Protein AF-W0GPS3-F1 (afdb_monomer_lite)

Foldseek 3Di:
DDDDPPPVVVVVVVVVVVVVVVVVVVVVCVVVVVVVLQDFDLAFLQQLDPDAAPDFFDDPLPCLLQPVNLVPDPVQCLCQLQVHDPVVDDPRLVSRSVSLLVAQRGADDPVLVVVLQCLLPPQQAPFLVSVCVVLPPLEDARVVVLLVLAPDDSVLLRVLVSSVVSSCCSQPNPVLVSLLAHHEYEDADPDPPDQKDWDWAADAQQAIEIHIYGYSCQRYLVVLQVCVSSQAALFSRRNLSVLLNSLLSVQRLLQFAPVSSVRRNPPPPPPPHPVVDDHDHHYPTDGDPDGLQNVLLQLQLVSSRRRPSNSVSSLSSLSSLQSHSNQSSDGSNRTRSSVRSRLSSNLSRPPSSRRGNSNSSSSCCSRPVSCVVRVD

Secondary structure (DSSP, 8-state):
-------HHHHHHHHHHHHHHHHHHHHHHHHHHHHHHH--BSS------SS--SPBPPPTTGGGG-HHHHHH-TTS-HHHHHT--GGG--HHHHHHHHHHHHHHTBBPPHHHHHHHHHTT-S-S--SHHHHHHHHTTS----HHHHHHH-SS-HHHHHHHHHHHHHHHHHHHHHHHHHHHTTTEEE---SSTT--EEEEEEEEETTEEEEEEEE-TTTT-HHHHHHHHHHTSSS---TTHHHHHHHHHHHHHHHHB-GGGGGGBTTT-TT---GGGPPS-------B-SS-HHHHHHHHHHHHTTB-TT-HHHHHHHHHHHS--HHHHH-BTTB-SHHHHHHHHHHHHHS-GGG-BHHHHHHHHIIIIIHHHHTT-

Organism: NCBI:txid838561

pLDDT: mean 89.15, std 10.8, range [43.41, 98.62]

Structure (mmCIF, N/CA/C/O backbone):
data_AF-W0GPS3-F1
#
_entry.id   AF-W0GPS3-F1
#
loop_
_atom_site.group_PDB
_atom_site.id
_atom_site.type_symbol
_atom_site.label_atom_id
_atom_site.label_alt_id
_atom_site.label_comp_id
_atom_site.label_asym_id
_atom_site.label_entity_id
_atom_site.label_seq_id
_atom_site.pdbx_PDB_ins_code
_atom_site.Cartn_x
_atom_site.Cartn_y
_atom_site.Cartn_z
_atom_site.occupancy
_atom_site.B_iso_or_equiv
_atom_site.auth_seq_id
_atom_site.auth_comp_id
_atom_site.auth_asym_id
_atom_site.auth_atom_id
_atom_site.pdbx_PDB_model_num
ATOM 1 N N . MET A 1 1 ? 43.941 -64.804 21.306 1.00 44.19 1 MET A N 1
ATOM 2 C CA . MET A 1 1 ? 43.112 -63.577 21.241 1.00 44.19 1 MET A CA 1
ATOM 3 C C . MET A 1 1 ? 43.855 -62.518 20.435 1.00 44.19 1 MET A C 1
ATOM 5 O O . MET A 1 1 ? 44.752 -61.881 20.968 1.00 44.19 1 MET A O 1
ATOM 9 N N . ALA A 1 2 ? 43.547 -62.372 19.144 1.00 43.41 2 ALA A N 1
ATOM 10 C CA . ALA A 1 2 ? 44.137 -61.324 18.310 1.00 43.41 2 ALA A CA 1
ATOM 11 C C . ALA A 1 2 ? 43.359 -60.014 18.523 1.00 43.41 2 ALA A C 1
ATOM 13 O O . ALA A 1 2 ? 42.178 -59.933 18.184 1.00 43.41 2 ALA A O 1
ATOM 14 N N . LYS A 1 3 ? 43.999 -58.996 19.114 1.00 51.56 3 LYS A N 1
ATOM 15 C CA . LYS A 1 3 ? 43.448 -57.634 19.164 1.00 51.56 3 LYS A CA 1
ATOM 16 C C . LYS A 1 3 ? 43.387 -57.104 17.728 1.00 51.56 3 LYS A C 1
ATOM 18 O O . LYS A 1 3 ? 44.430 -56.891 17.118 1.00 51.56 3 LYS A O 1
ATOM 23 N N . LYS A 1 4 ? 42.181 -56.893 17.184 1.00 56.62 4 LYS A N 1
ATOM 24 C CA . LYS A 1 4 ? 41.994 -56.120 15.945 1.00 56.62 4 LYS A CA 1
ATOM 25 C C . LYS A 1 4 ? 42.583 -54.728 16.181 1.00 56.62 4 LYS A C 1
ATOM 27 O O . LYS A 1 4 ? 42.047 -53.970 16.985 1.00 56.62 4 LYS A O 1
ATOM 32 N N . ALA A 1 5 ? 43.691 -54.414 15.514 1.00 60.66 5 ALA A N 1
ATOM 33 C CA . ALA A 1 5 ? 44.230 -53.064 15.488 1.00 60.66 5 ALA A CA 1
ATOM 34 C C . ALA A 1 5 ? 43.194 -52.166 14.800 1.00 60.66 5 ALA A C 1
ATOM 36 O O . ALA A 1 5 ? 42.924 -52.298 13.607 1.00 60.66 5 ALA A O 1
ATOM 37 N N . PHE A 1 6 ? 42.536 -51.323 15.590 1.00 60.53 6 PHE A N 1
ATOM 38 C CA . PHE A 1 6 ? 41.547 -50.373 15.107 1.00 60.53 6 PHE A CA 1
ATOM 39 C C . PHE A 1 6 ? 42.292 -49.326 14.272 1.00 60.53 6 PHE A C 1
ATOM 41 O O . PHE A 1 6 ? 43.135 -48.601 14.802 1.00 60.53 6 PHE A O 1
ATOM 48 N N . ASN A 1 7 ? 42.065 -49.308 12.956 1.00 76.06 7 ASN A N 1
ATOM 49 C CA . ASN A 1 7 ? 42.828 -48.474 12.029 1.00 76.06 7 ASN A CA 1
ATOM 50 C C . ASN A 1 7 ? 42.318 -47.025 12.076 1.00 76.06 7 ASN A C 1
ATOM 52 O O . ASN A 1 7 ? 41.597 -46.560 11.194 1.00 76.06 7 ASN A O 1
ATOM 56 N N . TRP A 1 8 ? 42.669 -46.333 13.161 1.00 77.06 8 TRP A N 1
ATOM 57 C CA . TRP A 1 8 ? 42.306 -44.945 13.444 1.00 77.06 8 TRP A CA 1
ATOM 58 C C . TRP A 1 8 ? 42.654 -43.993 12.303 1.00 77.06 8 TRP A C 1
ATOM 60 O O . TRP A 1 8 ? 41.891 -43.072 12.031 1.00 77.06 8 TRP A O 1
ATOM 70 N N . LEU A 1 9 ? 43.755 -44.253 11.593 1.00 77.62 9 LEU A N 1
ATOM 71 C CA . LEU A 1 9 ? 44.183 -43.444 10.458 1.00 77.62 9 LEU A CA 1
ATOM 72 C C . LEU A 1 9 ? 43.124 -43.437 9.348 1.00 77.62 9 LEU A C 1
ATOM 74 O O . LEU A 1 9 ? 42.753 -42.377 8.863 1.00 77.62 9 LEU A O 1
ATOM 78 N N . MET A 1 10 ? 42.565 -44.605 9.018 1.00 79.81 10 MET A N 1
ATOM 79 C CA . MET A 1 10 ? 41.529 -44.740 7.989 1.00 79.81 10 MET A CA 1
ATOM 80 C C . MET A 1 10 ? 40.238 -44.002 8.370 1.00 79.81 10 MET A C 1
ATOM 82 O O . MET A 1 10 ? 39.621 -43.363 7.522 1.00 79.81 10 MET A O 1
ATOM 86 N N . ILE A 1 11 ? 39.846 -44.050 9.648 1.00 82.31 11 ILE A N 1
ATOM 87 C CA . ILE A 1 11 ? 38.660 -43.340 10.151 1.00 82.31 11 ILE A CA 1
ATOM 88 C C . ILE A 1 11 ? 38.880 -41.826 10.100 1.00 82.31 11 ILE A C 1
ATOM 90 O O . ILE A 1 11 ? 38.008 -41.101 9.630 1.00 82.31 11 ILE A O 1
ATOM 94 N N . ILE A 1 12 ? 40.053 -41.346 10.524 1.00 85.38 12 ILE A N 1
ATOM 95 C CA . ILE A 1 12 ? 40.404 -39.920 10.475 1.00 85.38 12 ILE A CA 1
ATOM 96 C C . ILE A 1 12 ? 40.400 -39.417 9.026 1.00 85.38 12 ILE A C 1
ATOM 98 O O . ILE A 1 12 ? 39.798 -38.382 8.744 1.00 85.38 12 ILE A O 1
ATOM 102 N N . THR A 1 13 ? 40.994 -40.164 8.089 1.00 84.88 13 THR A N 1
ATOM 103 C CA . THR A 1 13 ? 40.982 -39.809 6.662 1.00 84.88 13 THR A CA 1
ATOM 104 C C . THR A 1 13 ? 39.562 -39.764 6.097 1.00 84.88 13 THR A C 1
ATOM 106 O O . THR A 1 13 ? 39.232 -38.833 5.363 1.00 84.88 13 THR A O 1
ATOM 109 N N . LEU A 1 14 ? 38.699 -40.716 6.470 1.00 87.62 14 LEU A N 1
ATOM 110 C CA . LEU A 1 14 ? 37.301 -40.738 6.035 1.00 87.62 14 LEU A CA 1
ATOM 111 C C . LEU A 1 14 ? 36.524 -39.519 6.560 1.00 87.62 14 LEU A C 1
ATOM 113 O O . LEU A 1 14 ? 35.812 -38.868 5.798 1.00 87.62 14 LEU A O 1
ATOM 117 N N . VAL A 1 15 ? 36.688 -39.177 7.843 1.00 88.50 15 VAL A N 1
ATOM 118 C CA . VAL A 1 15 ? 36.019 -38.023 8.466 1.00 88.50 15 VAL A CA 1
ATOM 119 C C . VAL A 1 15 ? 36.481 -36.712 7.829 1.00 88.50 15 VAL A C 1
ATOM 121 O O . VAL A 1 15 ? 35.641 -35.884 7.481 1.00 88.50 15 VAL A O 1
ATOM 124 N N . ILE A 1 16 ? 37.788 -36.535 7.606 1.00 90.75 16 ILE A N 1
ATOM 125 C CA . ILE A 1 16 ? 38.327 -35.348 6.922 1.00 90.75 16 ILE A CA 1
ATOM 126 C C . ILE A 1 16 ? 37.780 -35.252 5.491 1.00 90.75 16 ILE A C 1
ATOM 128 O O . ILE A 1 16 ? 37.379 -34.169 5.066 1.00 90.75 16 ILE A O 1
ATOM 132 N N . GLY A 1 17 ? 37.703 -36.376 4.771 1.00 90.12 17 GLY A N 1
ATOM 133 C CA . GLY A 1 17 ? 37.121 -36.431 3.429 1.00 90.12 17 GLY A CA 1
ATOM 134 C C . GLY A 1 17 ? 35.655 -35.989 3.402 1.00 90.12 17 GLY A C 1
ATOM 135 O O . GLY A 1 17 ? 35.284 -35.156 2.578 1.00 90.12 17 GLY A O 1
ATOM 136 N N . ILE A 1 18 ? 34.835 -36.473 4.341 1.00 90.25 18 ILE A N 1
ATOM 137 C CA . ILE A 1 18 ? 33.422 -36.074 4.461 1.00 90.25 18 ILE A CA 1
ATOM 138 C C . ILE A 1 18 ? 33.306 -34.580 4.784 1.00 90.25 18 ILE A C 1
ATOM 140 O O . ILE A 1 18 ? 32.533 -33.875 4.139 1.00 90.25 18 ILE A O 1
ATOM 144 N N . VAL A 1 19 ? 34.094 -34.080 5.741 1.00 92.44 19 VAL A N 1
ATOM 145 C CA . VAL A 1 19 ? 34.082 -32.661 6.129 1.00 92.44 19 VAL A CA 1
ATOM 146 C C . VAL A 1 19 ? 34.460 -31.764 4.950 1.00 92.44 19 VAL A C 1
ATOM 148 O O . VAL A 1 19 ? 33.782 -30.767 4.716 1.00 92.44 19 VAL A O 1
ATOM 151 N N . LEU A 1 20 ? 35.483 -32.131 4.170 1.00 91.38 20 LEU A N 1
ATOM 152 C CA . LEU A 1 20 ? 35.893 -31.383 2.978 1.00 91.38 20 LEU A CA 1
ATOM 153 C C . LEU A 1 20 ? 34.821 -31.388 1.887 1.00 91.38 20 LEU A C 1
ATOM 155 O O . LEU A 1 20 ? 34.554 -30.339 1.308 1.00 91.38 20 LEU A O 1
ATOM 159 N N . VAL A 1 21 ? 34.178 -32.530 1.624 1.00 90.88 21 VAL A N 1
ATOM 160 C CA . VAL A 1 21 ? 33.091 -32.619 0.634 1.00 90.88 21 VAL A CA 1
ATOM 161 C C . VAL A 1 21 ? 31.893 -31.770 1.059 1.00 90.88 21 VAL A C 1
ATOM 163 O O . VAL A 1 21 ? 31.334 -31.055 0.230 1.00 90.88 21 VAL A O 1
ATOM 166 N N . VAL A 1 22 ? 31.527 -31.788 2.343 1.00 91.00 22 VAL A N 1
ATOM 167 C CA . VAL A 1 22 ? 30.447 -30.943 2.871 1.00 91.00 22 VAL A CA 1
ATOM 168 C C . VAL A 1 22 ? 30.821 -29.466 2.767 1.00 91.00 22 VAL A C 1
ATOM 170 O O . VAL A 1 22 ? 30.030 -28.690 2.243 1.00 91.00 22 VAL A O 1
ATOM 173 N N . LEU A 1 23 ? 32.027 -29.070 3.185 1.00 91.44 23 LEU A N 1
ATOM 174 C CA . LEU A 1 23 ? 32.505 -27.686 3.071 1.00 91.44 23 LEU A CA 1
ATOM 175 C C . LEU A 1 23 ? 32.506 -27.198 1.621 1.00 91.44 23 LEU A C 1
ATOM 177 O O . LEU A 1 23 ? 31.969 -26.130 1.343 1.00 91.44 23 LEU A O 1
ATOM 181 N N . LEU A 1 24 ? 33.052 -27.986 0.693 1.00 89.19 24 LEU A N 1
ATOM 182 C CA . LEU A 1 24 ? 33.062 -27.649 -0.730 1.00 89.19 24 LEU A CA 1
ATOM 183 C C . LEU A 1 24 ? 31.646 -27.599 -1.309 1.00 89.19 24 LEU A C 1
ATOM 185 O O . LEU A 1 24 ? 31.360 -26.707 -2.100 1.00 89.19 24 LEU A O 1
ATOM 189 N N . GLY A 1 25 ? 30.750 -28.493 -0.885 1.00 86.88 25 GLY A N 1
ATOM 190 C CA . GLY A 1 25 ? 29.339 -28.473 -1.266 1.00 86.88 25 GLY A CA 1
ATOM 191 C C . GLY A 1 25 ? 28.614 -27.221 -0.772 1.00 86.88 25 GLY A C 1
ATOM 192 O O . GLY A 1 25 ? 27.909 -26.582 -1.549 1.00 86.88 25 GLY A O 1
ATOM 193 N N . VAL A 1 26 ? 28.832 -26.818 0.485 1.00 85.56 26 VAL A N 1
ATOM 194 C CA . VAL A 1 26 ? 28.264 -25.584 1.053 1.00 85.56 26 VAL A CA 1
ATOM 195 C C . VAL A 1 26 ? 28.836 -24.348 0.363 1.00 85.56 26 VAL A C 1
ATOM 197 O O . VAL A 1 26 ? 28.075 -23.451 0.014 1.00 85.56 26 VAL A O 1
ATOM 200 N N . VAL A 1 27 ? 30.148 -24.301 0.117 1.00 85.69 27 VAL A N 1
ATOM 201 C CA . VAL A 1 27 ? 30.795 -23.178 -0.578 1.00 85.69 27 VAL A CA 1
ATOM 202 C C . VAL A 1 27 ? 30.326 -23.094 -2.028 1.00 85.69 27 VAL A C 1
ATOM 204 O O . VAL A 1 27 ? 29.961 -22.013 -2.475 1.00 85.69 27 VAL A O 1
ATOM 207 N N . ALA A 1 28 ? 30.271 -24.209 -2.759 1.00 80.88 28 ALA A N 1
ATOM 208 C CA . ALA A 1 28 ? 29.777 -24.235 -4.133 1.00 80.88 28 ALA A CA 1
ATOM 209 C C . ALA A 1 28 ? 28.300 -23.834 -4.203 1.00 80.88 28 ALA A C 1
ATOM 211 O O . ALA A 1 28 ? 27.938 -23.012 -5.040 1.00 80.88 28 ALA A O 1
ATOM 212 N N . TRP A 1 29 ? 27.458 -24.344 -3.299 1.00 81.06 29 TRP A N 1
ATOM 213 C CA . TRP A 1 29 ? 26.057 -23.936 -3.199 1.00 81.06 29 TRP A CA 1
ATOM 214 C C . TRP A 1 29 ? 25.921 -22.445 -2.882 1.00 81.06 29 TRP A C 1
ATOM 216 O O . TRP A 1 29 ? 25.150 -21.759 -3.544 1.00 81.06 29 TRP A O 1
ATOM 226 N N . TYR A 1 30 ? 26.698 -21.925 -1.929 1.00 75.50 30 TYR A N 1
ATOM 227 C CA . TYR A 1 30 ? 26.699 -20.508 -1.570 1.00 75.50 30 TYR A CA 1
ATOM 228 C C . TYR A 1 30 ? 27.149 -19.631 -2.743 1.00 75.50 30 TYR A C 1
ATOM 230 O O . TYR A 1 30 ? 26.446 -18.696 -3.104 1.00 75.50 30 TYR A O 1
ATOM 238 N N . VAL A 1 31 ? 28.269 -19.960 -3.394 1.00 68.31 31 VAL A N 1
ATOM 239 C CA . VAL A 1 31 ? 28.790 -19.213 -4.551 1.00 68.31 31 VAL A CA 1
ATOM 240 C C . VAL A 1 31 ? 27.812 -19.260 -5.721 1.00 68.31 31 VAL A C 1
ATOM 242 O O . VAL A 1 31 ? 27.555 -18.228 -6.332 1.00 68.31 31 VAL A O 1
ATOM 245 N N . LEU A 1 32 ? 27.234 -20.424 -6.029 1.00 65.19 32 LEU A N 1
ATOM 246 C CA . LEU A 1 32 ? 26.245 -20.549 -7.101 1.00 65.19 32 LEU A CA 1
ATOM 247 C C . LEU A 1 32 ? 24.962 -19.783 -6.770 1.00 65.19 32 LEU A C 1
ATOM 249 O O . LEU A 1 32 ? 24.454 -19.074 -7.630 1.00 65.19 32 LEU A O 1
ATOM 253 N N . LYS A 1 33 ? 24.467 -19.865 -5.532 1.00 58.69 33 LYS A N 1
ATOM 254 C CA . LYS A 1 33 ? 23.263 -19.151 -5.097 1.00 58.69 33 LYS A CA 1
ATOM 255 C C . LYS A 1 33 ? 23.462 -17.633 -5.106 1.00 58.69 33 LYS A C 1
ATOM 257 O O . LYS A 1 33 ? 22.634 -16.937 -5.677 1.00 58.69 33 LYS A O 1
ATOM 262 N N . VAL A 1 34 ? 24.567 -17.132 -4.551 1.00 56.84 34 VAL A N 1
ATOM 263 C CA . VAL A 1 34 ? 24.902 -15.696 -4.545 1.00 56.84 34 VAL A CA 1
ATOM 264 C C . VAL A 1 34 ? 25.071 -15.175 -5.970 1.00 56.84 34 VAL A C 1
ATOM 266 O O . VAL A 1 34 ? 24.518 -14.137 -6.316 1.00 56.84 34 VAL A O 1
ATOM 269 N N . LYS A 1 35 ? 25.760 -15.925 -6.837 1.00 50.84 35 LYS A N 1
ATOM 270 C CA . LYS A 1 35 ? 25.947 -15.528 -8.236 1.00 50.84 35 LYS A CA 1
ATOM 271 C C . LYS A 1 35 ? 24.627 -15.522 -9.013 1.00 50.84 35 LYS A C 1
ATOM 273 O O . LYS A 1 35 ? 24.432 -14.638 -9.832 1.00 50.84 35 LYS A O 1
ATOM 278 N N . VAL A 1 36 ? 23.714 -16.453 -8.727 1.00 52.88 36 VAL A N 1
ATOM 279 C CA . VAL A 1 36 ? 22.353 -16.462 -9.295 1.00 52.88 36 VAL A CA 1
ATOM 280 C C . VAL A 1 36 ? 21.512 -15.297 -8.764 1.00 52.88 36 VAL A C 1
ATOM 282 O O . VAL A 1 36 ? 20.768 -14.693 -9.529 1.00 52.88 36 VAL A O 1
ATOM 285 N N . GLU A 1 37 ? 21.650 -14.939 -7.485 1.00 50.84 37 GLU A N 1
ATOM 286 C CA . GLU A 1 37 ? 20.985 -13.766 -6.904 1.00 50.84 37 GLU A CA 1
ATOM 287 C C . GLU A 1 37 ? 21.520 -12.444 -7.494 1.00 50.84 37 GLU A C 1
ATOM 289 O O . GLU A 1 37 ? 20.744 -11.500 -7.635 1.00 50.84 37 GLU A O 1
ATOM 294 N N . GLU A 1 38 ? 22.793 -12.379 -7.906 1.00 51.22 38 GLU A N 1
ATOM 295 C CA . GLU A 1 38 ? 23.393 -11.222 -8.594 1.00 51.22 38 GLU A CA 1
ATOM 296 C C . GLU A 1 38 ? 23.123 -11.178 -10.114 1.00 51.22 38 GLU A C 1
ATOM 298 O O . GLU A 1 38 ? 23.173 -10.099 -10.709 1.00 51.22 38 GLU A O 1
ATOM 303 N N . THR A 1 39 ? 22.795 -12.303 -10.762 1.00 56.28 39 THR A N 1
ATOM 304 C CA . THR A 1 39 ? 22.483 -12.350 -12.202 1.00 56.28 39 THR A CA 1
ATOM 305 C C . THR A 1 39 ? 20.985 -12.206 -12.458 1.00 56.28 39 THR A C 1
ATOM 307 O O . THR A 1 39 ? 20.219 -13.156 -12.319 1.00 56.28 39 THR A O 1
ATOM 310 N N . GLY A 1 40 ? 20.555 -11.034 -12.913 1.00 67.69 40 GLY A N 1
ATOM 311 C CA . GLY A 1 40 ? 19.244 -10.868 -13.542 1.00 67.69 40 GLY A CA 1
ATOM 312 C C . GLY A 1 40 ? 19.297 -9.818 -14.642 1.00 67.69 40 GLY A C 1
ATOM 313 O O . GLY A 1 40 ? 20.363 -9.290 -14.945 1.00 67.69 40 GLY A O 1
ATOM 314 N N . ASN A 1 41 ? 18.163 -9.510 -15.264 1.00 85.44 41 ASN A N 1
ATOM 315 C CA . ASN A 1 41 ? 18.140 -8.475 -16.292 1.00 85.44 41 ASN A CA 1
ATOM 316 C C . ASN A 1 41 ? 18.114 -7.090 -15.635 1.00 85.44 41 ASN A C 1
ATOM 318 O O . ASN A 1 41 ? 17.359 -6.863 -14.688 1.00 85.44 41 ASN A O 1
ATOM 322 N N . LYS A 1 42 ? 18.926 -6.156 -16.142 1.00 88.50 42 LYS A N 1
ATOM 323 C CA . LYS A 1 42 ? 18.858 -4.742 -15.738 1.00 88.50 42 LYS A CA 1
ATOM 324 C C . LYS A 1 42 ? 17.586 -4.071 -16.250 1.00 88.50 42 LYS A C 1
ATOM 326 O O . LYS A 1 42 ? 17.013 -3.240 -15.561 1.00 88.50 42 LYS A O 1
ATOM 331 N N . TYR A 1 43 ? 17.159 -4.446 -17.451 1.00 90.94 43 TYR A N 1
ATOM 332 C CA . TYR A 1 43 ? 15.982 -3.915 -18.129 1.00 90.94 43 TYR A CA 1
ATOM 333 C C . TYR A 1 43 ? 15.087 -5.062 -18.574 1.00 90.94 43 TYR A C 1
ATOM 335 O O . TYR A 1 43 ? 15.559 -6.162 -18.852 1.00 90.94 43 TYR A O 1
ATOM 343 N N . SER A 1 44 ? 13.790 -4.803 -18.645 1.00 90.81 44 SER A N 1
ATOM 344 C CA . SER A 1 44 ? 12.785 -5.808 -18.960 1.00 90.81 44 SER A CA 1
ATOM 345 C C . SER A 1 44 ? 11.650 -5.170 -19.754 1.00 90.81 44 SER A C 1
ATOM 347 O O . SER A 1 44 ? 11.350 -3.994 -19.531 1.00 90.81 44 SER A O 1
ATOM 349 N N . PRO A 1 45 ? 10.966 -5.929 -20.629 1.00 89.38 45 PRO A N 1
ATOM 350 C CA . PRO A 1 45 ? 9.716 -5.481 -21.234 1.00 89.38 45 PRO A CA 1
ATOM 351 C C . PRO A 1 45 ? 8.574 -5.346 -20.210 1.00 89.38 45 PRO A C 1
ATOM 353 O O . PRO A 1 45 ? 7.494 -4.892 -20.569 1.00 89.38 45 PRO A O 1
ATOM 356 N N . CYS A 1 46 ? 8.790 -5.723 -18.943 1.00 91.81 46 CYS A N 1
ATOM 357 C CA . CYS A 1 46 ? 7.820 -5.596 -17.856 1.00 91.81 46 CYS A CA 1
ATOM 358 C C . CYS A 1 46 ? 6.510 -6.358 -18.136 1.00 91.81 46 CYS A C 1
ATOM 360 O O . CYS A 1 46 ? 5.410 -5.888 -17.848 1.00 91.81 46 CYS A O 1
ATOM 362 N N . VAL A 1 47 ? 6.641 -7.543 -18.738 1.00 87.25 47 VAL A N 1
ATOM 363 C CA . VAL A 1 47 ? 5.536 -8.478 -18.970 1.00 87.25 47 VAL A CA 1
ATOM 364 C C . VAL A 1 47 ? 5.298 -9.253 -17.676 1.00 87.25 47 VAL A C 1
ATOM 366 O O . VAL A 1 47 ? 6.143 -10.039 -17.258 1.00 87.25 47 VAL A O 1
ATOM 369 N N . LEU A 1 48 ? 4.171 -8.987 -17.013 1.00 83.56 48 LEU A N 1
ATOM 370 C CA . LEU A 1 48 ? 3.878 -9.529 -15.677 1.00 83.56 48 LEU A CA 1
ATOM 371 C C . LEU A 1 48 ? 3.308 -10.954 -15.705 1.00 83.56 48 LEU A C 1
ATOM 373 O O . LEU A 1 48 ? 3.511 -11.726 -14.764 1.00 83.56 48 LEU A O 1
ATOM 377 N N . TYR A 1 49 ? 2.571 -11.272 -16.769 1.00 86.88 49 TYR A N 1
ATOM 378 C CA . TYR A 1 49 ? 1.912 -12.552 -17.005 1.00 86.88 49 TYR A CA 1
ATOM 379 C C . TYR A 1 49 ? 2.002 -12.862 -18.499 1.00 86.88 49 TYR A C 1
ATOM 381 O O . TYR A 1 49 ? 1.834 -11.954 -19.310 1.00 86.88 49 TYR A O 1
ATOM 389 N N . GLU A 1 50 ? 2.279 -14.115 -18.859 1.00 82.31 50 GLU A N 1
ATOM 390 C CA . GLU A 1 50 ? 2.329 -14.540 -20.268 1.00 82.31 50 GLU A CA 1
ATOM 391 C C . GLU A 1 50 ? 0.946 -14.444 -20.923 1.00 82.31 50 GLU A C 1
ATOM 393 O O . GLU A 1 50 ? 0.817 -13.987 -22.056 1.00 82.31 50 GLU A O 1
ATOM 398 N N . GLU A 1 51 ? -0.091 -14.799 -20.166 1.00 85.00 51 GLU A N 1
ATOM 399 C CA . GLU A 1 51 ? -1.488 -14.654 -20.550 1.00 85.00 51 GLU A CA 1
ATOM 400 C C . GLU A 1 51 ? -2.145 -13.577 -19.680 1.00 85.00 51 GLU A C 1
ATOM 402 O O . GLU A 1 51 ? -2.229 -13.698 -18.455 1.00 85.00 51 GLU A O 1
ATOM 407 N N . HIS A 1 52 ? -2.618 -12.504 -20.309 1.00 90.12 52 HIS A N 1
ATOM 408 C CA . HIS A 1 52 ? -3.397 -11.462 -19.652 1.00 90.12 52 HIS A CA 1
ATOM 409 C C . HIS A 1 52 ? -4.485 -10.933 -20.584 1.00 90.12 52 HIS A C 1
ATOM 411 O O . HIS A 1 52 ? -4.463 -11.161 -21.794 1.00 90.12 52 HIS A O 1
ATOM 417 N N . SER A 1 53 ? -5.443 -10.197 -20.019 1.00 91.94 53 SER A N 1
ATOM 418 C CA . SER A 1 53 ? -6.476 -9.541 -20.817 1.00 91.94 53 SER A CA 1
ATOM 419 C C . SER A 1 53 ? -5.848 -8.598 -21.853 1.00 91.94 53 SER A C 1
ATOM 421 O O . SER A 1 53 ? -4.941 -7.844 -21.489 1.00 91.94 53 SER A O 1
ATOM 423 N N . PRO A 1 54 ? -6.319 -8.583 -23.112 1.00 93.38 54 PRO A N 1
ATOM 424 C CA . PRO A 1 54 ? -5.893 -7.582 -24.089 1.00 93.38 54 PRO A CA 1
ATOM 425 C C . PRO A 1 54 ? -6.489 -6.195 -23.793 1.00 93.38 54 PRO A C 1
ATOM 427 O O . PRO A 1 54 ? -6.014 -5.191 -24.323 1.00 93.38 54 PRO A O 1
ATOM 430 N N . ASP A 1 55 ? -7.514 -6.119 -22.941 1.00 95.88 55 ASP A N 1
ATOM 431 C CA . ASP A 1 55 ? -8.158 -4.863 -22.575 1.00 95.88 55 ASP A CA 1
ATOM 432 C C . ASP A 1 55 ? -7.359 -4.114 -21.514 1.00 95.88 55 ASP A C 1
ATOM 434 O O . ASP A 1 55 ? -6.888 -4.707 -20.540 1.00 95.88 55 ASP A O 1
ATOM 438 N N . LYS A 1 56 ? -7.318 -2.786 -21.632 1.00 94.94 56 LYS A N 1
ATOM 439 C CA . LYS A 1 56 ? -6.730 -1.899 -20.625 1.00 94.94 56 LYS A CA 1
ATOM 440 C C . LYS A 1 56 ? -7.795 -1.237 -19.752 1.00 94.94 56 LYS A C 1
ATOM 442 O O . LYS A 1 56 ? -8.888 -0.921 -20.222 1.00 94.94 56 LYS A O 1
ATOM 447 N N . VAL A 1 57 ? -7.465 -1.013 -18.485 1.00 94.00 57 VAL A N 1
ATOM 448 C CA . VAL A 1 57 ? -8.180 -0.092 -17.600 1.00 94.00 57 VAL A CA 1
ATOM 449 C C . VAL A 1 57 ? -7.748 1.340 -17.905 1.00 94.00 57 VAL A C 1
ATOM 451 O O . VAL A 1 57 ? -6.593 1.600 -18.244 1.00 94.00 57 VAL A O 1
ATOM 454 N N . SER A 1 58 ? -8.677 2.284 -17.795 1.00 83.19 58 SER A N 1
ATOM 455 C CA . SER A 1 58 ? -8.386 3.709 -17.945 1.00 83.19 58 SER A CA 1
ATOM 456 C C . SER A 1 58 ? -8.183 4.362 -16.582 1.00 83.19 58 SER A C 1
ATOM 458 O O . SER A 1 58 ? -9.011 4.187 -15.688 1.00 83.19 58 SER A O 1
ATOM 460 N N . SER A 1 59 ? -7.140 5.179 -16.457 1.00 78.75 59 SER A N 1
ATOM 461 C CA . SER A 1 59 ? -7.007 6.124 -15.346 1.00 78.75 59 SER A CA 1
ATOM 462 C C . SER A 1 59 ? -7.848 7.369 -15.630 1.00 78.75 59 SER A C 1
ATOM 464 O O . SER A 1 59 ? -7.662 8.017 -16.660 1.00 78.75 59 SER A O 1
ATOM 466 N N . ASP A 1 60 ? -8.726 7.751 -14.705 1.00 82.62 60 ASP A N 1
ATOM 467 C CA . ASP A 1 60 ? -9.457 9.025 -14.739 1.00 82.62 60 ASP A CA 1
ATOM 468 C C . ASP A 1 60 ? -8.568 10.240 -14.411 1.00 82.62 60 ASP A C 1
ATOM 470 O O . ASP A 1 60 ? -8.988 11.377 -14.611 1.00 82.62 60 ASP A O 1
ATOM 474 N N . ARG A 1 61 ? -7.304 10.023 -14.008 1.00 84.50 61 ARG A N 1
ATOM 475 C CA . ARG A 1 61 ? -6.293 11.087 -13.823 1.00 84.50 61 ARG A CA 1
ATOM 476 C C . ARG A 1 61 ? -5.484 11.402 -15.084 1.00 84.50 61 ARG A C 1
ATOM 478 O O . ARG A 1 61 ? -4.734 12.382 -15.098 1.00 84.50 61 ARG A O 1
ATOM 485 N N . GLY A 1 62 ? -5.593 10.572 -16.125 1.00 82.44 62 GLY A N 1
ATOM 486 C CA . GLY A 1 62 ? -4.745 10.659 -17.316 1.00 82.44 62 GLY A CA 1
ATOM 487 C C . GLY A 1 62 ? -3.249 10.622 -16.969 1.00 82.44 62 GLY A C 1
ATOM 488 O O . GLY A 1 62 ? -2.834 9.899 -16.062 1.00 82.44 62 GLY A O 1
ATOM 489 N N . GLN A 1 63 ? -2.455 11.455 -17.651 1.00 87.62 63 GLN A N 1
ATOM 490 C CA . GLN A 1 63 ? -0.987 11.493 -17.532 1.00 87.62 63 GLN A CA 1
ATOM 491 C C . GLN A 1 63 ? -0.469 11.902 -16.143 1.00 87.62 63 GLN A C 1
ATOM 493 O O . GLN A 1 63 ? 0.693 11.684 -15.821 1.00 87.62 63 GLN A O 1
ATOM 498 N N . LYS A 1 64 ? -1.311 12.472 -15.272 1.00 90.81 64 LYS A N 1
ATOM 499 C CA . LYS A 1 64 ? -0.870 12.981 -13.960 1.00 90.81 64 LYS A CA 1
ATOM 500 C C . LYS A 1 64 ? -0.396 11.885 -12.999 1.00 90.81 64 LYS A C 1
ATOM 502 O O . LYS A 1 64 ? 0.328 12.167 -12.046 1.00 90.81 64 LYS A O 1
ATOM 507 N N . ALA A 1 65 ? -0.821 10.646 -13.234 1.00 89.06 65 ALA A N 1
ATOM 508 C CA . ALA A 1 65 ? -0.392 9.472 -12.478 1.00 89.06 65 ALA A CA 1
ATOM 509 C C . ALA A 1 65 ? 0.938 8.877 -12.990 1.00 89.06 65 ALA A C 1
ATOM 511 O O . ALA A 1 65 ? 1.574 8.091 -12.279 1.00 89.06 65 ALA A O 1
ATOM 512 N N . GLU A 1 66 ? 1.360 9.243 -14.205 1.00 94.56 66 GLU A N 1
ATOM 513 C CA . GLU A 1 66 ? 2.541 8.687 -14.868 1.00 94.56 66 GLU A CA 1
ATOM 514 C C . GLU A 1 66 ? 3.827 9.160 -14.185 1.00 94.56 66 GLU A C 1
ATOM 516 O O . GLU A 1 66 ? 3.995 10.331 -13.834 1.00 94.56 66 GLU A O 1
ATOM 521 N N . LEU A 1 67 ? 4.759 8.234 -13.990 1.00 96.62 67 LEU A N 1
ATOM 522 C CA . LEU A 1 67 ? 5.998 8.463 -13.267 1.00 96.62 67 LEU A CA 1
ATOM 523 C C . LEU A 1 67 ? 6.869 9.501 -13.968 1.00 96.62 67 LEU A C 1
ATOM 525 O O . LEU A 1 67 ? 7.415 10.373 -13.301 1.00 96.62 67 LEU A O 1
ATOM 529 N N . ILE A 1 68 ? 6.969 9.459 -15.299 1.00 96.69 68 ILE A N 1
ATOM 530 C CA . ILE A 1 68 ? 7.772 10.438 -16.048 1.00 96.69 68 ILE A CA 1
ATOM 531 C C . ILE A 1 68 ? 7.235 11.856 -15.823 1.00 96.69 68 ILE A C 1
ATOM 533 O O . ILE A 1 68 ? 8.017 12.754 -15.513 1.00 96.69 68 ILE A O 1
ATOM 537 N N . TYR A 1 69 ? 5.914 12.042 -15.902 1.00 95.75 69 TYR A N 1
ATOM 538 C CA . TYR A 1 69 ? 5.282 13.330 -15.615 1.00 95.75 69 TYR A CA 1
ATOM 539 C C . TYR A 1 69 ? 5.602 13.803 -14.190 1.00 95.75 69 TYR A C 1
ATOM 541 O O . TYR A 1 69 ? 6.009 14.948 -13.988 1.00 95.75 69 TYR A O 1
ATOM 549 N N . GLN A 1 70 ? 5.473 12.922 -13.196 1.00 96.38 70 GLN A N 1
ATOM 550 C CA . GLN A 1 70 ? 5.717 13.282 -11.798 1.00 96.38 70 GLN A CA 1
ATOM 551 C C . GLN A 1 70 ? 7.193 13.559 -11.491 1.00 96.38 70 GLN A C 1
ATOM 553 O O . GLN A 1 70 ? 7.485 14.452 -10.706 1.00 96.38 70 GLN A O 1
ATOM 558 N N . LEU A 1 71 ? 8.131 12.854 -12.130 1.00 96.81 71 LEU A N 1
ATOM 559 C CA . LEU A 1 71 ? 9.570 13.105 -11.982 1.00 96.81 71 LEU A CA 1
ATOM 560 C C . LEU A 1 71 ? 9.992 14.473 -12.534 1.00 96.81 71 LEU A C 1
ATOM 562 O O . LEU A 1 71 ? 10.989 15.031 -12.080 1.00 96.81 71 LEU A O 1
ATOM 566 N N . GLN A 1 72 ? 9.258 14.998 -13.516 1.00 95.00 72 GLN A N 1
ATOM 567 C CA . GLN A 1 72 ? 9.526 16.294 -14.144 1.00 95.00 72 GLN A CA 1
ATOM 568 C C . GLN A 1 72 ? 8.771 17.449 -13.478 1.00 95.00 72 GLN A C 1
ATOM 570 O O . GLN A 1 72 ? 9.162 18.608 -13.622 1.00 95.00 72 GLN A O 1
ATOM 575 N N . ASN A 1 73 ? 7.678 17.159 -12.773 1.00 94.31 73 ASN A N 1
ATOM 576 C CA . ASN A 1 73 ? 6.824 18.179 -12.188 1.00 94.31 73 ASN A CA 1
ATOM 577 C C . ASN A 1 73 ? 7.340 18.598 -10.793 1.00 94.31 73 ASN A C 1
ATOM 579 O O . ASN A 1 73 ? 7.347 17.779 -9.874 1.00 94.31 73 ASN A O 1
ATOM 583 N N . PRO A 1 74 ? 7.702 19.881 -10.587 1.00 91.00 74 PRO A N 1
ATOM 584 C CA . PRO A 1 74 ? 8.312 20.359 -9.343 1.00 91.00 74 PRO A CA 1
ATOM 585 C C . PRO A 1 74 ? 7.383 20.307 -8.121 1.00 91.00 74 PRO A C 1
ATOM 587 O O . PRO A 1 74 ? 7.858 20.442 -6.993 1.00 91.00 74 PRO A O 1
ATOM 590 N N . ASN A 1 75 ? 6.075 20.107 -8.316 1.00 91.62 75 ASN A N 1
ATOM 591 C CA . ASN A 1 75 ? 5.136 19.905 -7.214 1.00 91.62 75 ASN A CA 1
ATOM 592 C C . ASN A 1 75 ? 5.362 18.565 -6.500 1.00 91.62 75 ASN A C 1
ATOM 594 O O . ASN A 1 75 ? 4.961 18.429 -5.346 1.00 91.62 75 ASN A O 1
ATOM 598 N N . PHE A 1 76 ? 6.018 17.606 -7.161 1.00 94.00 76 PHE A N 1
ATOM 599 C CA . PHE A 1 76 ? 6.412 16.334 -6.572 1.00 94.00 76 PHE A CA 1
ATOM 600 C C . PHE A 1 76 ? 7.892 16.365 -6.208 1.00 94.00 76 PHE A C 1
ATOM 602 O O . PHE A 1 76 ? 8.776 16.476 -7.058 1.00 94.00 76 PHE A O 1
ATOM 609 N N . LYS A 1 77 ? 8.198 16.198 -4.925 1.00 94.81 77 LYS A N 1
ATOM 610 C CA . LYS A 1 77 ? 9.576 16.251 -4.413 1.00 94.81 77 LYS A CA 1
ATOM 611 C C . LYS A 1 77 ? 10.301 14.906 -4.524 1.00 94.81 77 LYS A C 1
ATOM 613 O O . LYS A 1 77 ? 11.198 14.636 -3.727 1.00 94.81 77 LYS A O 1
ATOM 618 N N . ILE A 1 78 ? 9.933 14.070 -5.503 1.00 96.06 78 ILE A N 1
ATOM 619 C CA . ILE A 1 78 ? 10.385 12.673 -5.629 1.00 96.06 78 ILE A CA 1
ATOM 620 C C . ILE A 1 78 ? 11.908 12.600 -5.667 1.00 96.06 78 ILE A C 1
ATOM 622 O O . ILE A 1 78 ? 12.524 12.009 -4.788 1.00 96.06 78 ILE A O 1
ATOM 626 N N . LEU A 1 79 ? 12.533 13.268 -6.636 1.00 95.50 79 LEU A N 1
ATOM 627 C CA . LEU A 1 79 ? 13.988 13.260 -6.808 1.00 95.50 79 LEU A CA 1
ATOM 628 C C . LEU A 1 79 ? 14.725 13.833 -5.587 1.00 95.50 79 LEU A C 1
ATOM 630 O O . LEU A 1 79 ? 15.684 13.236 -5.097 1.00 95.50 79 LEU A O 1
ATOM 634 N N . GLN A 1 80 ? 14.236 14.957 -5.052 1.00 94.75 80 GLN A N 1
ATOM 635 C CA . GLN A 1 80 ? 14.840 15.650 -3.910 1.00 94.75 80 GLN A CA 1
ATOM 636 C C . GLN A 1 80 ? 14.844 14.787 -2.641 1.00 94.75 80 GLN A C 1
ATOM 638 O O . GLN A 1 80 ? 15.861 14.699 -1.941 1.00 94.75 80 GLN A O 1
ATOM 643 N N . LYS A 1 81 ? 13.704 14.174 -2.318 1.00 94.75 81 LYS A N 1
ATOM 644 C CA . LYS A 1 81 ? 13.547 13.340 -1.124 1.00 94.75 81 LYS A CA 1
ATOM 645 C C . LYS A 1 81 ? 14.248 11.995 -1.285 1.00 94.75 81 LYS A C 1
ATOM 647 O O . LYS A 1 81 ? 14.925 11.550 -0.365 1.00 94.75 81 LYS A O 1
ATOM 652 N N . GLN A 1 82 ? 14.229 11.424 -2.489 1.00 94.25 82 GLN A N 1
ATOM 653 C CA . GLN A 1 82 ? 14.893 10.155 -2.806 1.00 94.25 82 GLN A CA 1
ATOM 654 C C . GLN A 1 82 ? 16.401 10.278 -3.069 1.00 94.25 82 GLN A C 1
ATOM 656 O O . GLN A 1 82 ? 17.053 9.254 -3.268 1.00 94.25 82 GLN A O 1
ATOM 661 N N . LYS A 1 83 ? 16.958 11.498 -3.042 1.00 93.56 83 LYS A N 1
ATOM 662 C CA . LYS A 1 83 ? 18.380 11.796 -3.306 1.00 93.56 83 LYS A CA 1
ATOM 663 C C . LYS A 1 83 ? 18.845 11.296 -4.678 1.00 93.56 83 LYS A C 1
ATOM 665 O O . LYS A 1 83 ? 19.949 10.780 -4.816 1.00 93.56 83 LYS A O 1
ATOM 670 N N . LEU A 1 84 ? 17.987 11.452 -5.682 1.00 93.31 84 LEU A N 1
ATOM 671 C CA . LEU A 1 84 ? 18.275 11.114 -7.073 1.00 93.31 84 LEU A CA 1
ATOM 672 C C . LEU A 1 84 ? 18.348 12.386 -7.917 1.00 93.31 84 LEU A C 1
ATOM 674 O O . LEU A 1 84 ? 17.698 13.385 -7.608 1.00 93.31 84 LEU A O 1
ATOM 678 N N . ASN A 1 85 ? 19.103 12.332 -9.010 1.00 93.69 85 ASN A N 1
ATOM 679 C CA . ASN A 1 85 ? 19.129 13.381 -10.018 1.00 93.69 85 ASN A CA 1
ATOM 680 C C . ASN A 1 85 ? 18.474 12.860 -11.300 1.00 93.69 85 ASN A C 1
ATOM 682 O O . ASN A 1 85 ? 18.810 11.779 -11.775 1.00 93.69 85 ASN A O 1
ATOM 686 N N . TYR A 1 86 ? 17.547 13.634 -11.870 1.00 93.50 86 TYR A N 1
ATOM 687 C CA . TYR A 1 86 ? 16.860 13.268 -13.112 1.00 93.50 86 TYR A CA 1
ATOM 688 C C . TYR A 1 86 ? 17.844 12.988 -14.255 1.00 93.50 86 TYR A C 1
ATOM 690 O O . TYR A 1 86 ? 17.627 12.091 -15.064 1.00 93.50 86 TYR A O 1
ATOM 698 N N . ASN A 1 87 ? 18.946 13.743 -14.299 1.00 93.25 87 ASN A N 1
ATOM 699 C CA . ASN A 1 87 ? 19.954 13.635 -15.351 1.00 93.25 87 ASN A CA 1
ATOM 700 C C . ASN A 1 87 ? 20.805 12.360 -15.250 1.00 93.25 87 ASN A C 1
ATOM 702 O O . ASN A 1 87 ? 21.520 12.047 -16.198 1.00 93.25 87 ASN A O 1
ATOM 706 N N . ASP A 1 88 ? 20.717 11.623 -14.139 1.00 93.31 88 ASP A N 1
ATOM 707 C CA . ASP A 1 88 ? 21.404 10.339 -13.980 1.00 93.31 88 ASP A CA 1
ATOM 708 C C . ASP A 1 88 ? 20.623 9.190 -14.645 1.00 93.31 88 ASP A C 1
ATOM 710 O O . ASP A 1 88 ? 21.133 8.073 -14.757 1.00 93.31 88 ASP A O 1
ATOM 714 N N . PHE A 1 89 ? 19.382 9.436 -15.084 1.00 96.94 89 PHE A N 1
ATOM 715 C CA . PHE A 1 89 ? 18.553 8.431 -15.743 1.00 96.94 89 PHE A CA 1
ATOM 716 C C . PHE A 1 89 ? 18.895 8.313 -17.226 1.00 96.94 89 PHE A C 1
ATOM 718 O O . PHE A 1 89 ? 18.986 9.292 -17.968 1.00 96.94 89 PHE A O 1
ATOM 725 N N . THR A 1 90 ? 19.051 7.071 -17.669 1.00 96.94 90 THR A N 1
ATOM 726 C CA . THR A 1 90 ? 19.359 6.727 -19.057 1.00 96.94 90 THR A CA 1
ATOM 727 C C . THR A 1 90 ? 18.089 6.602 -19.898 1.00 96.94 90 THR A C 1
ATOM 729 O O . THR A 1 90 ? 16.983 6.432 -19.383 1.00 96.94 90 THR A O 1
ATOM 732 N N . THR A 1 91 ? 18.241 6.605 -21.223 1.00 97.12 91 THR A N 1
ATOM 733 C CA . THR A 1 91 ? 17.144 6.288 -22.153 1.00 97.12 91 THR A CA 1
ATOM 734 C C . THR A 1 91 ? 16.483 4.946 -21.826 1.00 97.12 91 THR A C 1
ATOM 736 O O . THR A 1 91 ? 15.260 4.836 -21.893 1.00 97.12 91 THR A O 1
ATOM 739 N N . ASP A 1 92 ? 17.270 3.948 -21.418 1.00 97.56 92 ASP A N 1
ATOM 740 C CA . ASP A 1 92 ? 16.763 2.620 -21.072 1.00 97.56 92 ASP A CA 1
ATOM 741 C C . ASP A 1 92 ? 15.961 2.615 -19.765 1.00 97.56 92 ASP A C 1
ATOM 743 O O . ASP A 1 92 ? 14.977 1.885 -19.657 1.00 97.56 92 ASP A O 1
ATOM 747 N N . ASP A 1 93 ? 16.306 3.479 -18.804 1.00 98.12 93 ASP A N 1
ATOM 748 C CA . ASP A 1 93 ? 15.504 3.668 -17.589 1.00 98.12 93 ASP A CA 1
ATOM 749 C C . ASP A 1 93 ? 14.116 4.225 -17.940 1.00 98.12 93 ASP A C 1
ATOM 751 O O . ASP A 1 93 ? 13.098 3.709 -17.479 1.00 98.12 93 ASP A O 1
ATOM 755 N N . PHE A 1 94 ? 14.043 5.218 -18.833 1.00 97.94 94 PHE A N 1
ATOM 756 C CA . PHE A 1 94 ? 12.756 5.731 -19.314 1.00 97.94 94 PHE A CA 1
ATOM 757 C C . PHE A 1 94 ? 11.983 4.703 -20.147 1.00 97.94 94 PHE A C 1
ATOM 759 O O . PHE A 1 94 ? 10.754 4.659 -20.078 1.00 97.94 94 PHE A O 1
ATOM 766 N N . ASN A 1 95 ? 12.671 3.859 -20.919 1.00 97.56 95 ASN A N 1
ATOM 767 C CA . ASN A 1 95 ? 12.032 2.772 -21.660 1.00 97.56 95 ASN A CA 1
ATOM 768 C C . ASN A 1 95 ? 11.439 1.716 -20.719 1.00 97.56 95 ASN A C 1
ATOM 770 O O . ASN A 1 95 ? 10.314 1.278 -20.953 1.00 97.56 95 ASN A O 1
ATOM 774 N N . LEU A 1 96 ? 12.141 1.365 -19.635 1.00 97.56 96 LEU A N 1
ATOM 775 C CA . LEU A 1 96 ? 11.623 0.485 -18.587 1.00 97.56 96 LEU A CA 1
ATOM 776 C C . LEU A 1 96 ? 10.346 1.058 -17.961 1.00 97.56 96 LEU A C 1
ATOM 778 O O . LEU A 1 96 ? 9.349 0.345 -17.869 1.00 97.56 96 LEU A O 1
ATOM 782 N N . ILE A 1 97 ? 10.355 2.342 -17.582 1.00 97.81 97 ILE A N 1
ATOM 783 C CA . ILE A 1 97 ? 9.181 3.011 -16.998 1.00 97.81 97 ILE A CA 1
ATOM 784 C C . ILE A 1 97 ? 7.988 2.923 -17.958 1.00 97.81 97 ILE A C 1
ATOM 786 O O . ILE A 1 97 ? 6.931 2.424 -17.580 1.00 97.81 97 ILE A O 1
ATOM 790 N N . ARG A 1 98 ? 8.167 3.316 -19.228 1.00 96.88 98 ARG A N 1
ATOM 791 C CA . ARG A 1 98 ? 7.090 3.267 -20.234 1.00 96.88 98 ARG A CA 1
ATOM 792 C C . ARG A 1 98 ? 6.567 1.852 -20.466 1.00 96.88 98 ARG A C 1
ATOM 794 O O . ARG A 1 98 ? 5.359 1.666 -20.605 1.00 96.88 98 ARG A O 1
ATOM 801 N N . ALA A 1 99 ? 7.458 0.862 -20.522 1.00 95.88 99 ALA A N 1
ATOM 802 C CA . ALA A 1 99 ? 7.070 -0.534 -20.692 1.00 95.88 99 ALA A CA 1
ATOM 803 C C . ALA A 1 99 ? 6.217 -1.010 -19.509 1.00 95.88 99 ALA A C 1
ATOM 805 O O . ALA A 1 99 ? 5.138 -1.568 -19.709 1.00 95.88 99 ALA A O 1
ATOM 806 N N . CYS A 1 100 ? 6.658 -0.716 -18.285 1.00 96.44 100 CYS A N 1
ATOM 807 C CA . CYS A 1 100 ? 5.915 -1.036 -17.076 1.00 96.44 100 CYS A CA 1
ATOM 808 C C . CYS A 1 100 ? 4.551 -0.344 -17.022 1.00 96.44 100 CYS A C 1
ATOM 810 O O . CYS A 1 100 ? 3.539 -1.029 -16.888 1.00 96.44 100 CYS A O 1
ATOM 812 N N . GLU A 1 101 ? 4.485 0.977 -17.198 1.00 94.69 101 GLU A N 1
ATOM 813 C CA . GLU A 1 101 ? 3.218 1.720 -17.134 1.00 94.69 101 GLU A CA 1
ATOM 814 C C . GLU A 1 101 ? 2.240 1.307 -18.245 1.00 94.69 101 GLU A C 1
ATOM 816 O O . GLU A 1 101 ? 1.036 1.219 -18.005 1.00 94.69 101 GLU A O 1
ATOM 821 N N . SER A 1 102 ? 2.739 0.961 -19.438 1.00 93.56 102 SER A N 1
ATOM 822 C CA . SER A 1 102 ? 1.901 0.469 -20.539 1.00 93.56 102 SER A CA 1
ATOM 823 C C . SER A 1 102 ? 1.328 -0.929 -20.286 1.00 93.56 102 SER A C 1
ATOM 825 O O . SER A 1 102 ? 0.177 -1.181 -20.657 1.00 93.56 102 SER A O 1
ATOM 827 N N . ASN A 1 103 ? 2.104 -1.837 -19.684 1.00 93.81 103 ASN A N 1
ATOM 828 C CA . ASN A 1 103 ? 1.693 -3.229 -19.466 1.00 93.81 103 ASN A CA 1
ATOM 829 C C . ASN A 1 103 ? 0.905 -3.421 -18.163 1.00 93.81 103 ASN A C 1
ATOM 831 O O . ASN A 1 103 ? 0.054 -4.299 -18.066 1.00 93.81 103 ASN A O 1
ATOM 835 N N . MET A 1 104 ? 1.120 -2.579 -17.157 1.00 93.06 104 MET A N 1
ATOM 836 C CA . MET A 1 104 ? 0.425 -2.682 -15.871 1.00 93.06 104 MET A CA 1
ATOM 837 C C . MET A 1 104 ? -1.060 -2.346 -15.930 1.00 93.06 104 MET A C 1
ATOM 839 O O . MET A 1 104 ? -1.814 -2.780 -15.061 1.00 93.06 104 MET A O 1
ATOM 843 N N . VAL A 1 105 ? -1.480 -1.589 -16.941 1.00 93.25 105 VAL A N 1
ATOM 844 C CA . VAL A 1 105 ? -2.870 -1.162 -17.107 1.00 93.25 105 VAL A CA 1
ATOM 845 C C . VAL A 1 105 ? -3.734 -2.186 -17.839 1.00 93.25 105 VAL A C 1
ATOM 847 O O . VAL A 1 105 ? -4.912 -1.922 -18.030 1.00 93.25 105 VAL A O 1
ATOM 850 N N . TYR A 1 106 ? -3.223 -3.350 -18.252 1.00 96.06 106 TYR A N 1
ATOM 851 C CA . TYR A 1 106 ? -4.117 -4.428 -18.695 1.00 96.06 106 TYR A CA 1
ATOM 852 C C . TYR A 1 106 ? -5.033 -4.869 -17.546 1.00 96.06 106 TYR A C 1
ATOM 854 O O . TYR A 1 106 ? -4.621 -4.840 -16.386 1.00 96.06 106 TYR A O 1
ATOM 862 N N . LYS A 1 107 ? -6.283 -5.242 -17.844 1.00 97.31 107 LYS A N 1
ATOM 863 C CA . LYS A 1 107 ? -7.271 -5.623 -16.822 1.00 97.31 107 LYS A CA 1
ATOM 864 C C . LYS A 1 107 ? -6.768 -6.801 -15.988 1.00 97.31 107 LYS A C 1
ATOM 866 O O . LYS A 1 107 ? -6.276 -7.792 -16.533 1.00 97.31 107 LYS A O 1
ATOM 871 N N . ALA A 1 108 ? -6.955 -6.701 -14.674 1.00 97.19 108 ALA A N 1
ATOM 872 C CA . ALA A 1 108 ? -6.779 -7.825 -13.769 1.00 97.19 108 ALA A CA 1
ATOM 873 C C . ALA A 1 108 ? -7.730 -8.974 -14.133 1.00 97.19 108 ALA A C 1
ATOM 875 O O . ALA A 1 108 ? -8.819 -8.771 -14.676 1.00 97.19 108 ALA A O 1
ATOM 876 N N . SER A 1 109 ? -7.325 -10.196 -13.803 1.00 96.69 109 SER A N 1
ATOM 877 C CA . SER A 1 109 ? -8.184 -11.366 -13.952 1.00 96.69 109 SER A CA 1
ATOM 878 C C . SER A 1 109 ? -9.407 -11.267 -13.036 1.00 96.69 109 SER A C 1
ATOM 880 O O . SER A 1 109 ? -9.301 -10.879 -11.868 1.00 96.69 109 SER A O 1
ATOM 882 N N . GLN A 1 110 ? -10.568 -11.690 -13.540 1.00 96.19 110 GLN A N 1
ATOM 883 C CA . GLN A 1 110 ? -11.797 -11.706 -12.743 1.00 96.19 110 GLN A CA 1
ATOM 884 C C . GLN A 1 110 ? -11.660 -12.603 -11.505 1.00 96.19 110 GLN A C 1
ATOM 886 O O . GLN A 1 110 ? -12.184 -12.275 -10.448 1.00 96.19 110 GLN A O 1
ATOM 891 N N . ALA A 1 111 ? -10.904 -13.700 -11.612 1.00 96.25 111 ALA A N 1
ATOM 892 C CA . ALA A 1 111 ? -10.615 -14.578 -10.483 1.00 96.25 111 ALA A CA 1
ATOM 893 C C . ALA A 1 111 ? -9.900 -13.833 -9.342 1.00 96.25 111 ALA A C 1
ATOM 895 O O . ALA A 1 111 ? -10.309 -13.953 -8.193 1.00 96.25 111 ALA A O 1
ATOM 896 N N . ALA A 1 112 ? -8.884 -13.014 -9.645 1.00 96.62 112 ALA A N 1
ATOM 897 C CA . ALA A 1 112 ? -8.192 -12.226 -8.625 1.00 96.62 112 ALA A CA 1
ATOM 898 C C . ALA A 1 112 ? -9.110 -11.179 -7.970 1.00 96.62 112 ALA A C 1
ATOM 900 O O . ALA A 1 112 ? -9.028 -10.967 -6.760 1.00 96.62 112 ALA A O 1
ATOM 901 N N . ILE A 1 113 ? -9.993 -10.546 -8.753 1.00 97.81 113 ILE A N 1
ATOM 902 C CA . ILE A 1 113 ? -10.981 -9.585 -8.241 1.00 97.81 113 ILE A CA 1
ATOM 903 C C . ILE A 1 113 ? -11.967 -10.282 -7.298 1.00 97.81 113 ILE A C 1
ATOM 905 O O . ILE A 1 113 ? -12.163 -9.801 -6.184 1.00 97.81 113 ILE A O 1
ATOM 909 N N . ASN A 1 114 ? -12.523 -11.426 -7.706 1.00 97.44 114 ASN A N 1
ATOM 910 C CA . ASN A 1 114 ? -13.472 -12.194 -6.899 1.00 97.44 114 ASN A CA 1
ATOM 911 C C . ASN A 1 114 ? -12.836 -12.642 -5.575 1.00 97.44 114 ASN A C 1
ATOM 913 O O . ASN A 1 114 ? -13.374 -12.342 -4.517 1.00 97.44 114 ASN A O 1
ATOM 917 N N . THR A 1 115 ? -11.635 -13.234 -5.610 1.00 96.50 115 THR A N 1
ATOM 918 C CA . THR A 1 115 ? -10.919 -13.644 -4.388 1.00 96.50 115 THR A CA 1
ATOM 919 C C . THR A 1 115 ? -10.674 -12.467 -3.439 1.00 96.50 115 THR A C 1
ATOM 921 O O . THR A 1 115 ? -10.734 -12.618 -2.221 1.00 96.50 115 THR A O 1
ATOM 924 N N . PHE A 1 116 ? -10.401 -11.273 -3.971 1.00 97.81 116 PHE A N 1
ATOM 925 C CA . PHE A 1 116 ? -10.269 -10.076 -3.144 1.00 97.81 116 PHE A CA 1
ATOM 926 C C . PHE A 1 116 ? -11.609 -9.604 -2.564 1.00 97.81 116 PHE A C 1
ATOM 928 O O . PHE A 1 116 ? -11.647 -9.122 -1.432 1.00 97.81 116 PHE A O 1
ATOM 935 N N . GLN A 1 117 ? -12.704 -9.689 -3.322 1.00 97.25 117 GLN A N 1
ATOM 936 C CA . GLN A 1 117 ? -14.048 -9.365 -2.833 1.00 97.25 117 GLN A CA 1
ATOM 937 C C . GLN A 1 117 ? -14.482 -10.333 -1.727 1.00 97.25 117 GLN A C 1
ATOM 939 O O . GLN A 1 117 ? -15.025 -9.885 -0.720 1.00 97.25 117 GLN A O 1
ATOM 944 N N . ASP A 1 118 ? -14.129 -11.613 -1.849 1.00 96.94 118 ASP A N 1
ATOM 945 C CA . ASP A 1 118 ? -14.429 -12.644 -0.854 1.00 96.94 118 ASP A CA 1
ATOM 946 C C . ASP A 1 118 ? -13.810 -12.335 0.518 1.00 96.94 118 ASP A C 1
ATOM 948 O O . ASP A 1 118 ? -14.377 -12.731 1.534 1.00 96.94 118 ASP A O 1
ATOM 952 N N . LEU A 1 119 ? -12.723 -11.547 0.583 1.00 97.06 119 LEU A N 1
ATOM 953 C CA . LEU A 1 119 ? -12.147 -11.078 1.853 1.00 97.06 119 LEU A CA 1
ATOM 954 C C . LEU A 1 119 ? -13.130 -10.244 2.685 1.00 97.06 119 LEU A C 1
ATOM 956 O O . LEU A 1 119 ? -12.966 -10.151 3.897 1.00 97.06 119 LEU A O 1
ATOM 960 N N . SER A 1 120 ? -14.160 -9.650 2.085 1.00 96.31 120 SER A N 1
ATOM 961 C CA . SER A 1 120 ? -15.207 -8.931 2.826 1.00 96.31 120 SER A CA 1
ATOM 962 C C . SER A 1 120 ? -16.164 -9.884 3.559 1.00 96.31 120 SER A C 1
ATOM 964 O O . SER A 1 120 ? -17.000 -9.440 4.346 1.00 96.31 120 SER A O 1
ATOM 966 N N . THR A 1 121 ? -16.033 -11.198 3.333 1.00 95.12 121 THR A N 1
ATOM 967 C CA . THR A 1 121 ? -16.838 -12.249 3.958 1.00 95.12 121 THR A CA 1
ATOM 968 C C . THR A 1 121 ? -15.967 -13.238 4.752 1.00 95.12 121 THR A C 1
ATOM 970 O O . THR A 1 121 ? -14.875 -13.590 4.311 1.00 95.12 121 THR A O 1
ATOM 973 N N . PRO A 1 122 ? -16.416 -13.705 5.934 1.00 96.12 122 PRO A N 1
ATOM 974 C CA . PRO A 1 122 ? -17.665 -13.345 6.608 1.00 96.12 122 PRO A CA 1
ATOM 975 C C . PRO A 1 122 ? -17.668 -11.890 7.104 1.00 96.12 122 PRO A C 1
ATOM 977 O O . PRO A 1 122 ? -16.617 -11.315 7.380 1.00 96.12 122 PRO A O 1
ATOM 980 N N . ILE A 1 123 ? -18.860 -11.299 7.228 1.00 96.56 123 ILE A N 1
ATOM 981 C CA . ILE A 1 123 ? -19.017 -9.949 7.786 1.00 96.56 123 ILE A CA 1
ATOM 982 C C . ILE A 1 123 ? -18.776 -10.028 9.294 1.00 96.56 123 ILE A C 1
ATOM 984 O O . ILE A 1 123 ? -19.562 -10.623 10.034 1.00 96.56 123 ILE A O 1
ATOM 988 N N . VAL A 1 124 ? -17.684 -9.419 9.745 1.00 95.62 124 VAL A N 1
ATOM 989 C CA . VAL A 1 124 ? -17.297 -9.331 11.156 1.00 95.62 124 VAL A CA 1
ATOM 990 C C . VAL A 1 124 ? -17.747 -8.016 11.772 1.00 95.62 124 VAL A C 1
ATOM 992 O O . VAL A 1 124 ? -18.137 -8.022 12.935 1.00 95.62 124 VAL A O 1
ATOM 995 N N . PHE A 1 125 ? -17.745 -6.925 11.008 1.00 96.25 125 PHE A N 1
ATOM 996 C CA . PHE A 1 125 ? -18.209 -5.604 11.428 1.00 96.25 125 PHE A CA 1
ATOM 997 C C . PHE A 1 125 ? -19.380 -5.179 10.545 1.00 96.25 125 PHE A C 1
ATOM 999 O O . PHE A 1 125 ? -19.201 -4.935 9.351 1.00 96.25 125 PHE A O 1
ATOM 1006 N N . ASN A 1 126 ? -20.584 -5.131 11.117 1.00 96.38 126 ASN A N 1
ATOM 1007 C CA . ASN A 1 126 ? -21.815 -4.854 10.361 1.00 96.38 126 ASN A CA 1
ATOM 1008 C C . ASN A 1 126 ? -22.231 -3.372 10.364 1.00 96.38 126 ASN A C 1
ATOM 1010 O O . ASN A 1 126 ? -23.103 -2.973 9.599 1.00 96.38 126 ASN A O 1
ATOM 1014 N N . SER A 1 127 ? -21.641 -2.573 11.250 1.00 97.38 127 SER A N 1
ATOM 1015 C CA . SER A 1 127 ? -21.942 -1.159 11.457 1.00 97.38 127 SER A CA 1
ATOM 1016 C C . SER A 1 127 ? -20.771 -0.486 12.171 1.00 97.38 127 SER A C 1
ATOM 1018 O O . SER A 1 127 ? -19.945 -1.161 12.788 1.00 97.38 127 SER A O 1
ATOM 1020 N N . ILE A 1 128 ? -20.698 0.846 12.113 1.00 96.69 128 ILE A N 1
ATOM 1021 C CA . ILE A 1 128 ? -19.645 1.613 12.799 1.00 96.69 128 ILE A CA 1
ATOM 1022 C C . ILE A 1 128 ? -19.703 1.391 14.317 1.00 96.69 128 ILE A C 1
ATOM 1024 O O . ILE A 1 128 ? -18.678 1.127 14.936 1.00 96.69 128 ILE A O 1
ATOM 1028 N N . ALA A 1 129 ? -20.904 1.355 14.899 1.00 94.44 129 ALA A N 1
ATOM 1029 C CA . ALA A 1 129 ? -21.083 1.045 16.316 1.00 94.44 129 ALA A CA 1
ATOM 1030 C C . ALA A 1 129 ? -20.613 -0.380 16.685 1.00 94.44 129 ALA A C 1
ATOM 1032 O O . ALA A 1 129 ? -20.070 -0.595 17.768 1.00 94.44 129 ALA A O 1
ATOM 1033 N N . ASP A 1 130 ? -20.792 -1.363 15.795 1.00 94.50 130 ASP A N 1
ATOM 1034 C CA . ASP A 1 130 ? -20.294 -2.733 15.993 1.00 94.50 130 ASP A CA 1
ATOM 1035 C C . ASP A 1 130 ? -18.763 -2.810 15.895 1.00 94.50 130 ASP A C 1
ATOM 1037 O O . ASP A 1 130 ? -18.126 -3.470 16.719 1.00 94.50 130 ASP A O 1
ATOM 1041 N N . LEU A 1 131 ? -18.161 -2.087 14.941 1.00 93.31 131 LEU A N 1
ATOM 1042 C CA . LEU A 1 131 ? -16.709 -1.909 14.844 1.00 93.31 131 LEU A CA 1
ATOM 1043 C C . LEU A 1 131 ? -16.145 -1.343 16.157 1.00 93.31 131 LEU A C 1
ATOM 1045 O O . LEU A 1 131 ? -15.254 -1.946 16.760 1.00 93.31 131 LEU A O 1
ATOM 1049 N N . GLU A 1 132 ? -16.731 -0.247 16.641 1.00 90.50 132 GLU A N 1
ATOM 1050 C CA . GLU A 1 132 ? -16.367 0.396 17.906 1.00 90.50 132 GLU A CA 1
ATOM 1051 C C . GLU A 1 132 ? -16.531 -0.522 19.109 1.00 90.50 132 GLU A C 1
ATOM 1053 O O . GLU A 1 132 ? -15.628 -0.633 19.939 1.00 90.50 132 GLU A O 1
ATOM 1058 N N . GLY A 1 133 ? -17.651 -1.237 19.190 1.00 88.81 133 GLY A N 1
ATOM 1059 C CA . GLY A 1 133 ? -17.912 -2.179 20.270 1.00 88.81 133 GLY A CA 1
ATOM 1060 C C . GLY A 1 133 ? -16.903 -3.330 20.312 1.00 88.81 133 GLY A C 1
ATOM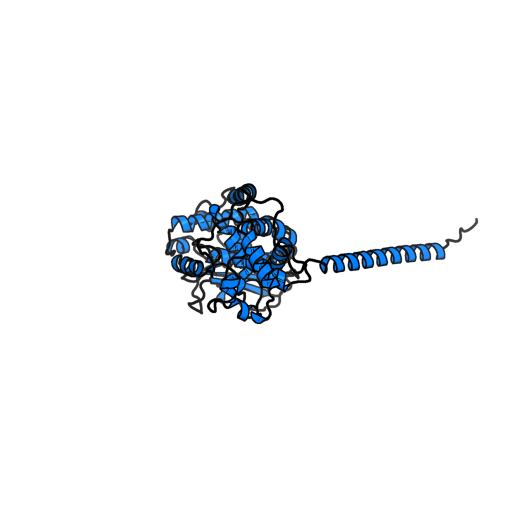 1061 O O . GLY A 1 133 ? -16.385 -3.659 21.382 1.00 88.81 133 GLY A O 1
ATOM 1062 N N . LYS A 1 134 ? -16.589 -3.936 19.160 1.00 87.81 134 LYS A N 1
ATOM 1063 C CA . LYS A 1 134 ? -15.715 -5.124 19.062 1.00 87.81 134 LYS A CA 1
ATOM 1064 C C . LYS A 1 134 ? -14.230 -4.815 19.222 1.00 87.81 134 LYS A C 1
ATOM 1066 O O . LYS A 1 134 ? -13.461 -5.683 19.664 1.00 87.81 134 LYS A O 1
ATOM 1071 N N . LEU A 1 135 ? -13.828 -3.602 18.857 1.00 83.50 135 LEU A N 1
ATOM 1072 C CA . LEU A 1 135 ? -12.447 -3.137 18.940 1.00 83.50 135 LEU A CA 1
ATOM 1073 C C . LEU A 1 135 ? -12.201 -2.194 20.128 1.00 83.50 135 LEU A C 1
ATOM 1075 O O . LEU A 1 135 ? -11.069 -1.744 20.320 1.00 83.50 135 LEU A O 1
ATOM 1079 N N . LYS A 1 136 ? -13.214 -1.983 20.980 1.00 73.31 136 LYS A N 1
ATOM 1080 C CA . LYS A 1 136 ? -13.130 -1.212 22.225 1.00 73.31 136 LYS A CA 1
ATOM 1081 C C . LYS A 1 136 ? -11.897 -1.588 23.057 1.00 73.31 136 LYS A C 1
ATOM 1083 O O . LYS A 1 136 ? -11.509 -2.757 23.127 1.00 73.31 136 LYS A O 1
ATOM 1088 N N . ASN A 1 137 ? -11.311 -0.583 23.710 1.00 70.06 137 ASN A N 1
ATOM 1089 C CA . ASN A 1 137 ? -10.081 -0.643 24.516 1.00 70.06 137 ASN A CA 1
ATOM 1090 C C . ASN A 1 137 ? -8.768 -0.821 23.730 1.00 70.06 137 ASN A C 1
ATOM 1092 O O . ASN A 1 137 ? -7.721 -0.933 24.363 1.00 70.06 137 ASN A O 1
ATOM 1096 N N . ASN A 1 138 ? -8.795 -0.844 22.392 1.00 66.06 138 ASN A N 1
ATOM 1097 C CA . ASN A 1 138 ? -7.566 -0.848 21.586 1.00 66.06 138 ASN A CA 1
ATOM 1098 C C . ASN A 1 138 ? -7.215 0.552 21.060 1.00 66.06 138 ASN A C 1
ATOM 1100 O O . ASN A 1 138 ? -6.054 0.812 20.807 1.00 66.06 138 ASN A O 1
ATOM 1104 N N . TYR A 1 139 ? -8.169 1.474 20.949 1.00 74.06 139 TYR A N 1
ATOM 1105 C CA . TYR A 1 139 ? -7.940 2.831 20.444 1.00 74.06 139 TYR A CA 1
ATOM 1106 C C . TYR A 1 139 ? -8.817 3.862 21.157 1.00 74.06 139 TYR A C 1
ATOM 1108 O O . TYR A 1 139 ? -9.697 3.494 21.939 1.00 74.06 139 TYR A O 1
ATOM 1116 N N . VAL A 1 140 ? -8.567 5.142 20.867 1.00 77.62 140 VAL A N 1
ATOM 1117 C CA . VAL A 1 140 ? -9.291 6.295 21.432 1.00 77.62 140 VAL A CA 1
ATOM 1118 C C . VAL A 1 140 ? -10.164 6.998 20.382 1.00 77.62 140 VAL A C 1
ATOM 1120 O O . VAL A 1 140 ? -11.109 7.687 20.747 1.00 77.62 140 VAL A O 1
ATOM 1123 N N . LEU A 1 141 ? -9.882 6.806 19.091 1.00 82.06 141 LEU A N 1
ATOM 1124 C CA . LEU A 1 141 ? -10.660 7.351 17.980 1.00 82.06 141 LEU A CA 1
ATOM 1125 C C . LEU A 1 141 ? -12.152 6.995 18.080 1.00 82.06 141 LEU A C 1
ATOM 1127 O O . LEU A 1 141 ? -12.512 5.835 18.254 1.00 82.06 141 LEU A O 1
ATOM 1131 N N . ASP A 1 142 ? -13.011 7.990 17.895 1.00 87.31 142 ASP A N 1
ATOM 1132 C CA . ASP A 1 142 ? -14.453 7.820 17.738 1.00 87.31 142 ASP A CA 1
ATOM 1133 C C . ASP A 1 142 ? -14.769 7.761 16.235 1.00 87.31 142 ASP A C 1
ATOM 1135 O O . ASP A 1 142 ? -14.763 8.775 15.535 1.00 87.31 142 ASP A O 1
ATOM 1139 N N . PHE A 1 143 ? -15.006 6.554 15.715 1.00 91.31 143 PHE A N 1
ATOM 1140 C CA . PHE A 1 143 ? -15.316 6.355 14.300 1.00 91.31 143 PHE A CA 1
ATOM 1141 C C . PHE A 1 143 ? -16.670 6.957 13.933 1.00 91.31 143 PHE A C 1
ATOM 1143 O O . PHE A 1 143 ? -16.842 7.424 12.806 1.00 91.31 143 PHE A O 1
ATOM 1150 N N . THR A 1 144 ? -17.630 6.970 14.857 1.00 92.81 144 THR A N 1
ATOM 1151 C CA . THR A 1 144 ? -18.921 7.629 14.651 1.00 92.81 144 THR A CA 1
ATOM 1152 C C . THR A 1 144 ? -18.727 9.133 14.449 1.00 92.81 144 THR A C 1
ATOM 1154 O O . THR A 1 144 ? -19.309 9.712 13.525 1.00 92.81 144 THR A O 1
ATOM 1157 N N . SER A 1 145 ? -17.879 9.772 15.253 1.00 91.38 145 SER A N 1
ATOM 1158 C CA . SER A 1 145 ? -17.516 11.183 15.088 1.00 91.38 145 SER A CA 1
ATOM 1159 C C . SER A 1 145 ? -16.735 11.436 13.795 1.00 91.38 145 SER A C 1
ATOM 1161 O O . SER A 1 145 ? -17.090 12.366 13.067 1.00 91.38 145 SER A O 1
ATOM 1163 N N . LEU A 1 146 ? -15.781 10.571 13.435 1.00 92.00 146 LEU A N 1
ATOM 1164 C CA . LEU A 1 146 ? -15.044 10.655 12.166 1.00 92.00 146 LEU A CA 1
ATOM 1165 C C . LEU A 1 146 ? -15.977 10.574 10.942 1.00 92.00 146 LEU A C 1
ATOM 1167 O O . LEU A 1 146 ? -15.873 11.358 10.000 1.00 92.00 146 LEU A O 1
ATOM 1171 N N . VAL A 1 147 ? -16.937 9.646 10.954 1.00 94.38 147 VAL A N 1
ATOM 1172 C CA . VAL A 1 147 ? -17.961 9.530 9.900 1.00 94.38 147 VAL A CA 1
ATOM 1173 C C . VAL A 1 147 ? -18.847 10.774 9.865 1.00 94.38 147 VAL A C 1
ATOM 1175 O O . VAL A 1 147 ? -19.263 11.216 8.798 1.00 94.38 147 VAL A O 1
ATOM 1178 N N . ASN A 1 148 ? -19.153 11.365 11.019 1.00 93.56 148 ASN A N 1
ATOM 1179 C CA . ASN A 1 148 ? -19.981 12.563 11.081 1.00 93.56 148 ASN A CA 1
ATOM 1180 C C . ASN A 1 148 ? -19.266 13.835 10.624 1.00 93.56 148 ASN A C 1
ATOM 1182 O O . ASN A 1 148 ? -19.959 14.749 10.163 1.00 93.56 148 ASN A O 1
ATOM 1186 N N . SER A 1 149 ? -17.937 13.879 10.743 1.00 91.31 149 SER A N 1
ATOM 1187 C CA . SER A 1 149 ? -17.094 15.013 10.362 1.00 91.31 149 SER A CA 1
ATOM 1188 C C . SER A 1 149 ? -16.698 15.015 8.884 1.00 91.31 149 SER A C 1
ATOM 1190 O O . SER A 1 149 ? -16.210 16.034 8.395 1.00 91.31 149 SER A O 1
ATOM 1192 N N . THR A 1 150 ? -16.938 13.919 8.152 1.00 93.06 150 THR A N 1
ATOM 1193 C CA . THR A 1 150 ? -16.617 13.859 6.723 1.00 93.06 150 THR A CA 1
ATOM 1194 C C . THR A 1 150 ? -17.353 14.924 5.908 1.00 93.06 150 THR A C 1
ATOM 1196 O O . THR A 1 150 ? -18.535 15.203 6.124 1.00 93.06 150 THR A O 1
ATOM 1199 N N . THR A 1 151 ? -16.652 15.498 4.928 1.00 92.50 151 THR A N 1
ATOM 1200 C CA . THR A 1 151 ? -17.221 16.452 3.959 1.00 92.50 151 THR A CA 1
ATOM 1201 C C . THR A 1 151 ? -17.908 15.762 2.773 1.00 92.50 151 THR A C 1
ATOM 1203 O O . THR A 1 151 ? -18.527 16.436 1.948 1.00 92.50 151 THR A O 1
ATOM 1206 N N . GLY A 1 152 ? -17.792 14.432 2.669 1.00 91.00 152 GLY A N 1
ATOM 1207 C CA . GLY A 1 152 ? -18.383 13.610 1.613 1.00 91.00 152 GLY A CA 1
ATOM 1208 C C . GLY A 1 152 ? -19.714 12.953 1.991 1.00 91.00 152 GLY A C 1
ATOM 1209 O O . GLY A 1 152 ? -20.428 13.390 2.894 1.00 91.00 152 GLY A O 1
ATOM 1210 N N . ASP A 1 153 ? -20.057 11.878 1.276 1.00 94.38 153 ASP A N 1
ATOM 1211 C CA . ASP A 1 153 ? -21.244 11.078 1.581 1.00 94.38 153 ASP A CA 1
ATOM 1212 C C . ASP A 1 153 ? -20.975 10.161 2.780 1.00 94.38 153 ASP A C 1
ATOM 1214 O O . ASP A 1 153 ? -20.163 9.236 2.711 1.00 94.38 153 ASP A O 1
ATOM 1218 N N . LYS A 1 154 ? -21.679 10.407 3.888 1.00 95.38 154 LYS A N 1
ATOM 1219 C CA . LYS A 1 154 ? -21.469 9.698 5.159 1.00 95.38 154 LYS A CA 1
ATOM 1220 C C . LYS A 1 154 ? -21.695 8.192 5.049 1.00 95.38 154 LYS A C 1
ATOM 1222 O O . LYS A 1 154 ? -20.991 7.422 5.698 1.00 95.38 154 LYS A O 1
ATOM 1227 N N . VAL A 1 155 ? -22.672 7.771 4.243 1.00 95.56 155 VAL A N 1
ATOM 1228 C CA . VAL A 1 155 ? -23.024 6.353 4.083 1.00 95.56 155 VAL A CA 1
ATOM 1229 C C . VAL A 1 155 ? -21.919 5.619 3.329 1.00 95.56 155 VAL A C 1
ATOM 1231 O O . VAL A 1 155 ? -21.439 4.589 3.795 1.00 95.56 155 VAL A O 1
ATOM 1234 N N . SER A 1 156 ? -21.466 6.173 2.206 1.00 94.62 156 SER A N 1
ATOM 1235 C CA . SER A 1 156 ? -20.328 5.670 1.436 1.00 94.62 156 SER A CA 1
ATOM 1236 C C . SER A 1 156 ? -19.057 5.628 2.284 1.00 94.62 156 SER A C 1
ATOM 1238 O O . SER A 1 156 ? -18.388 4.597 2.337 1.00 94.62 156 SER A O 1
ATOM 1240 N N . PHE A 1 157 ? -18.756 6.705 3.018 1.00 95.56 157 PHE A N 1
ATOM 1241 C CA . PHE A 1 157 ? -17.597 6.773 3.908 1.00 95.56 157 PHE A CA 1
ATOM 1242 C C . PHE A 1 157 ? -17.625 5.659 4.964 1.00 95.56 157 PHE A C 1
ATOM 1244 O O . PHE A 1 157 ? -16.660 4.907 5.101 1.00 95.56 157 PHE A O 1
ATOM 1251 N N . ALA A 1 158 ? -18.760 5.489 5.651 1.00 96.88 158 ALA A N 1
ATOM 1252 C CA . ALA A 1 158 ? -18.948 4.427 6.634 1.00 96.88 158 ALA A CA 1
ATOM 1253 C C . ALA A 1 158 ? -18.827 3.024 6.013 1.00 96.88 158 ALA A C 1
ATOM 1255 O O . ALA A 1 158 ? -18.146 2.164 6.569 1.00 96.88 158 ALA A O 1
ATOM 1256 N N . ASN A 1 159 ? -19.437 2.793 4.848 1.00 96.31 159 ASN A N 1
ATOM 1257 C CA . ASN A 1 159 ? -19.363 1.505 4.157 1.00 96.31 159 ASN A CA 1
ATOM 1258 C C . ASN A 1 159 ? -17.930 1.162 3.735 1.00 96.31 159 ASN A C 1
ATOM 1260 O O . ASN A 1 159 ? -17.515 0.017 3.898 1.00 96.31 159 ASN A O 1
ATOM 1264 N N . ASN A 1 160 ? -17.155 2.145 3.267 1.00 96.25 160 ASN A N 1
ATOM 1265 C CA . ASN A 1 160 ? -15.746 1.949 2.928 1.00 96.25 160 ASN A CA 1
ATOM 1266 C C . ASN A 1 160 ? -14.913 1.588 4.167 1.00 96.25 160 ASN A C 1
ATOM 1268 O O . ASN A 1 160 ? -14.073 0.693 4.091 1.00 96.25 160 ASN A O 1
ATOM 1272 N N . ILE A 1 161 ? -15.162 2.234 5.318 1.00 96.50 161 ILE A N 1
ATOM 1273 C CA . ILE A 1 161 ? -14.516 1.874 6.593 1.00 96.50 161 ILE A CA 1
ATOM 1274 C C . ILE A 1 161 ? -14.829 0.418 6.957 1.00 96.50 161 ILE A C 1
ATOM 1276 O O . ILE A 1 161 ? -13.925 -0.347 7.294 1.00 96.50 161 ILE A O 1
ATOM 1280 N N . LEU A 1 162 ? -16.100 0.017 6.881 1.00 97.44 162 LEU A N 1
ATOM 1281 C CA . LEU A 1 162 ? -16.519 -1.339 7.235 1.00 97.44 162 LEU A CA 1
ATOM 1282 C C . LEU A 1 162 ? -15.942 -2.386 6.285 1.00 97.44 162 LEU A C 1
ATOM 1284 O O . LEU A 1 162 ? -15.450 -3.413 6.750 1.00 97.44 162 LEU A O 1
ATOM 1288 N N . ASP A 1 163 ? -15.967 -2.140 4.976 1.00 97.19 163 ASP A N 1
ATOM 1289 C CA . ASP A 1 163 ? -15.370 -3.040 3.987 1.00 97.19 163 ASP A CA 1
ATOM 1290 C C . ASP A 1 163 ? -13.865 -3.209 4.234 1.00 97.19 163 ASP A C 1
ATOM 1292 O O . ASP A 1 163 ? -13.375 -4.336 4.345 1.00 97.19 163 ASP A O 1
ATOM 1296 N N . PHE A 1 164 ? -13.154 -2.098 4.450 1.00 97.19 164 PHE A N 1
ATOM 1297 C CA . PHE A 1 164 ? -11.737 -2.098 4.801 1.00 97.19 164 PHE A CA 1
ATOM 1298 C C . PHE A 1 164 ? -11.442 -2.972 6.029 1.00 97.19 164 PHE A C 1
ATOM 1300 O O . PHE A 1 164 ? -10.606 -3.879 5.963 1.00 97.19 164 PHE A O 1
ATOM 1307 N N . PHE A 1 165 ? -12.138 -2.740 7.146 1.00 96.75 165 PHE A N 1
ATOM 1308 C CA . PHE A 1 165 ? -11.881 -3.481 8.380 1.00 96.75 165 PHE A CA 1
ATOM 1309 C C . PHE A 1 165 ? -12.292 -4.953 8.296 1.00 96.75 165 PHE A C 1
ATOM 1311 O O . PHE A 1 165 ? -11.602 -5.800 8.867 1.00 96.75 165 PHE A O 1
ATOM 1318 N N . ASN A 1 166 ? -13.362 -5.284 7.566 1.00 97.81 166 ASN A N 1
ATOM 1319 C CA . ASN A 1 166 ? -13.742 -6.674 7.314 1.00 97.81 166 ASN A CA 1
ATOM 1320 C C . ASN A 1 166 ? -12.657 -7.406 6.516 1.00 97.81 166 ASN A C 1
ATOM 1322 O O . ASN A 1 166 ? -12.177 -8.447 6.970 1.00 97.81 166 ASN A O 1
ATOM 1326 N N . LYS A 1 167 ? -12.193 -6.826 5.400 1.00 97.75 167 LYS A N 1
ATOM 1327 C CA . LYS A 1 167 ? -11.096 -7.394 4.599 1.00 97.75 167 LYS A CA 1
ATOM 1328 C C . LYS A 1 167 ? -9.832 -7.582 5.427 1.00 97.75 167 LYS A C 1
ATOM 1330 O O . LYS A 1 167 ? -9.223 -8.651 5.391 1.00 97.75 167 LYS A O 1
ATOM 1335 N N . LEU A 1 168 ? -9.449 -6.568 6.203 1.00 96.19 168 LEU A N 1
ATOM 1336 C CA . LEU A 1 168 ? -8.228 -6.613 7.001 1.00 96.19 168 LEU A CA 1
ATOM 1337 C C . LEU A 1 168 ? -8.299 -7.677 8.102 1.00 96.19 168 LEU A C 1
ATOM 1339 O O . LEU A 1 168 ? -7.350 -8.440 8.296 1.00 96.19 168 LEU A O 1
ATOM 1343 N N . ASN A 1 169 ? -9.442 -7.768 8.787 1.00 96.25 169 ASN A N 1
ATOM 1344 C CA . ASN A 1 169 ? -9.685 -8.799 9.786 1.00 96.25 169 ASN A CA 1
ATOM 1345 C C . ASN A 1 169 ? -9.676 -10.204 9.174 1.00 96.25 169 ASN A C 1
ATOM 1347 O O . ASN A 1 169 ? -9.078 -11.107 9.752 1.00 96.25 169 ASN A O 1
ATOM 1351 N N . ASN A 1 170 ? -10.321 -10.405 8.027 1.00 96.88 170 ASN A N 1
ATOM 1352 C CA . ASN A 1 170 ? -10.406 -11.727 7.409 1.00 96.88 170 ASN A CA 1
ATOM 1353 C C . ASN A 1 170 ? -9.062 -12.168 6.814 1.00 96.88 170 ASN A C 1
ATOM 1355 O O . ASN A 1 170 ? -8.752 -13.358 6.815 1.00 96.88 170 ASN A O 1
ATOM 1359 N N . LEU A 1 171 ? -8.226 -11.221 6.378 1.00 96.06 171 LEU A N 1
ATOM 1360 C CA . LEU A 1 171 ? -6.913 -11.529 5.817 1.00 96.06 171 LEU A CA 1
ATOM 1361 C C . LEU A 1 171 ? -5.831 -11.805 6.877 1.00 96.06 171 LEU A C 1
ATOM 1363 O O . LEU A 1 171 ? -5.051 -12.757 6.726 1.00 96.06 171 LEU A O 1
ATOM 1367 N N . TYR A 1 172 ? -5.756 -10.961 7.912 1.00 95.50 172 TYR A N 1
ATOM 1368 C CA . TYR A 1 172 ? -4.672 -10.978 8.909 1.00 95.50 172 TYR A CA 1
ATOM 1369 C C . TYR A 1 172 ? -5.120 -11.341 10.330 1.00 95.50 172 TYR A C 1
ATOM 1371 O O . TYR A 1 172 ? -4.290 -11.563 11.213 1.00 95.50 172 TYR A O 1
ATOM 1379 N N . GLY A 1 173 ? -6.425 -11.434 10.566 1.00 93.81 173 GLY A N 1
ATOM 1380 C CA . GLY A 1 173 ? -6.999 -11.821 11.846 1.00 93.81 173 GLY A CA 1
ATOM 1381 C C . GLY A 1 173 ? -7.166 -10.667 12.836 1.00 93.81 173 GLY A C 1
ATOM 1382 O O . GLY A 1 173 ? -6.382 -9.717 12.906 1.00 93.81 173 GLY A O 1
ATOM 1383 N N . ASN A 1 174 ? -8.170 -10.818 13.702 1.00 90.75 174 ASN A N 1
ATOM 1384 C CA . ASN A 1 174 ? -8.532 -9.843 14.734 1.00 90.75 174 ASN A CA 1
ATOM 1385 C C . ASN A 1 174 ? -7.375 -9.510 15.695 1.00 90.75 174 ASN A C 1
ATOM 1387 O O . ASN A 1 174 ? -7.281 -8.401 16.213 1.00 90.75 174 ASN A O 1
ATOM 1391 N N . LYS A 1 175 ? -6.472 -10.469 15.950 1.00 89.31 175 LYS A N 1
ATOM 1392 C CA . LYS A 1 175 ? -5.326 -10.258 16.845 1.00 89.31 175 LYS A CA 1
ATOM 1393 C C . LYS A 1 175 ? -4.379 -9.192 16.296 1.00 89.31 175 LYS A C 1
ATOM 1395 O O . LYS A 1 175 ? -4.026 -8.278 17.033 1.00 89.31 175 LYS A O 1
ATOM 1400 N N . MET A 1 176 ? -3.988 -9.305 15.024 1.00 91.75 176 MET A N 1
ATOM 1401 C CA . MET A 1 176 ? -3.135 -8.303 14.386 1.00 91.75 176 MET A CA 1
ATOM 1402 C C . MET A 1 176 ? -3.865 -6.966 14.309 1.00 91.75 176 MET A C 1
ATOM 1404 O O . MET A 1 176 ? -3.288 -5.953 14.688 1.00 91.75 176 MET A O 1
ATOM 1408 N N . LEU A 1 177 ? -5.141 -6.981 13.906 1.00 91.88 177 LEU A N 1
ATOM 1409 C CA . LEU A 1 177 ? -5.955 -5.773 13.806 1.00 91.88 177 LEU A CA 1
ATOM 1410 C C . LEU A 1 177 ? -5.968 -4.968 15.115 1.00 91.88 177 LEU A C 1
ATOM 1412 O O . LEU A 1 177 ? -5.679 -3.776 15.120 1.00 91.88 177 LEU A O 1
ATOM 1416 N N . LYS A 1 178 ? -6.227 -5.629 16.247 1.00 87.94 178 LYS A N 1
ATOM 1417 C CA . LYS A 1 178 ? -6.198 -4.984 17.567 1.00 87.94 178 LYS A CA 1
ATOM 1418 C C . LYS A 1 178 ? -4.819 -4.443 17.933 1.00 87.94 178 LYS A C 1
ATOM 1420 O O . LYS A 1 178 ? -4.73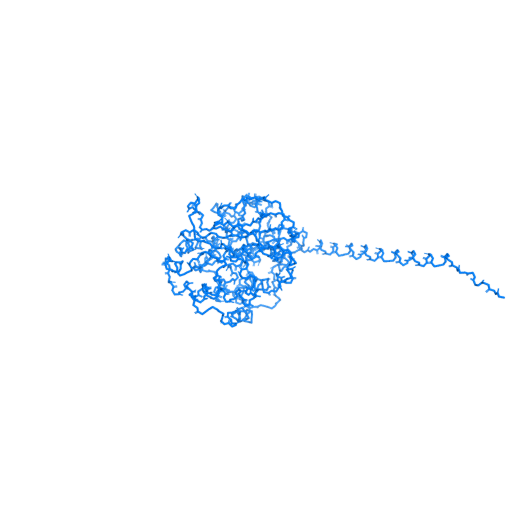2 -3.377 18.530 1.00 87.94 178 LYS A O 1
ATOM 1425 N N . SER A 1 179 ? -3.751 -5.153 17.568 1.00 87.75 179 SER A N 1
ATOM 1426 C CA . SER A 1 179 ? -2.386 -4.696 17.830 1.00 87.75 179 SER A CA 1
ATOM 1427 C C . SER A 1 179 ? -2.026 -3.430 17.056 1.00 87.75 179 SER A C 1
ATOM 1429 O O . SER A 1 179 ? -1.388 -2.562 17.639 1.00 87.75 179 SER A O 1
ATOM 1431 N N . ILE A 1 180 ? -2.415 -3.319 15.782 1.00 89.81 180 ILE A N 1
ATOM 1432 C CA . ILE A 1 180 ? -2.049 -2.177 14.922 1.00 89.81 180 ILE A CA 1
ATOM 1433 C C . ILE A 1 180 ? -2.961 -0.961 15.087 1.00 89.81 180 ILE A C 1
ATOM 1435 O O . ILE A 1 180 ? -2.605 0.123 14.648 1.00 89.81 180 ILE A O 1
ATOM 1439 N N . LEU A 1 181 ? -4.133 -1.128 15.702 1.00 87.44 181 LEU A N 1
ATOM 1440 C CA . LEU A 1 181 ? -5.017 -0.010 16.036 1.00 87.44 181 LEU A CA 1
ATOM 1441 C C . LEU A 1 181 ? -4.663 0.658 17.362 1.00 87.44 181 LEU A C 1
ATOM 1443 O O . LEU A 1 181 ? -5.329 1.616 17.743 1.00 87.44 181 LEU A O 1
ATOM 1447 N N . TYR A 1 182 ? -3.645 0.169 18.069 1.00 78.00 182 TYR A N 1
ATOM 1448 C CA . TYR A 1 182 ? -3.270 0.721 19.359 1.00 78.00 182 TYR A CA 1
ATOM 1449 C C . TYR A 1 182 ? -3.069 2.241 19.302 1.00 78.00 182 TYR A C 1
ATOM 1451 O O . TYR A 1 182 ? -2.318 2.739 18.463 1.00 78.00 182 TYR A O 1
ATOM 1459 N N . ASN A 1 183 ? -3.739 2.974 20.198 1.00 78.06 183 ASN A N 1
ATOM 1460 C CA . ASN A 1 183 ? -3.682 4.439 20.270 1.00 78.06 183 ASN A CA 1
ATOM 1461 C C . ASN A 1 183 ? -3.879 5.130 18.905 1.00 78.06 183 ASN A C 1
ATOM 1463 O O . ASN A 1 183 ? -3.196 6.105 18.589 1.00 78.06 183 ASN A O 1
ATOM 1467 N N . LEU A 1 184 ? -4.807 4.620 18.089 1.00 86.06 184 LEU A N 1
ATOM 1468 C CA . LEU A 1 184 ? -5.417 5.409 17.025 1.00 86.06 184 LEU A CA 1
ATOM 1469 C C . LEU A 1 184 ? -6.299 6.486 17.676 1.00 86.06 184 LEU A C 1
ATOM 1471 O O . LEU A 1 184 ? -7.204 6.158 18.446 1.00 86.06 184 LEU A O 1
ATOM 1475 N N . GLU A 1 185 ? -6.019 7.755 17.402 1.00 86.56 185 GLU A N 1
ATOM 1476 C CA . GLU A 1 185 ? -6.700 8.903 18.009 1.00 86.56 185 GLU A CA 1
ATOM 1477 C C . GLU A 1 185 ? -6.972 10.019 16.991 1.00 86.56 185 GLU A C 1
ATOM 1479 O O . GLU A 1 185 ? -6.289 10.141 15.974 1.00 86.56 185 GLU A O 1
ATOM 1484 N N . GLU A 1 186 ? -7.969 10.852 17.282 1.00 83.94 186 GLU A N 1
ATOM 1485 C CA . GLU A 1 186 ? -8.130 12.166 16.655 1.00 83.94 186 GLU A CA 1
ATOM 1486 C C . GLU A 1 186 ? -7.334 13.199 17.459 1.00 83.94 186 GLU A C 1
ATOM 1488 O O . GLU A 1 186 ? -7.367 13.196 18.692 1.00 83.94 186 GLU A O 1
ATOM 1493 N N . GLY A 1 187 ? -6.617 14.098 16.785 1.00 80.62 187 GLY A N 1
ATOM 1494 C CA . GLY A 1 187 ? -5.791 15.079 17.484 1.00 80.62 187 GLY A CA 1
ATOM 1495 C C . GLY A 1 187 ? -5.424 16.302 16.657 1.00 80.62 187 GLY A C 1
ATOM 1496 O O . GLY A 1 187 ? -5.445 16.296 15.427 1.00 80.62 187 GLY A O 1
ATOM 1497 N N . SER A 1 188 ? -5.058 17.382 17.350 1.00 77.81 188 SER A N 1
ATOM 1498 C CA . SER A 1 188 ? -4.497 18.565 16.702 1.00 77.81 188 SER A CA 1
ATOM 1499 C C . SER A 1 188 ? -3.091 18.269 16.186 1.00 77.81 188 SER A C 1
ATOM 1501 O O . SER A 1 188 ? -2.270 17.651 16.864 1.00 77.81 188 SER A O 1
ATOM 1503 N N . MET A 1 189 ? -2.798 18.731 14.974 1.00 81.12 189 MET A N 1
ATOM 1504 C CA . MET A 1 189 ? -1.474 18.588 14.379 1.00 81.12 189 MET A CA 1
ATOM 1505 C C . MET A 1 189 ? -0.644 19.836 14.656 1.00 81.12 189 MET A C 1
ATOM 1507 O O . MET A 1 189 ? -1.132 20.956 14.524 1.00 81.12 189 MET A O 1
ATOM 1511 N N . VAL A 1 190 ? 0.628 19.645 15.021 1.00 73.06 190 VAL A N 1
ATOM 1512 C CA . VAL A 1 190 ? 1.571 20.759 15.246 1.00 73.06 190 VAL A CA 1
ATOM 1513 C C . VAL A 1 190 ? 1.747 21.584 13.968 1.00 73.06 190 VAL A C 1
ATOM 1515 O O . VAL A 1 190 ? 1.864 22.804 14.024 1.00 73.06 190 VAL A O 1
ATOM 1518 N N . ASN A 1 191 ? 1.736 20.915 12.814 1.00 75.38 191 ASN A N 1
ATOM 1519 C CA . ASN A 1 191 ? 1.685 21.541 11.503 1.00 75.38 191 ASN A CA 1
ATOM 1520 C C . ASN A 1 191 ? 0.285 21.327 10.914 1.00 75.38 191 ASN A C 1
ATOM 1522 O O . ASN A 1 191 ? -0.122 20.188 10.702 1.00 75.38 191 ASN A O 1
ATOM 1526 N N . ASN A 1 192 ? -0.425 22.414 10.614 1.00 69.62 192 ASN A N 1
ATOM 1527 C CA . ASN A 1 192 ? -1.762 22.378 10.015 1.00 69.62 192 ASN A CA 1
ATOM 1528 C C . ASN A 1 192 ? -1.790 21.813 8.582 1.00 69.62 192 ASN A C 1
ATOM 1530 O O . ASN A 1 192 ? -2.868 21.581 8.052 1.00 69.62 192 ASN A O 1
ATOM 1534 N N . GLN A 1 193 ? -0.629 21.597 7.959 1.00 73.38 193 GLN A N 1
ATOM 1535 C CA . GLN A 1 193 ? -0.492 20.937 6.659 1.00 73.38 193 GLN A CA 1
ATOM 1536 C C . GLN A 1 193 ? -0.384 19.408 6.768 1.00 73.38 193 GLN A C 1
ATOM 1538 O O . GLN A 1 193 ? -0.435 18.721 5.751 1.00 73.38 193 GLN A O 1
ATOM 1543 N N . VAL A 1 194 ? -0.193 18.867 7.975 1.00 81.88 194 VAL A N 1
ATOM 1544 C CA . VAL A 1 194 ? -0.152 17.420 8.213 1.00 81.88 194 VAL A CA 1
ATOM 1545 C C . VAL A 1 194 ? -1.572 16.947 8.494 1.00 81.88 194 VAL A C 1
ATOM 1547 O O . VAL A 1 194 ? -2.225 17.451 9.404 1.00 81.88 194 VAL A O 1
ATOM 1550 N N . VAL A 1 195 ? -2.049 15.983 7.710 1.00 88.50 195 VAL A N 1
ATOM 1551 C CA . VAL A 1 195 ? -3.428 15.475 7.798 1.00 88.50 195 VAL A CA 1
ATOM 1552 C C . VAL A 1 195 ? -3.553 14.243 8.687 1.00 88.50 195 VAL A C 1
ATOM 1554 O O . VAL A 1 195 ? -4.609 14.022 9.270 1.00 88.50 195 VAL A O 1
ATOM 1557 N N . ALA A 1 196 ? -2.477 13.472 8.828 1.00 91.62 196 ALA A N 1
ATOM 1558 C CA . ALA A 1 196 ? -2.369 12.326 9.717 1.00 91.62 196 ALA A CA 1
ATOM 1559 C C . ALA A 1 196 ? -0.888 11.983 9.963 1.00 91.62 196 ALA A C 1
ATOM 1561 O O . ALA A 1 196 ? -0.002 12.523 9.297 1.00 91.62 196 ALA A O 1
ATOM 1562 N N . VAL A 1 197 ? -0.614 11.153 10.972 1.00 90.06 197 VAL A N 1
ATOM 1563 C CA . VAL A 1 197 ? 0.729 10.618 11.225 1.00 90.06 197 VAL A CA 1
ATOM 1564 C C . VAL A 1 197 ? 0.670 9.262 11.918 1.00 90.06 197 VAL A C 1
ATOM 1566 O O . VAL A 1 197 ? 0.032 9.116 12.962 1.00 90.06 197 VAL A O 1
ATOM 1569 N N . THR A 1 198 ? 1.435 8.303 11.406 1.00 91.00 198 THR A N 1
ATOM 1570 C CA . THR A 1 198 ? 1.791 7.066 12.107 1.00 91.00 198 THR A CA 1
ATOM 1571 C C . THR A 1 198 ? 3.169 7.200 12.739 1.00 91.00 198 THR A C 1
ATOM 1573 O O . THR A 1 198 ? 4.141 7.579 12.086 1.00 91.00 198 THR A O 1
ATOM 1576 N N . ARG A 1 199 ? 3.287 6.850 14.020 1.00 88.38 199 ARG A N 1
ATOM 1577 C CA . ARG A 1 199 ? 4.571 6.788 14.729 1.00 88.38 199 ARG A CA 1
ATOM 1578 C C . ARG A 1 199 ? 4.906 5.360 15.105 1.00 88.38 199 ARG A C 1
ATOM 1580 O O . ARG A 1 199 ? 4.024 4.570 15.436 1.00 88.38 199 ARG A O 1
ATOM 1587 N N . PHE A 1 200 ? 6.200 5.070 15.104 1.00 88.31 200 PHE A N 1
ATOM 1588 C CA . PHE A 1 200 ? 6.749 3.786 15.502 1.00 88.31 200 PHE A CA 1
ATOM 1589 C C . PHE A 1 200 ? 8.101 3.970 16.184 1.00 88.31 200 PHE A C 1
ATOM 1591 O O . PHE A 1 200 ? 8.925 4.768 15.735 1.00 88.31 200 PHE A O 1
ATOM 1598 N N . GLY A 1 201 ? 8.349 3.228 17.260 1.00 86.19 201 GLY A N 1
ATOM 1599 C CA . GLY A 1 201 ? 9.634 3.291 17.943 1.00 86.19 201 GLY A CA 1
ATOM 1600 C C . GLY A 1 201 ? 9.771 2.308 19.094 1.00 86.19 201 GLY A C 1
ATOM 1601 O O . GLY A 1 201 ? 8.813 1.670 19.526 1.00 86.19 201 GLY A O 1
ATOM 1602 N N . GLY A 1 202 ? 10.990 2.190 19.619 1.00 82.31 202 GLY A N 1
ATOM 1603 C CA . GLY A 1 202 ? 11.215 1.513 20.892 1.00 82.31 202 GLY A CA 1
ATOM 1604 C C . GLY A 1 202 ? 10.608 2.319 22.041 1.00 82.31 202 GLY A C 1
ATOM 1605 O O . GLY A 1 202 ? 10.653 3.549 22.034 1.00 82.31 202 GLY A O 1
ATOM 1606 N N . TRP A 1 203 ? 10.040 1.629 23.029 1.00 72.50 203 TRP A N 1
ATOM 1607 C CA . TRP A 1 203 ? 9.480 2.256 24.234 1.00 72.50 203 TRP A CA 1
ATOM 1608 C C . TRP A 1 203 ? 10.378 2.046 25.452 1.00 72.50 203 TRP A C 1
ATOM 1610 O O . TRP A 1 203 ? 10.701 2.982 26.178 1.00 72.50 203 TRP A O 1
ATOM 1620 N N . ASN A 1 204 ? 10.815 0.809 25.652 1.00 72.19 204 ASN A N 1
ATOM 1621 C CA . ASN A 1 204 ? 11.737 0.393 26.697 1.00 72.19 204 ASN A CA 1
ATOM 1622 C C . ASN A 1 204 ? 12.558 -0.791 26.169 1.00 72.19 204 ASN A C 1
ATOM 1624 O O . ASN A 1 204 ? 12.342 -1.256 25.046 1.00 72.19 204 ASN A O 1
ATOM 1628 N N . SER A 1 205 ? 13.460 -1.334 26.992 1.00 70.50 205 SER A N 1
ATOM 1629 C CA . SER A 1 205 ? 14.300 -2.471 26.595 1.00 70.50 205 SER A CA 1
ATOM 1630 C C . SER A 1 205 ? 13.520 -3.710 26.133 1.00 70.50 205 SER A C 1
ATOM 1632 O O . SER A 1 205 ? 14.137 -4.619 25.595 1.00 70.50 205 SER A O 1
ATOM 1634 N N . TYR A 1 206 ? 12.200 -3.773 26.319 1.00 71.56 206 TYR A N 1
ATOM 1635 C CA . TYR A 1 206 ? 11.372 -4.949 26.063 1.00 71.56 206 TYR A CA 1
ATOM 1636 C C . TYR A 1 206 ? 10.125 -4.661 25.219 1.00 71.56 206 TYR A C 1
ATOM 1638 O O . TYR A 1 206 ? 9.230 -5.500 25.200 1.00 71.56 206 TYR A O 1
ATOM 1646 N N . GLY A 1 207 ? 10.028 -3.510 24.547 1.00 84.69 207 GLY A N 1
ATOM 1647 C CA . GLY A 1 207 ? 8.802 -3.135 23.843 1.00 84.69 207 GLY A CA 1
ATOM 1648 C C . GLY A 1 207 ? 9.019 -2.176 22.686 1.00 84.69 207 GLY A C 1
ATOM 1649 O O . GLY A 1 207 ? 9.982 -1.402 22.655 1.00 84.69 207 GLY A O 1
ATOM 1650 N N . VAL A 1 208 ? 8.090 -2.238 21.740 1.00 88.19 208 VAL A N 1
ATOM 1651 C CA . VAL A 1 208 ? 7.915 -1.249 20.674 1.00 88.19 208 VAL A CA 1
ATOM 1652 C C . VAL A 1 208 ? 6.512 -0.681 20.781 1.00 88.19 208 VAL A C 1
ATOM 1654 O O . VAL A 1 208 ? 5.593 -1.384 21.205 1.00 88.19 208 VAL A O 1
ATOM 1657 N N . TYR A 1 209 ? 6.358 0.579 20.406 1.00 86.56 209 TYR A N 1
ATOM 1658 C CA . TYR A 1 209 ? 5.061 1.213 20.272 1.00 86.56 209 TYR A CA 1
ATOM 1659 C C . TYR A 1 209 ? 4.778 1.512 18.808 1.00 86.56 209 TYR A C 1
ATOM 1661 O O . TYR A 1 209 ? 5.688 1.824 18.039 1.00 86.56 209 TYR A O 1
ATOM 1669 N N . GLN A 1 210 ? 3.501 1.485 18.467 1.00 89.06 210 GLN A N 1
ATOM 1670 C CA . GLN A 1 210 ? 2.931 2.095 17.285 1.00 89.06 210 GLN A CA 1
ATOM 1671 C C . GLN A 1 210 ? 1.736 2.935 17.745 1.00 89.06 210 GLN A C 1
ATOM 1673 O O . GLN A 1 210 ? 0.994 2.516 18.627 1.00 89.06 210 GLN A O 1
ATOM 1678 N N . CYS A 1 211 ? 1.570 4.124 17.177 1.00 87.31 211 CYS A N 1
ATOM 1679 C CA . CYS A 1 211 ? 0.359 4.921 17.367 1.00 87.31 211 CYS A CA 1
ATOM 1680 C C . CYS A 1 211 ? 0.047 5.731 16.113 1.00 87.31 211 CYS A C 1
ATOM 1682 O O . CYS A 1 211 ? 0.921 5.920 15.261 1.00 87.31 211 CYS A O 1
ATOM 1684 N N . MET A 1 212 ? -1.197 6.187 15.993 1.00 91.00 212 MET A N 1
ATOM 1685 C CA . MET A 1 212 ? -1.686 6.929 14.833 1.00 91.00 212 MET A CA 1
ATOM 1686 C C . MET A 1 212 ? -2.527 8.106 15.281 1.00 91.00 212 MET A C 1
ATOM 1688 O O . MET A 1 212 ? -3.407 7.949 16.120 1.00 91.00 212 MET A O 1
ATOM 1692 N N . VAL A 1 213 ? -2.287 9.267 14.685 1.00 90.44 213 VAL A N 1
ATOM 1693 C CA . VAL A 1 213 ? -3.112 10.455 14.903 1.00 90.44 213 VAL A CA 1
ATOM 1694 C C . VAL A 1 213 ? -3.736 10.850 13.579 1.00 90.44 213 VAL A C 1
ATOM 1696 O O . VAL A 1 213 ? -3.020 11.069 12.602 1.00 90.44 213 VAL A O 1
ATOM 1699 N N . LEU A 1 214 ? -5.058 10.969 13.555 1.00 91.69 214 LEU A N 1
ATOM 1700 C CA . LEU A 1 214 ? -5.798 11.582 12.462 1.00 91.69 214 LEU A CA 1
ATOM 1701 C C . LEU A 1 214 ? -6.031 13.054 12.797 1.00 91.69 214 LEU A C 1
ATOM 1703 O O . LEU A 1 214 ? -6.514 13.398 13.877 1.00 91.69 214 LEU A O 1
ATOM 1707 N N . GLY A 1 215 ? -5.629 13.930 11.882 1.00 89.25 215 GLY A N 1
ATOM 1708 C CA . GLY A 1 215 ? -5.842 15.362 12.013 1.00 89.25 215 GLY A CA 1
ATOM 1709 C C . GLY A 1 215 ? -7.287 15.752 11.688 1.00 89.25 215 GLY A C 1
ATOM 1710 O O . GLY A 1 215 ? -8.037 14.955 11.125 1.00 89.25 215 GLY A O 1
ATOM 1711 N N . PRO A 1 216 ? -7.679 17.013 11.941 1.00 84.31 216 PRO A N 1
ATOM 1712 C CA . PRO A 1 216 ? -9.050 17.479 11.704 1.00 84.31 216 PRO A CA 1
ATOM 1713 C C . PRO A 1 216 ? -9.517 17.367 10.245 1.00 84.31 216 PRO A C 1
ATOM 1715 O O . PRO A 1 216 ? -10.711 17.325 9.978 1.00 84.31 216 PRO A O 1
ATOM 1718 N N . GLN A 1 217 ? -8.578 17.339 9.294 1.00 88.88 217 GLN A N 1
ATOM 1719 C CA . GLN A 1 217 ? -8.856 17.223 7.860 1.00 88.88 217 GLN A CA 1
ATOM 1720 C C . GLN A 1 217 ? -8.778 15.777 7.346 1.00 88.88 217 GLN A C 1
ATOM 1722 O O . GLN A 1 217 ? -8.931 15.554 6.149 1.00 88.88 217 GLN A O 1
ATOM 1727 N N . ALA A 1 218 ? -8.554 14.782 8.214 1.00 89.62 218 ALA A N 1
ATOM 1728 C CA . ALA A 1 218 ? -8.406 13.386 7.796 1.00 89.62 218 ALA A CA 1
ATOM 1729 C C . ALA A 1 218 ? -9.675 12.803 7.145 1.00 89.62 218 ALA A C 1
ATOM 1731 O O . ALA A 1 218 ? -9.577 11.882 6.339 1.00 89.62 218 ALA A O 1
ATOM 1732 N N . ALA A 1 219 ? -10.853 13.351 7.467 1.00 91.06 219 ALA A N 1
ATOM 1733 C CA . ALA A 1 219 ? -12.129 12.999 6.843 1.00 91.06 219 ALA A CA 1
ATOM 1734 C C . ALA A 1 219 ? -12.564 13.982 5.733 1.00 91.06 219 ALA A C 1
ATOM 1736 O O . ALA A 1 219 ? -13.682 13.869 5.217 1.00 91.06 219 ALA A O 1
ATOM 1737 N N . ASP A 1 220 ? -11.718 14.953 5.358 1.00 92.00 220 ASP A N 1
ATOM 1738 C CA . ASP A 1 220 ? -12.030 15.908 4.294 1.00 92.00 220 ASP A CA 1
ATOM 1739 C C . ASP A 1 220 ? -11.836 15.276 2.909 1.00 92.00 220 ASP A C 1
ATOM 1741 O O . ASP A 1 220 ? -10.751 15.238 2.325 1.00 92.00 220 ASP A O 1
ATOM 1745 N N . VAL A 1 221 ? -12.945 14.813 2.350 1.00 90.69 221 VAL A N 1
ATOM 1746 C CA . VAL A 1 221 ? -13.015 14.173 1.038 1.00 90.69 221 VAL A CA 1
ATOM 1747 C C . VAL A 1 221 ? -12.620 15.118 -0.091 1.00 90.69 221 VAL A C 1
ATOM 1749 O O . VAL A 1 221 ? -12.065 14.679 -1.099 1.00 90.69 221 VAL A O 1
ATOM 1752 N N . ASN A 1 222 ? -12.868 16.421 0.056 1.00 91.25 222 ASN A N 1
ATOM 1753 C CA . ASN A 1 222 ? -12.481 17.386 -0.969 1.00 91.25 222 ASN A CA 1
ATOM 1754 C C . ASN A 1 222 ? -10.960 17.499 -1.062 1.00 91.25 222 ASN A C 1
ATOM 1756 O O . ASN A 1 222 ? -10.430 17.565 -2.170 1.00 91.25 222 ASN A O 1
ATOM 1760 N N . LEU A 1 223 ? -10.259 17.448 0.073 1.00 91.69 223 LEU A N 1
ATOM 1761 C CA . LEU A 1 223 ? -8.800 17.413 0.098 1.00 91.69 223 LEU A CA 1
ATOM 1762 C C . LEU A 1 223 ? -8.261 16.145 -0.577 1.00 91.69 223 LEU A C 1
ATOM 1764 O O . LEU A 1 223 ? -7.389 16.240 -1.443 1.00 91.69 223 LEU A O 1
ATOM 1768 N N . VAL A 1 224 ? -8.824 14.976 -0.246 1.00 91.50 224 VAL A N 1
ATOM 1769 C CA . VAL A 1 224 ? -8.448 13.695 -0.873 1.00 91.50 224 VAL A CA 1
ATOM 1770 C C . VAL A 1 224 ? -8.638 13.754 -2.389 1.00 91.50 224 VAL A C 1
ATOM 1772 O O . VAL A 1 224 ? -7.731 13.387 -3.134 1.00 91.50 224 VAL A O 1
ATOM 1775 N N . ARG A 1 225 ? -9.777 14.273 -2.865 1.00 92.50 225 ARG A N 1
ATOM 1776 C CA . ARG A 1 225 ? -10.058 14.425 -4.302 1.00 92.50 225 ARG A CA 1
ATOM 1777 C C . ARG A 1 225 ? -9.101 15.397 -4.981 1.00 92.50 225 ARG A C 1
ATOM 1779 O O . ARG A 1 225 ? -8.535 15.048 -6.008 1.00 92.50 225 ARG A O 1
ATOM 1786 N N . GLN A 1 226 ? -8.850 16.566 -4.392 1.00 92.88 226 GLN A N 1
ATOM 1787 C CA . GLN A 1 226 ? -7.895 17.538 -4.939 1.00 92.88 226 GLN A CA 1
ATOM 1788 C C . GLN A 1 226 ? -6.492 16.935 -5.077 1.00 92.88 226 GLN A C 1
ATOM 1790 O O . GLN A 1 226 ? -5.843 17.084 -6.112 1.00 92.88 226 GLN A O 1
ATOM 1795 N N . GLN A 1 227 ? -6.029 16.226 -4.048 1.00 93.25 227 GLN A N 1
ATOM 1796 C CA . GLN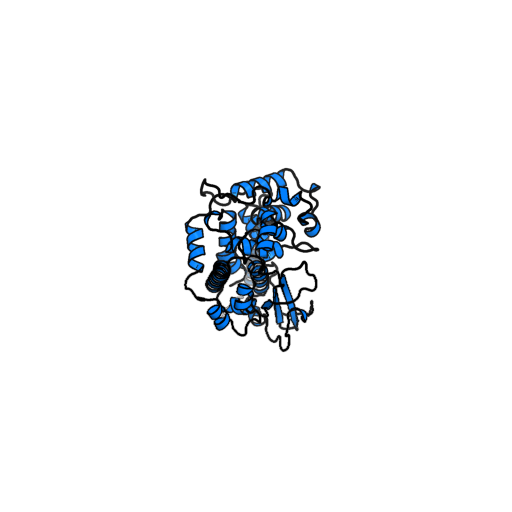 A 1 227 ? -4.719 15.582 -4.045 1.00 93.25 227 GLN A CA 1
ATOM 1797 C C . GLN A 1 227 ? -4.668 14.377 -5.002 1.00 93.25 227 GLN A C 1
ATOM 1799 O O . GLN A 1 227 ? -3.659 14.159 -5.674 1.00 93.25 227 GLN A O 1
ATOM 1804 N N . TYR A 1 228 ? -5.764 13.633 -5.151 1.00 94.44 228 TYR A N 1
ATOM 1805 C CA . TYR A 1 228 ? -5.901 12.612 -6.187 1.00 94.44 228 TYR A CA 1
ATOM 1806 C C . TYR A 1 228 ? -5.815 13.213 -7.597 1.00 94.44 228 TYR A C 1
ATOM 1808 O O . TYR A 1 228 ? -5.020 12.746 -8.414 1.00 94.44 228 TYR A O 1
ATOM 1816 N N . ASP A 1 229 ? -6.559 14.287 -7.869 1.00 93.19 229 ASP A N 1
ATOM 1817 C CA . ASP A 1 229 ? -6.667 14.927 -9.185 1.00 93.19 229 ASP A CA 1
ATOM 1818 C C . ASP A 1 229 ? -5.348 15.516 -9.689 1.00 93.19 229 ASP A C 1
ATOM 1820 O O . ASP A 1 229 ? -5.182 15.699 -10.900 1.00 93.19 229 ASP A O 1
ATOM 1824 N N . ILE A 1 230 ? -4.410 15.828 -8.790 1.00 92.88 230 ILE A N 1
ATOM 1825 C CA . ILE A 1 230 ? -3.054 16.253 -9.159 1.00 92.88 230 ILE A CA 1
ATOM 1826 C C . ILE A 1 230 ? -2.079 15.080 -9.302 1.00 92.88 230 ILE A C 1
ATOM 1828 O O . ILE A 1 230 ? -1.016 15.285 -9.874 1.00 92.88 230 ILE A O 1
ATOM 1832 N N . GLY A 1 231 ? -2.439 13.872 -8.852 1.00 92.38 231 GLY A N 1
ATOM 1833 C CA . GLY A 1 231 ? -1.605 12.664 -8.898 1.00 92.38 231 GLY A CA 1
ATOM 1834 C C . GLY A 1 231 ? -0.875 12.329 -7.590 1.00 92.38 231 GLY A C 1
ATOM 1835 O O . GLY A 1 231 ? -0.010 11.453 -7.589 1.00 92.38 231 GLY A O 1
ATOM 1836 N N . TYR A 1 232 ? -1.202 13.009 -6.487 1.00 92.94 232 TYR A N 1
ATOM 1837 C CA . TYR A 1 232 ? -0.565 12.813 -5.182 1.00 92.94 232 TYR A CA 1
ATOM 1838 C C . TYR A 1 232 ? -0.966 11.477 -4.554 1.00 92.94 232 TYR A C 1
ATOM 1840 O O . TYR A 1 232 ? -0.081 10.676 -4.283 1.00 92.94 232 TYR A O 1
ATOM 1848 N N . TRP A 1 233 ? -2.271 11.203 -4.438 1.00 93.88 233 TRP A N 1
ATOM 1849 C CA . TRP A 1 233 ? -2.823 9.926 -3.958 1.00 93.88 233 TRP A CA 1
ATOM 1850 C C . TRP A 1 233 ? -3.175 8.971 -5.104 1.00 93.88 233 TRP A C 1
ATOM 1852 O O . TRP A 1 233 ? -3.596 9.452 -6.156 1.00 93.88 233 TRP A O 1
ATOM 1862 N N . PRO A 1 234 ? -3.134 7.637 -4.915 1.00 91.75 234 PRO A N 1
ATOM 1863 C CA . PRO A 1 234 ? -3.409 6.642 -5.948 1.00 91.75 234 PRO A CA 1
ATOM 1864 C C . PRO A 1 234 ? -4.899 6.404 -6.177 1.00 91.75 234 PRO A C 1
ATOM 1866 O O . PRO A 1 234 ? -5.268 5.905 -7.237 1.00 91.75 234 PRO A O 1
ATOM 1869 N N . THR A 1 235 ? -5.754 6.751 -5.210 1.00 92.19 235 THR A N 1
ATOM 1870 C CA . THR A 1 235 ? -7.209 6.563 -5.287 1.00 92.19 235 THR A CA 1
ATOM 1871 C C . THR A 1 235 ? -7.946 7.803 -4.792 1.00 92.19 235 THR A C 1
ATOM 1873 O O . THR A 1 235 ? -7.443 8.536 -3.938 1.00 92.19 235 THR A O 1
ATOM 1876 N N . LYS A 1 236 ? -9.148 8.022 -5.329 1.00 90.81 236 LYS A N 1
ATOM 1877 C CA . LYS A 1 236 ? -10.055 9.099 -4.912 1.00 90.81 236 LYS A CA 1
ATOM 1878 C C . LYS A 1 236 ? -11.018 8.688 -3.802 1.00 90.81 236 LYS A C 1
ATOM 1880 O O . LYS A 1 236 ? -11.933 9.448 -3.504 1.00 90.81 236 LYS A O 1
ATOM 1885 N N . ILE A 1 237 ? -10.881 7.466 -3.278 1.00 91.44 237 ILE A N 1
ATOM 1886 C CA . ILE A 1 237 ? -11.804 6.940 -2.276 1.00 91.44 237 ILE A CA 1
ATOM 1887 C C . ILE A 1 237 ? -11.607 7.693 -0.969 1.00 91.44 237 ILE A C 1
ATOM 1889 O O . ILE A 1 237 ? -10.491 7.885 -0.497 1.00 91.44 237 ILE A O 1
ATOM 1893 N N . ASP A 1 238 ? -12.729 8.085 -0.387 1.00 88.75 238 ASP A N 1
ATOM 1894 C CA . ASP A 1 238 ? -12.819 9.068 0.681 1.00 88.75 238 ASP A CA 1
ATOM 1895 C C . ASP A 1 238 ? -12.019 8.703 1.953 1.00 88.75 238 ASP A C 1
ATOM 1897 O O . ASP A 1 238 ? -11.593 9.590 2.683 1.00 88.75 238 ASP A O 1
ATOM 1901 N N . ILE A 1 239 ? -11.746 7.414 2.195 1.00 93.19 239 ILE A N 1
ATOM 1902 C CA . ILE A 1 239 ? -11.018 6.922 3.382 1.00 93.19 239 ILE A CA 1
ATOM 1903 C C . ILE A 1 239 ? -9.501 6.780 3.171 1.00 93.19 239 ILE A C 1
ATOM 1905 O O . ILE A 1 239 ? -8.831 6.131 3.976 1.00 93.19 239 ILE A O 1
ATOM 1909 N N . ASN A 1 240 ? -8.951 7.336 2.085 1.00 93.88 240 ASN A N 1
ATOM 1910 C CA . ASN A 1 240 ? -7.561 7.105 1.677 1.00 93.88 240 ASN A CA 1
ATOM 1911 C C . ASN A 1 240 ? -6.551 7.389 2.800 1.00 93.88 240 ASN A C 1
ATOM 1913 O O . ASN A 1 240 ? -5.722 6.537 3.094 1.00 93.88 240 ASN A O 1
ATOM 1917 N N . ILE A 1 241 ? -6.702 8.513 3.509 1.00 94.62 241 ILE A N 1
ATOM 1918 C CA . ILE A 1 241 ? -5.813 8.897 4.618 1.00 94.62 241 ILE A CA 1
ATOM 1919 C C . ILE A 1 241 ? -5.794 7.821 5.717 1.00 94.62 241 ILE A C 1
ATOM 1921 O O . ILE A 1 241 ? -4.726 7.410 6.157 1.00 94.62 241 ILE A O 1
ATOM 1925 N N . LEU A 1 242 ? -6.956 7.299 6.126 1.00 94.88 242 LEU A N 1
ATOM 1926 C CA . LEU A 1 242 ? -7.027 6.234 7.133 1.00 94.88 242 LEU A CA 1
ATOM 1927 C C . LEU A 1 242 ? -6.300 4.966 6.661 1.00 94.88 242 LEU A C 1
ATOM 1929 O O . LEU A 1 242 ? -5.540 4.365 7.420 1.00 94.88 242 LEU A O 1
ATOM 1933 N N . VAL A 1 243 ? -6.538 4.549 5.416 1.00 96.94 243 VAL A N 1
ATOM 1934 C CA . VAL A 1 243 ? -5.945 3.321 4.867 1.00 96.94 243 VAL A CA 1
ATOM 1935 C C . VAL A 1 243 ? -4.443 3.472 4.656 1.00 96.94 243 VAL A C 1
ATOM 1937 O O . VAL A 1 243 ? -3.705 2.527 4.931 1.00 96.94 243 VAL A O 1
ATOM 1940 N N . HIS A 1 244 ? -3.987 4.651 4.238 1.00 96.81 244 HIS A N 1
ATOM 1941 C CA . HIS A 1 244 ? -2.575 5.003 4.150 1.00 96.81 244 HIS A CA 1
ATOM 1942 C C . HIS A 1 244 ? -1.874 4.798 5.501 1.00 96.81 244 HIS A C 1
ATOM 1944 O O . HIS A 1 244 ? -0.926 4.017 5.595 1.00 96.81 244 HIS A O 1
ATOM 1950 N N . GLU A 1 245 ? -2.386 5.412 6.572 1.00 95.75 245 GLU A N 1
ATOM 1951 C CA . GLU A 1 245 ? -1.788 5.266 7.905 1.00 95.75 245 GLU A CA 1
ATOM 1952 C C . GLU A 1 245 ? -1.831 3.812 8.400 1.00 95.75 245 GLU A C 1
ATOM 1954 O O . GLU A 1 245 ? -0.865 3.312 8.983 1.00 95.75 245 GLU A O 1
ATOM 1959 N N . MET A 1 246 ? -2.898 3.065 8.085 1.00 95.88 246 MET A N 1
ATOM 1960 C CA . MET A 1 246 ? -2.921 1.629 8.385 1.00 95.88 246 MET A CA 1
ATOM 1961 C C . MET A 1 246 ? -1.861 0.853 7.605 1.00 95.88 246 MET A C 1
ATOM 1963 O O . MET A 1 246 ? -1.333 -0.127 8.128 1.00 95.88 246 MET A O 1
ATOM 1967 N N . GLY A 1 247 ? -1.510 1.279 6.392 1.00 97.50 247 GLY A N 1
ATOM 1968 C CA . GLY A 1 247 ? -0.394 0.718 5.637 1.00 97.50 247 GLY A CA 1
ATOM 1969 C C . GLY A 1 247 ? 0.926 0.835 6.402 1.00 97.50 247 GLY A C 1
ATOM 1970 O O . GLY A 1 247 ? 1.644 -0.161 6.545 1.00 97.50 247 GLY A O 1
ATOM 1971 N N . HIS A 1 248 ? 1.208 2.002 6.991 1.00 96.69 248 HIS A N 1
ATOM 1972 C CA . HIS A 1 248 ? 2.360 2.179 7.885 1.00 96.69 248 HIS A CA 1
ATOM 1973 C C . HIS A 1 248 ? 2.274 1.263 9.110 1.00 96.69 248 HIS A C 1
ATOM 1975 O O . HIS A 1 248 ? 3.245 0.580 9.443 1.00 96.69 248 HIS A O 1
ATOM 1981 N N . ALA A 1 249 ? 1.115 1.188 9.769 1.00 95.62 249 ALA A N 1
ATOM 1982 C CA . ALA A 1 249 ? 0.935 0.350 10.956 1.00 95.62 249 ALA A CA 1
ATOM 1983 C C . ALA A 1 249 ? 1.114 -1.153 10.666 1.00 95.62 249 ALA A C 1
ATOM 1985 O O . ALA A 1 249 ? 1.776 -1.857 11.436 1.00 95.62 249 ALA A O 1
ATOM 1986 N N . VAL A 1 250 ? 0.601 -1.633 9.527 1.00 96.81 250 VAL A N 1
ATOM 1987 C CA . VAL A 1 250 ? 0.826 -2.995 9.019 1.00 96.81 250 VAL A CA 1
ATOM 1988 C C . VAL A 1 250 ? 2.319 -3.237 8.805 1.00 96.81 250 VAL A C 1
ATOM 1990 O O . VAL A 1 250 ? 2.850 -4.222 9.315 1.00 96.81 250 VAL A O 1
ATOM 1993 N N . SER A 1 251 ? 3.018 -2.333 8.115 1.00 96.56 251 SER A N 1
ATOM 1994 C CA . SER A 1 251 ? 4.463 -2.459 7.890 1.00 96.56 251 SER A CA 1
ATOM 1995 C C . SER A 1 251 ? 5.245 -2.544 9.206 1.00 96.56 251 SER A C 1
ATOM 1997 O O . SER A 1 251 ? 6.036 -3.467 9.408 1.00 96.56 251 SER A O 1
ATOM 1999 N N . ASN A 1 252 ? 4.958 -1.657 10.160 1.00 94.75 252 ASN A N 1
ATOM 2000 C CA . ASN A 1 252 ? 5.625 -1.633 11.465 1.00 94.75 252 ASN A CA 1
ATOM 2001 C C . ASN A 1 252 ? 5.426 -2.938 12.254 1.00 94.75 252 ASN A C 1
ATOM 2003 O O . ASN A 1 252 ? 6.372 -3.480 12.838 1.00 94.75 252 ASN A O 1
ATOM 2007 N N . TYR A 1 253 ? 4.206 -3.481 12.240 1.00 95.06 253 TYR A N 1
ATOM 2008 C CA . TYR A 1 253 ? 3.894 -4.754 12.890 1.00 95.06 253 TYR A CA 1
ATOM 2009 C C . TYR A 1 253 ? 4.650 -5.930 12.266 1.00 95.06 253 TYR A C 1
ATOM 2011 O O . TYR A 1 253 ? 5.170 -6.799 12.973 1.00 95.06 253 TYR A O 1
ATOM 2019 N N . LEU A 1 254 ? 4.738 -5.951 10.937 1.00 95.31 254 LEU A N 1
ATOM 2020 C CA . LEU A 1 254 ? 5.387 -7.032 10.200 1.00 95.31 254 LEU A CA 1
ATOM 2021 C C . LEU A 1 254 ? 6.899 -6.971 10.255 1.00 95.31 254 LEU A C 1
ATOM 2023 O O . LEU A 1 254 ? 7.541 -8.018 10.278 1.00 95.31 254 LEU A O 1
ATOM 2027 N N . TRP A 1 255 ? 7.459 -5.770 10.363 1.00 95.06 255 TRP A N 1
ATOM 2028 C CA . TRP A 1 255 ? 8.890 -5.593 10.536 1.00 95.06 255 TRP A CA 1
ATOM 2029 C C . TRP A 1 255 ? 9.405 -6.207 11.845 1.00 95.06 255 TRP A C 1
ATOM 2031 O O . TRP A 1 255 ? 10.560 -6.629 11.919 1.00 95.06 255 TRP A O 1
ATOM 2041 N N . THR A 1 256 ? 8.544 -6.324 12.857 1.00 93.75 256 THR A N 1
ATOM 2042 C CA . THR A 1 256 ? 8.849 -7.043 14.097 1.00 93.75 256 THR A CA 1
ATOM 2043 C C . THR A 1 256 ? 8.800 -8.560 13.877 1.00 93.75 256 THR A C 1
ATOM 2045 O O . THR A 1 256 ? 7.833 -9.086 13.317 1.00 93.75 256 THR A O 1
ATOM 2048 N N . TYR A 1 257 ? 9.812 -9.282 14.376 1.00 93.81 257 TYR A N 1
ATOM 2049 C CA . TYR A 1 257 ? 9.852 -10.750 14.334 1.00 93.81 257 TYR A CA 1
ATOM 2050 C C . TYR A 1 257 ? 8.580 -11.370 14.918 1.00 93.81 257 TYR A C 1
ATOM 2052 O O . TYR A 1 257 ? 8.110 -10.950 15.975 1.00 93.81 257 TYR A O 1
ATOM 2060 N N . ALA A 1 258 ? 8.063 -12.426 14.281 1.00 93.50 258 ALA A N 1
ATOM 2061 C CA . ALA A 1 258 ? 6.804 -13.056 14.688 1.00 93.50 258 ALA A CA 1
ATOM 2062 C C . ALA A 1 258 ? 6.770 -13.463 16.176 1.00 93.50 258 ALA A C 1
ATOM 2064 O O . ALA A 1 258 ? 5.771 -13.240 16.860 1.00 93.50 258 ALA A O 1
ATOM 2065 N N . SER A 1 259 ? 7.883 -13.980 16.709 1.00 92.94 259 SER A N 1
ATOM 2066 C CA . SER A 1 259 ? 8.026 -14.351 18.126 1.00 92.94 259 SER A CA 1
ATOM 2067 C C . SER A 1 259 ? 8.031 -13.162 19.094 1.00 92.94 259 SER A C 1
ATOM 2069 O O . SER A 1 259 ? 7.769 -13.332 20.283 1.00 92.94 259 SER A O 1
ATOM 2071 N N . ASP A 1 260 ? 8.330 -11.962 18.598 1.00 92.75 260 ASP A N 1
ATOM 2072 C CA . ASP A 1 260 ? 8.513 -10.758 19.408 1.00 92.75 260 ASP A CA 1
ATOM 2073 C C . ASP A 1 260 ? 7.286 -9.830 19.321 1.00 92.75 260 ASP A C 1
ATOM 2075 O O . ASP A 1 260 ? 7.163 -8.898 20.111 1.00 92.75 260 ASP A O 1
ATOM 2079 N N . ARG A 1 261 ? 6.306 -10.127 18.451 1.00 91.44 261 ARG A N 1
ATOM 2080 C CA . ARG A 1 261 ? 5.038 -9.373 18.324 1.00 91.44 261 ARG A CA 1
ATOM 2081 C C . ARG A 1 261 ? 4.207 -9.330 19.608 1.00 91.44 261 ARG A C 1
ATOM 2083 O O . ARG A 1 261 ? 3.367 -8.455 19.765 1.00 91.44 261 ARG A O 1
ATOM 2090 N N . GLN A 1 262 ? 4.454 -10.230 20.559 1.00 89.69 262 GLN A N 1
ATOM 2091 C CA . GLN A 1 262 ? 3.865 -10.164 21.903 1.00 89.69 262 GLN A CA 1
ATOM 2092 C C . GLN A 1 262 ? 4.316 -8.940 22.723 1.00 89.69 262 GLN A C 1
ATOM 2094 O O . GLN A 1 262 ? 3.712 -8.642 23.751 1.00 89.69 262 GLN A O 1
ATOM 2099 N N . TYR A 1 263 ? 5.383 -8.261 22.298 1.00 88.81 263 TYR A N 1
ATOM 2100 C CA . TYR A 1 263 ? 5.902 -7.031 22.897 1.00 88.81 263 TYR A CA 1
ATOM 2101 C C . TYR A 1 263 ? 5.447 -5.765 22.157 1.00 88.81 263 TYR A C 1
ATOM 2103 O O . TYR A 1 263 ? 5.772 -4.655 22.580 1.00 88.81 263 TYR A O 1
ATOM 2111 N N . PHE A 1 264 ? 4.701 -5.924 21.062 1.00 88.69 264 PHE A N 1
ATOM 2112 C CA . PHE A 1 264 ? 4.132 -4.820 20.303 1.00 88.69 264 PHE A CA 1
ATOM 2113 C C . PHE A 1 264 ? 3.015 -4.166 21.125 1.00 88.69 264 PHE A C 1
ATOM 2115 O O . PHE A 1 264 ? 2.064 -4.839 21.521 1.00 88.69 264 PHE A O 1
ATOM 2122 N N . ASN A 1 265 ? 3.161 -2.875 21.421 1.00 84.19 265 ASN A N 1
ATOM 2123 C CA . ASN A 1 265 ? 2.251 -2.084 22.256 1.00 84.19 265 ASN A CA 1
ATOM 2124 C C . ASN A 1 265 ? 2.067 -2.582 23.702 1.00 84.19 265 ASN A C 1
ATOM 2126 O O . ASN A 1 265 ? 1.101 -2.235 24.381 1.00 84.19 265 ASN A O 1
ATOM 2130 N N . LYS A 1 266 ? 3.004 -3.390 24.211 1.00 78.56 266 LYS A N 1
ATOM 2131 C CA . LYS A 1 266 ? 2.925 -3.961 25.561 1.00 78.56 266 LYS A CA 1
ATOM 2132 C C . LYS A 1 266 ? 3.513 -3.021 26.621 1.00 78.56 266 LYS A C 1
ATOM 2134 O O . LYS A 1 266 ? 4.583 -2.453 26.420 1.00 78.56 266 LYS A O 1
ATOM 2139 N N . ASN A 1 267 ? 2.866 -2.959 27.792 1.00 66.56 267 ASN A N 1
ATOM 2140 C CA . ASN A 1 267 ? 3.315 -2.211 28.979 1.00 66.56 267 ASN A CA 1
ATOM 2141 C C . ASN A 1 267 ? 3.571 -0.715 28.700 1.00 66.56 267 ASN A C 1
ATOM 2143 O O . ASN A 1 267 ? 4.557 -0.136 29.165 1.00 66.56 267 ASN A O 1
ATOM 2147 N N . LEU A 1 268 ? 2.689 -0.093 27.919 1.00 70.12 268 LEU A N 1
ATOM 2148 C CA . LEU A 1 268 ? 2.698 1.345 27.639 1.00 70.12 268 LEU A CA 1
ATOM 2149 C C . LEU A 1 268 ? 1.996 2.158 28.752 1.00 70.12 268 LEU A C 1
ATOM 2151 O O . LEU A 1 268 ? 1.413 3.206 28.484 1.00 70.12 268 LEU A O 1
ATOM 2155 N N . ASP A 1 269 ? 2.042 1.667 29.998 1.00 57.19 269 ASP A N 1
ATOM 2156 C CA . ASP A 1 269 ? 1.313 2.203 31.155 1.00 57.19 269 ASP A CA 1
ATOM 2157 C C . ASP A 1 269 ? 1.470 3.731 31.274 1.00 57.19 269 ASP A C 1
ATOM 2159 O O . ASP A 1 269 ? 2.567 4.248 31.486 1.00 57.19 269 ASP A O 1
ATOM 2163 N N . GLY A 1 270 ? 0.353 4.457 31.144 1.00 54.41 270 GLY A N 1
ATOM 2164 C CA . GLY A 1 270 ? 0.287 5.906 31.365 1.00 54.41 270 GLY A CA 1
ATOM 216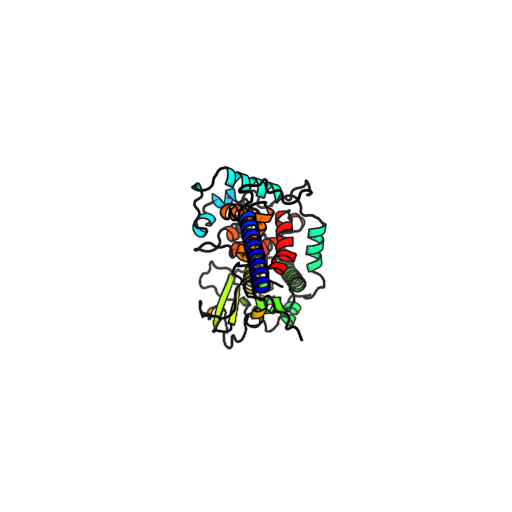5 C C . GLY A 1 270 ? 0.544 6.803 30.146 1.00 54.41 270 GLY A C 1
ATOM 2166 O O . GLY A 1 270 ? 0.526 8.023 30.299 1.00 54.41 270 GLY A O 1
ATOM 2167 N N . ILE A 1 271 ? 0.743 6.255 28.943 1.00 62.41 271 ILE A N 1
ATOM 2168 C CA . ILE A 1 271 ? 0.800 7.060 27.711 1.00 62.41 271 ILE A CA 1
ATOM 2169 C C . ILE A 1 271 ? -0.625 7.346 27.240 1.00 62.41 271 ILE A C 1
ATOM 2171 O O . ILE A 1 271 ? -1.295 6.474 26.690 1.00 62.41 271 ILE A O 1
ATOM 2175 N N . SER A 1 272 ? -1.084 8.576 27.460 1.00 60.84 272 SER A N 1
ATOM 2176 C CA . SER A 1 272 ? -2.438 9.002 27.093 1.00 60.84 272 SER A CA 1
ATOM 2177 C C . SER A 1 272 ? -2.580 9.451 25.641 1.00 60.84 272 SER A C 1
ATOM 2179 O O . SER A 1 272 ? -3.702 9.501 25.157 1.00 60.84 272 SER A O 1
ATOM 2181 N N . THR A 1 273 ? -1.478 9.808 24.968 1.00 70.81 273 THR A N 1
ATOM 2182 C CA . THR A 1 273 ? -1.504 10.340 23.594 1.00 70.81 273 THR A CA 1
ATOM 2183 C C . THR A 1 273 ? -0.267 9.935 22.801 1.00 70.81 273 THR A C 1
ATOM 2185 O O . THR A 1 273 ? 0.843 9.839 23.347 1.00 70.81 273 THR A O 1
ATOM 2188 N N . CYS A 1 274 ? -0.422 9.787 21.487 1.00 74.81 274 CYS A N 1
ATOM 2189 C CA . CYS A 1 274 ? 0.669 9.491 20.556 1.00 74.81 274 CYS A CA 1
ATOM 2190 C C . CYS A 1 274 ? 1.750 10.593 20.556 1.00 74.81 274 CYS A C 1
ATOM 2192 O O . CYS A 1 274 ? 2.931 10.344 20.300 1.00 74.81 274 CYS A O 1
ATOM 2194 N N . GLN A 1 275 ? 1.367 11.825 20.903 1.00 67.75 275 GLN A N 1
ATOM 2195 C CA . GLN A 1 275 ? 2.257 12.989 20.944 1.00 67.75 275 GLN A CA 1
ATOM 2196 C C . GLN A 1 275 ? 3.271 12.951 22.094 1.00 67.75 275 GLN A C 1
ATOM 2198 O O . GLN A 1 275 ? 4.354 13.525 21.970 1.00 67.75 275 GLN A O 1
ATOM 2203 N N . SER A 1 276 ? 2.943 12.263 23.190 1.00 68.31 276 SER A N 1
ATOM 2204 C CA . SER A 1 276 ? 3.799 12.163 24.381 1.00 68.31 276 SER A CA 1
ATOM 2205 C C . SER A 1 276 ? 4.964 11.171 24.230 1.00 68.31 276 SER A C 1
ATOM 2207 O O . SER A 1 276 ? 5.888 11.154 25.048 1.00 68.31 276 SER A O 1
ATOM 2209 N N . LEU A 1 277 ? 4.954 10.366 23.164 1.00 69.88 277 LEU A N 1
ATOM 2210 C CA . LEU A 1 277 ? 5.951 9.336 22.900 1.00 69.88 277 LEU A CA 1
ATOM 2211 C C . LEU A 1 277 ? 7.231 9.937 22.311 1.00 69.88 277 LEU A C 1
ATOM 2213 O O . LEU A 1 277 ? 7.219 10.593 21.267 1.00 69.88 277 LEU A O 1
ATOM 2217 N N . LYS A 1 278 ? 8.355 9.698 22.996 1.00 63.53 278 LYS A N 1
ATOM 2218 C CA . LYS A 1 278 ? 9.690 10.103 22.540 1.00 63.53 278 LYS A CA 1
ATOM 2219 C C . LYS A 1 278 ? 10.253 9.097 21.534 1.00 63.53 278 LYS A C 1
ATOM 2221 O O . LYS A 1 278 ? 10.000 7.896 21.616 1.00 63.53 278 LYS A O 1
ATOM 2226 N N . TYR A 1 279 ? 11.049 9.602 20.598 1.00 60.59 279 TYR A N 1
ATOM 2227 C CA . TYR A 1 279 ? 11.795 8.784 19.645 1.00 60.59 279 TYR A CA 1
ATOM 2228 C C . TYR A 1 279 ? 13.025 8.142 20.309 1.00 60.59 279 TYR A C 1
ATOM 2230 O O . TYR A 1 279 ? 13.639 8.738 21.193 1.00 60.59 279 TYR A O 1
ATOM 2238 N N . ASN A 1 280 ? 13.418 6.964 19.814 1.00 62.06 280 ASN A N 1
ATOM 2239 C CA . ASN A 1 280 ? 14.728 6.331 20.038 1.00 62.06 280 ASN A CA 1
ATOM 2240 C C . ASN A 1 280 ? 15.019 5.739 21.426 1.00 62.06 280 ASN A C 1
ATOM 2242 O O . ASN A 1 280 ? 16.190 5.639 21.802 1.00 62.06 280 ASN A O 1
ATOM 2246 N N . ASN A 1 281 ? 14.017 5.264 22.173 1.00 71.62 281 ASN A N 1
ATOM 2247 C CA . ASN A 1 281 ? 14.353 4.406 23.311 1.00 71.62 281 ASN A CA 1
ATOM 2248 C C . ASN A 1 281 ? 14.904 3.060 22.799 1.00 71.62 281 ASN A C 1
ATOM 2250 O O . ASN A 1 281 ? 14.334 2.471 21.876 1.00 71.62 281 ASN A O 1
ATOM 2254 N N . PRO A 1 282 ? 16.003 2.546 23.378 1.00 73.88 282 PRO A N 1
ATOM 2255 C CA . PRO A 1 282 ? 16.568 1.267 22.972 1.00 73.88 282 PRO A CA 1
ATOM 2256 C C . PRO A 1 282 ? 15.591 0.126 23.278 1.00 73.88 282 PRO A C 1
ATOM 2258 O O . PRO A 1 282 ? 15.037 0.055 24.376 1.00 73.88 282 PRO A O 1
ATOM 2261 N N . THR A 1 283 ? 15.427 -0.794 22.325 1.00 83.94 283 THR A N 1
ATOM 2262 C CA . THR A 1 283 ? 14.563 -1.975 22.443 1.00 83.94 283 THR A CA 1
ATOM 2263 C C . THR A 1 283 ? 15.334 -3.253 22.122 1.00 83.94 283 THR A C 1
ATOM 2265 O O . THR A 1 283 ? 16.255 -3.241 21.308 1.00 83.94 283 THR A O 1
ATOM 2268 N N . ARG A 1 284 ? 14.978 -4.364 22.777 1.00 85.25 284 ARG A N 1
ATOM 2269 C CA . ARG A 1 284 ? 15.484 -5.713 22.453 1.00 85.25 284 ARG A CA 1
ATOM 2270 C C . ARG A 1 284 ? 14.562 -6.471 21.497 1.00 85.25 284 ARG A C 1
ATOM 2272 O O . ARG A 1 284 ? 14.851 -7.621 21.178 1.00 85.25 284 ARG A O 1
ATOM 2279 N N . VAL A 1 285 ? 13.458 -5.853 21.072 1.00 89.19 285 VAL A N 1
ATOM 2280 C CA . VAL A 1 285 ? 12.585 -6.404 20.034 1.00 89.19 285 VAL A CA 1
ATOM 2281 C C . VAL A 1 285 ? 13.391 -6.552 18.749 1.00 89.19 285 VAL A C 1
ATOM 2283 O O . VAL A 1 285 ? 14.059 -5.612 18.315 1.00 89.19 285 VAL A O 1
ATOM 2286 N N . ARG A 1 286 ? 13.358 -7.746 18.157 1.00 91.81 286 ARG A N 1
ATOM 2287 C CA . ARG A 1 286 ? 14.082 -8.015 16.917 1.00 91.81 286 ARG A CA 1
ATOM 2288 C C . ARG A 1 286 ? 13.274 -7.566 15.712 1.00 91.81 286 ARG A C 1
ATOM 2290 O O . ARG A 1 286 ? 12.064 -7.793 15.629 1.00 91.81 286 ARG A O 1
ATOM 2297 N N . PHE A 1 287 ? 13.996 -7.021 14.743 1.00 93.06 287 PHE A N 1
ATOM 2298 C CA . PHE A 1 287 ? 13.470 -6.565 13.466 1.00 93.06 287 PHE A CA 1
ATOM 2299 C C . PHE A 1 287 ? 14.056 -7.378 12.330 1.00 93.06 287 PHE A C 1
ATOM 2301 O O . PHE A 1 287 ? 15.249 -7.682 12.346 1.00 93.06 287 PHE A O 1
ATOM 2308 N N . TYR A 1 288 ? 13.231 -7.721 11.342 1.00 93.19 288 TYR A N 1
ATOM 2309 C CA . TYR A 1 288 ? 13.727 -8.336 10.115 1.00 93.19 288 TYR A CA 1
ATOM 2310 C C . TYR A 1 288 ? 14.730 -7.400 9.432 1.00 93.19 288 TYR A C 1
ATOM 2312 O O . TYR A 1 288 ? 14.500 -6.195 9.332 1.00 93.19 288 TYR A O 1
ATOM 2320 N N . ASN A 1 289 ? 15.830 -7.963 8.922 1.00 90.69 289 ASN A N 1
ATOM 2321 C CA . ASN A 1 289 ? 16.857 -7.185 8.219 1.00 90.69 289 ASN A CA 1
ATOM 2322 C C . ASN A 1 289 ? 16.289 -6.442 7.004 1.00 90.69 289 ASN A C 1
ATOM 2324 O O . ASN A 1 289 ? 16.761 -5.361 6.665 1.00 90.69 289 ASN A O 1
ATOM 2328 N N . LYS A 1 290 ? 15.277 -7.023 6.353 1.00 93.06 290 LYS A N 1
ATOM 2329 C CA . LYS A 1 290 ? 14.536 -6.388 5.269 1.00 93.06 290 LYS A CA 1
ATOM 2330 C C . LYS A 1 290 ? 13.202 -5.884 5.801 1.00 93.06 290 LYS A C 1
ATOM 2332 O O . LYS A 1 290 ? 12.368 -6.684 6.233 1.00 93.06 290 LYS A O 1
ATOM 2337 N N . SER A 1 291 ? 13.003 -4.571 5.763 1.00 95.44 291 SER A N 1
ATOM 2338 C CA . SER A 1 291 ? 11.715 -3.976 6.117 1.00 95.44 291 SER A CA 1
ATOM 2339 C C . SER A 1 291 ? 10.640 -4.376 5.091 1.00 95.44 291 SER A C 1
ATOM 2341 O O . SER A 1 291 ? 10.974 -4.567 3.915 1.00 95.44 291 SER A O 1
ATOM 2343 N N . PRO A 1 292 ? 9.354 -4.473 5.478 1.00 97.69 292 PRO A N 1
ATOM 2344 C CA . PRO A 1 292 ? 8.268 -4.715 4.523 1.00 97.69 292 PRO A CA 1
ATOM 2345 C C . PRO A 1 292 ? 8.222 -3.678 3.395 1.00 97.69 292 PRO A C 1
ATOM 2347 O O . PRO A 1 292 ? 7.896 -4.011 2.255 1.00 97.69 292 PRO A O 1
ATOM 2350 N N . ASN A 1 293 ? 8.635 -2.445 3.698 1.00 97.50 293 ASN A N 1
ATOM 2351 C CA . ASN A 1 293 ? 8.733 -1.341 2.745 1.00 97.50 293 ASN A CA 1
ATOM 2352 C C . ASN A 1 293 ? 9.719 -1.656 1.608 1.00 97.50 293 ASN A C 1
ATOM 2354 O O . ASN A 1 293 ? 9.401 -1.499 0.430 1.00 97.50 293 ASN A O 1
ATOM 2358 N N . ASP A 1 294 ? 10.913 -2.145 1.950 1.00 96.81 294 ASP A N 1
ATOM 2359 C CA . ASP A 1 294 ? 11.936 -2.515 0.964 1.00 96.81 294 ASP A CA 1
ATOM 2360 C C . ASP A 1 294 ? 11.625 -3.856 0.293 1.00 96.81 294 ASP A C 1
ATOM 2362 O O . ASP A 1 294 ? 11.997 -4.092 -0.861 1.00 96.81 294 ASP A O 1
ATOM 2366 N N . TYR A 1 295 ? 10.927 -4.750 1.001 1.00 98.06 295 TYR A N 1
ATOM 2367 C CA . TYR A 1 295 ? 10.434 -5.994 0.425 1.00 98.06 295 TYR A CA 1
ATOM 2368 C C . TYR A 1 295 ? 9.431 -5.746 -0.699 1.00 98.06 295 TYR A C 1
ATOM 2370 O O . TYR A 1 295 ? 9.569 -6.379 -1.743 1.00 98.06 295 TYR A O 1
ATOM 2378 N N . LEU A 1 296 ? 8.514 -4.785 -0.547 1.00 98.62 296 LEU A N 1
ATOM 2379 C CA . LEU A 1 296 ? 7.600 -4.386 -1.619 1.00 98.62 296 LEU A CA 1
ATOM 2380 C C . LEU A 1 296 ? 8.361 -3.959 -2.880 1.00 98.62 296 LEU A C 1
ATOM 2382 O O . LEU A 1 296 ? 8.107 -4.501 -3.953 1.00 98.62 296 LEU A O 1
ATOM 2386 N N . VAL A 1 297 ? 9.320 -3.032 -2.762 1.00 98.31 297 VAL A N 1
ATOM 2387 C CA . VAL A 1 297 ? 10.099 -2.549 -3.919 1.00 98.31 297 VAL A CA 1
ATOM 2388 C 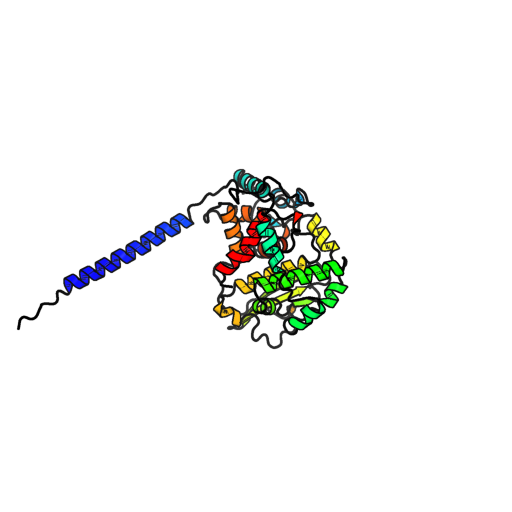C . VAL A 1 297 ? 10.809 -3.695 -4.624 1.00 98.31 297 VAL A C 1
ATOM 2390 O O . VAL A 1 297 ? 10.765 -3.811 -5.848 1.00 98.31 297 VAL A O 1
ATOM 2393 N N . HIS A 1 298 ? 11.432 -4.570 -3.843 1.00 96.69 298 HIS A N 1
ATOM 2394 C CA . HIS A 1 298 ? 12.135 -5.717 -4.385 1.00 96.69 298 HIS A CA 1
ATOM 2395 C C . HIS A 1 298 ? 11.201 -6.709 -5.077 1.00 96.69 298 HIS A C 1
ATOM 2397 O O . HIS A 1 298 ? 11.490 -7.145 -6.188 1.00 96.69 298 HIS A O 1
ATOM 2403 N N . TYR A 1 299 ? 10.081 -7.043 -4.435 1.00 97.62 299 TYR A N 1
ATOM 2404 C CA . TYR A 1 299 ? 9.090 -7.964 -4.973 1.00 97.62 299 TYR A CA 1
ATOM 2405 C C . TYR A 1 299 ? 8.539 -7.430 -6.301 1.00 97.62 299 TYR A C 1
ATOM 2407 O O . TYR A 1 299 ? 8.562 -8.140 -7.303 1.00 97.62 299 TYR A O 1
ATOM 2415 N N . LEU A 1 300 ? 8.143 -6.155 -6.359 1.00 97.75 300 LEU A N 1
ATOM 2416 C CA . LEU A 1 300 ? 7.646 -5.533 -7.589 1.00 97.75 300 LEU A CA 1
ATOM 2417 C C . LEU A 1 300 ? 8.715 -5.472 -8.689 1.00 97.75 300 LEU A C 1
ATOM 2419 O O . LEU A 1 300 ? 8.424 -5.787 -9.843 1.00 97.75 300 LEU A O 1
ATOM 2423 N N . GLY A 1 301 ? 9.961 -5.141 -8.340 1.00 96.75 301 GLY A N 1
ATOM 2424 C CA . GLY A 1 301 ? 11.088 -5.172 -9.273 1.00 96.75 301 GLY A CA 1
ATOM 2425 C C . GLY A 1 301 ? 11.323 -6.565 -9.867 1.00 96.75 301 GLY A C 1
ATOM 2426 O O . GLY A 1 301 ? 11.464 -6.705 -11.081 1.00 96.75 301 GLY A O 1
ATOM 2427 N N . GLN A 1 302 ? 11.281 -7.612 -9.041 1.00 94.88 302 GLN A N 1
ATOM 2428 C CA . GLN A 1 302 ? 11.402 -8.998 -9.502 1.00 94.88 302 GLN A CA 1
ATOM 2429 C C . GLN A 1 302 ? 10.214 -9.431 -10.366 1.00 94.88 302 GLN A C 1
ATOM 2431 O O . GLN A 1 302 ? 10.412 -10.098 -11.379 1.00 94.88 302 GLN A O 1
ATOM 2436 N N . ARG A 1 303 ? 8.985 -9.017 -10.022 1.00 95.06 303 ARG A N 1
ATOM 2437 C CA . ARG A 1 303 ? 7.791 -9.266 -10.851 1.00 95.06 303 ARG A CA 1
ATOM 2438 C C . ARG A 1 303 ? 7.872 -8.561 -12.204 1.00 95.06 303 ARG A C 1
ATOM 2440 O O . ARG A 1 303 ? 7.351 -9.085 -13.179 1.00 95.06 303 ARG A O 1
ATOM 2447 N N . ALA A 1 304 ? 8.571 -7.430 -12.282 1.00 95.00 304 ALA A N 1
ATOM 2448 C CA . ALA A 1 304 ? 8.916 -6.779 -13.541 1.00 95.00 304 ALA A CA 1
ATOM 2449 C C . ALA A 1 304 ? 10.071 -7.464 -14.296 1.00 95.00 304 ALA A C 1
ATOM 2451 O O . ALA A 1 304 ? 10.391 -7.033 -15.398 1.00 95.00 304 ALA A O 1
ATOM 2452 N N . GLY A 1 305 ? 10.700 -8.512 -13.755 1.00 93.44 305 GLY A N 1
ATOM 2453 C CA . GLY A 1 305 ? 11.825 -9.221 -14.377 1.00 93.44 305 GLY A CA 1
ATOM 2454 C C . GLY A 1 305 ? 13.197 -8.585 -14.129 1.00 93.44 305 GLY A C 1
ATOM 2455 O O . GLY A 1 305 ? 14.147 -8.896 -14.849 1.00 93.44 305 GLY A O 1
ATOM 2456 N N . ILE A 1 306 ? 13.312 -7.692 -13.141 1.00 95.31 306 ILE A N 1
ATOM 2457 C CA . ILE A 1 306 ? 14.559 -6.997 -12.802 1.00 95.31 306 ILE A CA 1
ATOM 2458 C C . ILE A 1 306 ? 15.345 -7.771 -11.736 1.00 95.31 306 ILE A C 1
ATOM 2460 O O . ILE A 1 306 ? 14.822 -8.098 -10.667 1.00 95.31 306 ILE A O 1
ATOM 2464 N N . GLY A 1 307 ? 16.626 -8.024 -12.010 1.00 91.12 307 GLY A N 1
ATOM 2465 C CA . GLY A 1 307 ? 17.537 -8.722 -11.094 1.00 91.12 307 GLY A CA 1
ATOM 2466 C C . GLY A 1 307 ? 17.869 -7.946 -9.815 1.00 91.12 307 GLY A C 1
ATOM 2467 O O . GLY A 1 307 ? 17.769 -6.720 -9.774 1.00 91.12 307 GLY A O 1
ATOM 2468 N N . ASN A 1 308 ? 18.337 -8.648 -8.777 1.00 90.19 308 ASN A N 1
ATOM 2469 C CA . ASN A 1 308 ? 18.642 -8.028 -7.476 1.00 90.19 308 ASN A CA 1
ATOM 2470 C C . ASN A 1 308 ? 19.858 -7.094 -7.517 1.00 90.19 308 ASN A C 1
ATOM 2472 O O . ASN A 1 308 ? 19.956 -6.190 -6.691 1.00 90.19 308 ASN A O 1
ATOM 2476 N N . GLY A 1 309 ? 20.752 -7.271 -8.496 1.00 90.56 309 GLY A N 1
ATOM 2477 C CA . GLY A 1 309 ? 21.904 -6.395 -8.724 1.00 90.56 309 GLY A CA 1
ATOM 2478 C C . GLY A 1 309 ? 21.554 -4.992 -9.244 1.00 90.56 309 GLY A C 1
ATOM 2479 O O . GLY A 1 309 ? 22.453 -4.171 -9.411 1.00 90.56 309 GLY A O 1
ATOM 2480 N N . TYR A 1 310 ? 20.273 -4.695 -9.497 1.00 94.25 310 TYR A N 1
ATOM 2481 C CA . TYR A 1 310 ? 19.823 -3.445 -10.124 1.00 94.25 310 TYR A CA 1
ATOM 2482 C C . TYR A 1 310 ? 18.794 -2.689 -9.265 1.00 94.25 310 TYR A C 1
ATOM 2484 O O . TYR A 1 310 ? 17.643 -2.514 -9.673 1.00 94.25 310 TYR A O 1
ATOM 2492 N N . PRO A 1 311 ? 19.179 -2.212 -8.064 1.00 93.94 311 PRO A N 1
ATOM 2493 C CA . PRO A 1 311 ? 18.250 -1.608 -7.105 1.00 93.94 311 PRO A CA 1
ATOM 2494 C C . PRO A 1 311 ? 17.564 -0.338 -7.626 1.00 93.94 311 PRO A C 1
ATOM 2496 O O . PRO A 1 311 ? 16.399 -0.101 -7.307 1.00 93.94 311 PRO A O 1
ATOM 2499 N N . LEU A 1 312 ? 18.244 0.465 -8.456 1.00 95.62 312 LEU A N 1
ATOM 2500 C CA . LEU A 1 312 ? 17.621 1.625 -9.099 1.00 95.62 312 LEU A CA 1
ATOM 2501 C C . LEU A 1 312 ? 16.489 1.183 -10.033 1.00 95.62 312 LEU A C 1
ATOM 2503 O O . LEU A 1 312 ? 15.381 1.699 -9.935 1.00 95.62 312 LEU A O 1
ATOM 2507 N N . GLN A 1 313 ? 16.730 0.193 -10.893 1.00 97.25 313 GLN A N 1
ATOM 2508 C CA . GLN A 1 313 ? 15.721 -0.303 -11.828 1.00 97.25 313 GLN A CA 1
ATOM 2509 C C . GLN A 1 313 ? 14.573 -1.025 -11.104 1.00 97.25 313 GLN A C 1
ATOM 2511 O O . GLN A 1 313 ? 13.421 -0.855 -11.496 1.00 97.25 313 GLN A O 1
ATOM 2516 N N . GLN A 1 314 ? 14.841 -1.738 -9.999 1.00 97.12 314 GLN A N 1
ATOM 2517 C CA . GLN A 1 314 ? 13.781 -2.276 -9.131 1.00 97.12 314 GLN A CA 1
ATOM 2518 C C . GLN A 1 314 ? 12.901 -1.155 -8.559 1.00 97.12 314 GLN A C 1
ATOM 2520 O O . GLN A 1 314 ? 11.676 -1.268 -8.576 1.00 97.12 314 GLN A O 1
ATOM 2525 N N . LYS A 1 315 ? 13.510 -0.049 -8.111 1.00 97.12 315 LYS A N 1
ATOM 2526 C CA . LYS A 1 315 ? 12.795 1.134 -7.616 1.00 97.12 315 LYS A CA 1
ATOM 2527 C C . LYS A 1 315 ? 11.962 1.809 -8.711 1.00 97.12 315 LYS A C 1
ATOM 2529 O O . LYS A 1 315 ? 10.789 2.075 -8.476 1.00 97.12 315 LYS A O 1
ATOM 2534 N N . LEU A 1 316 ? 12.518 2.032 -9.904 1.00 97.69 316 LEU A N 1
ATOM 2535 C CA . LEU A 1 316 ? 11.786 2.625 -11.034 1.00 97.69 316 LEU A CA 1
ATOM 2536 C C . LEU A 1 316 ? 10.609 1.746 -11.485 1.00 97.69 316 LEU A C 1
ATOM 2538 O O . LEU A 1 316 ? 9.516 2.257 -11.742 1.00 97.69 316 LEU A O 1
ATOM 2542 N N . ALA A 1 317 ? 10.805 0.424 -11.518 1.00 97.19 317 ALA A N 1
ATOM 2543 C CA . ALA A 1 317 ? 9.725 -0.519 -11.768 1.00 97.19 317 ALA A CA 1
ATOM 2544 C C . ALA A 1 317 ? 8.649 -0.399 -10.681 1.00 97.19 317 ALA A C 1
ATOM 2546 O O . ALA A 1 317 ? 7.503 -0.119 -11.012 1.00 97.19 317 ALA A O 1
ATOM 2547 N N . ALA A 1 318 ? 9.008 -0.507 -9.396 1.00 97.88 318 ALA A N 1
ATOM 2548 C CA . ALA A 1 318 ? 8.071 -0.400 -8.272 1.00 97.88 318 ALA A CA 1
ATOM 2549 C C . ALA A 1 318 ? 7.280 0.920 -8.269 1.00 97.88 318 ALA A C 1
ATOM 2551 O O . ALA A 1 318 ? 6.065 0.915 -8.068 1.00 97.88 318 ALA A O 1
ATOM 2552 N N . TRP A 1 319 ? 7.937 2.043 -8.562 1.00 97.81 319 TRP A N 1
ATOM 2553 C CA . TRP A 1 319 ? 7.272 3.333 -8.733 1.00 97.81 319 TRP A CA 1
ATOM 2554 C C . TRP A 1 319 ? 6.278 3.335 -9.891 1.00 97.81 319 TRP A C 1
ATOM 2556 O O . TRP A 1 319 ? 5.258 4.001 -9.788 1.00 97.81 319 TRP A O 1
ATOM 2566 N N . SER A 1 320 ? 6.507 2.563 -10.951 1.00 96.88 320 SER A N 1
ATOM 2567 C CA . SER A 1 320 ? 5.545 2.416 -12.050 1.00 96.88 320 SER A CA 1
ATOM 2568 C C . SER A 1 320 ? 4.290 1.628 -11.628 1.00 96.88 320 SER A C 1
ATOM 2570 O O . SER A 1 320 ? 3.189 1.960 -12.064 1.00 96.88 320 SER A O 1
ATOM 2572 N N . PHE A 1 321 ? 4.413 0.637 -10.729 1.00 96.62 321 PHE A N 1
ATOM 2573 C CA . PHE A 1 321 ? 3.253 -0.097 -10.183 1.00 96.62 321 PHE A CA 1
ATOM 2574 C C . PHE A 1 321 ? 2.374 0.784 -9.291 1.00 96.62 321 PHE A C 1
ATOM 2576 O O . PHE A 1 321 ? 1.141 0.711 -9.370 1.00 96.62 321 PHE A O 1
ATOM 2583 N N . VAL A 1 322 ? 3.008 1.580 -8.424 1.00 96.69 322 VAL A N 1
ATOM 2584 C CA . VAL A 1 322 ? 2.342 2.406 -7.410 1.00 96.69 322 VAL A CA 1
ATOM 2585 C C . VAL A 1 322 ? 2.152 3.816 -7.956 1.00 96.69 322 VAL A C 1
ATOM 2587 O O . VAL A 1 322 ? 3.079 4.624 -7.999 1.00 96.69 322 VAL A O 1
ATOM 2590 N N . GLN A 1 323 ? 0.932 4.118 -8.385 1.00 94.06 323 GLN A N 1
ATOM 2591 C CA . GLN A 1 323 ? 0.568 5.345 -9.092 1.00 94.06 323 GLN A CA 1
ATOM 2592 C C . GLN A 1 323 ? 0.255 6.497 -8.125 1.00 94.06 323 GLN A C 1
ATOM 2594 O O . GLN A 1 323 ? -0.829 7.092 -8.162 1.00 94.06 323 GLN A O 1
ATOM 2599 N N . SER A 1 324 ? 1.219 6.789 -7.250 1.00 95.81 324 SER A N 1
ATOM 2600 C CA . SER A 1 324 ? 1.145 7.794 -6.191 1.00 95.81 324 SER A CA 1
ATOM 2601 C C . SER A 1 324 ? 2.401 8.657 -6.170 1.00 95.81 324 SER A C 1
ATOM 2603 O O . SER A 1 324 ? 3.493 8.159 -5.891 1.00 95.81 324 SER A O 1
ATOM 2605 N N . GLY A 1 325 ? 2.249 9.958 -6.419 1.00 96.31 325 GLY A N 1
ATOM 2606 C CA . GLY A 1 325 ? 3.353 10.899 -6.272 1.00 96.31 325 GLY A CA 1
ATOM 2607 C C . GLY A 1 325 ? 3.827 11.018 -4.831 1.00 96.31 325 GLY A C 1
ATOM 2608 O O . GLY A 1 325 ? 5.034 11.065 -4.600 1.00 96.31 325 GLY A O 1
ATOM 2609 N N . TYR A 1 326 ? 2.905 10.966 -3.865 1.00 95.19 326 TYR A N 1
ATOM 2610 C CA . TYR A 1 326 ? 3.255 10.998 -2.448 1.00 95.19 326 TYR A CA 1
ATOM 2611 C C . TYR A 1 326 ? 4.070 9.773 -2.029 1.00 95.19 326 TYR A C 1
ATOM 2613 O O . TYR A 1 326 ? 5.117 9.894 -1.397 1.00 95.19 326 TYR A O 1
ATOM 2621 N N . GLY A 1 327 ? 3.658 8.587 -2.473 1.00 96.69 327 GLY A N 1
ATOM 2622 C CA . GLY A 1 327 ? 4.353 7.343 -2.154 1.00 96.69 327 GLY A CA 1
ATOM 2623 C C . GLY A 1 327 ? 5.767 7.314 -2.721 1.00 96.69 327 GLY A C 1
ATOM 2624 O O . GLY A 1 327 ? 6.712 6.889 -2.057 1.00 96.69 327 GLY A O 1
ATOM 2625 N N . ARG A 1 328 ? 5.930 7.826 -3.946 1.00 97.12 328 ARG A N 1
ATOM 2626 C CA . ARG A 1 328 ? 7.225 7.932 -4.634 1.00 97.12 328 ARG A CA 1
ATOM 2627 C C . ARG A 1 328 ? 8.163 8.942 -3.961 1.00 97.12 328 ARG A C 1
ATOM 2629 O O . ARG A 1 328 ? 9.378 8.769 -4.036 1.00 97.12 328 ARG A O 1
ATOM 2636 N N . GLU A 1 329 ? 7.634 9.969 -3.291 1.00 95.06 329 GLU A N 1
ATOM 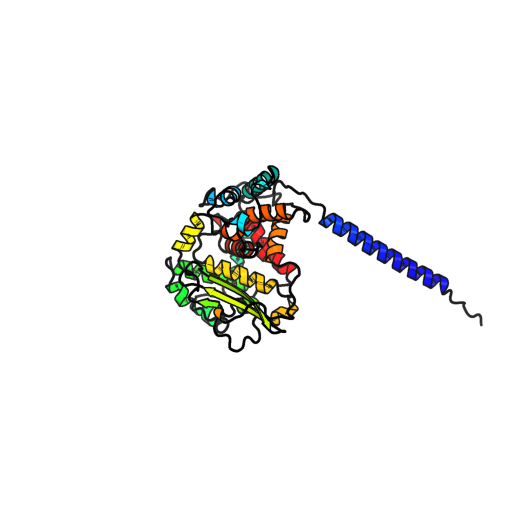2637 C CA . GLU A 1 329 ? 8.441 10.941 -2.545 1.00 95.06 329 GLU A CA 1
ATOM 2638 C C . GLU A 1 329 ? 9.226 10.297 -1.403 1.00 95.06 329 GLU A C 1
ATOM 2640 O O . GLU A 1 329 ? 10.426 10.542 -1.273 1.00 95.06 329 GLU A O 1
ATOM 2645 N N . GLY A 1 330 ? 8.587 9.443 -0.602 1.00 90.12 330 GLY A N 1
ATOM 2646 C CA . GLY A 1 330 ? 9.182 8.930 0.631 1.00 90.12 330 GLY A CA 1
ATOM 2647 C C . GLY A 1 330 ? 9.449 10.042 1.655 1.00 90.12 330 GLY A C 1
ATOM 2648 O O . GLY A 1 330 ? 8.740 11.049 1.707 1.00 90.12 330 GLY A O 1
ATOM 2649 N N . SER A 1 331 ? 10.489 9.870 2.476 1.00 86.88 331 SER A N 1
ATOM 2650 C CA . SER A 1 331 ? 10.860 10.833 3.525 1.00 86.88 331 SER A CA 1
ATOM 2651 C C . SER A 1 331 ? 12.012 11.754 3.104 1.00 86.88 331 SER A C 1
ATOM 2653 O O . SER A 1 331 ? 12.656 11.541 2.079 1.00 86.88 331 SER A O 1
ATOM 2655 N N . ASP A 1 332 ? 12.342 12.755 3.924 1.00 81.38 332 ASP A N 1
ATOM 2656 C CA . ASP A 1 332 ? 13.452 13.686 3.655 1.00 81.38 332 ASP A CA 1
ATOM 2657 C C . ASP A 1 332 ? 14.835 13.008 3.560 1.00 81.38 332 ASP A C 1
ATOM 2659 O O . ASP A 1 332 ? 15.778 13.590 3.007 1.00 81.38 332 ASP A O 1
ATOM 2663 N N . ILE A 1 333 ? 14.950 11.772 4.058 1.00 79.44 333 ILE A N 1
ATOM 2664 C CA . ILE A 1 333 ? 16.142 10.915 3.970 1.00 79.44 333 ILE A CA 1
ATOM 2665 C C . ILE A 1 333 ? 15.979 9.765 2.957 1.00 79.44 333 ILE A C 1
ATOM 2667 O O . ILE A 1 333 ? 16.787 8.838 2.936 1.00 79.44 333 ILE A O 1
ATOM 2671 N N . GLY A 1 334 ? 14.947 9.815 2.114 1.00 83.44 334 GLY A N 1
ATOM 2672 C CA . GLY A 1 334 ? 14.570 8.751 1.188 1.00 83.44 334 GLY A CA 1
ATOM 2673 C C . GLY A 1 334 ? 13.736 7.662 1.862 1.00 83.44 334 GLY A C 1
ATOM 2674 O O . GLY A 1 334 ? 13.009 7.906 2.826 1.00 83.44 334 GLY A O 1
ATOM 2675 N N . GLY A 1 335 ? 13.824 6.443 1.335 1.00 90.75 335 GLY A N 1
ATOM 2676 C CA . GLY A 1 335 ? 13.101 5.281 1.850 1.00 90.75 335 GLY A CA 1
ATOM 2677 C C . GLY A 1 335 ? 11.763 5.026 1.158 1.00 90.75 335 GLY A C 1
ATOM 2678 O O . GLY A 1 335 ? 11.309 5.803 0.317 1.00 90.75 335 GLY A O 1
ATOM 2679 N N . ASN A 1 336 ? 11.162 3.890 1.513 1.00 96.62 336 ASN A N 1
ATOM 2680 C CA . ASN A 1 336 ? 10.008 3.310 0.820 1.00 96.62 336 ASN A CA 1
ATOM 2681 C C . ASN A 1 336 ? 8.751 3.218 1.707 1.00 96.62 336 ASN A C 1
ATOM 2683 O O . ASN A 1 336 ? 7.803 2.533 1.338 1.00 96.62 336 ASN A O 1
ATOM 2687 N N . GLY A 1 337 ? 8.752 3.865 2.881 1.00 96.44 337 GLY A N 1
ATOM 2688 C CA . GLY A 1 337 ? 7.623 3.837 3.821 1.00 96.44 337 GLY A CA 1
ATOM 2689 C C . GLY A 1 337 ? 6.336 4.362 3.192 1.00 96.44 337 GLY A C 1
ATOM 2690 O O . GLY A 1 337 ? 5.357 3.629 3.105 1.00 96.44 337 GLY A O 1
ATOM 2691 N N . GLU A 1 338 ? 6.372 5.585 2.652 1.00 96.94 338 GLU A N 1
ATOM 2692 C CA . GLU A 1 338 ? 5.208 6.165 1.963 1.00 96.94 338 GLU A CA 1
ATOM 2693 C C . GLU A 1 338 ? 4.786 5.331 0.756 1.00 96.94 338 GLU A C 1
ATOM 2695 O O . GLU A 1 338 ? 3.602 5.112 0.533 1.00 96.94 338 GLU A O 1
ATOM 2700 N N . LEU A 1 339 ? 5.745 4.793 -0.004 1.00 98.19 339 LEU A N 1
ATOM 2701 C CA . LEU A 1 339 ? 5.438 3.929 -1.140 1.00 98.19 339 LEU A CA 1
ATOM 2702 C C . LEU A 1 339 ? 4.652 2.685 -0.708 1.00 98.19 339 LEU A C 1
ATOM 2704 O O . LEU A 1 339 ? 3.729 2.282 -1.409 1.00 98.19 339 LEU A O 1
ATOM 2708 N N . PHE A 1 340 ? 5.003 2.086 0.433 1.00 98.56 340 PHE A N 1
ATOM 2709 C CA . PHE A 1 340 ? 4.288 0.937 0.981 1.00 98.56 340 PHE A CA 1
ATOM 2710 C C . PHE A 1 340 ? 2.871 1.298 1.424 1.00 98.56 340 PHE A C 1
ATOM 2712 O O . PHE A 1 340 ? 1.933 0.575 1.089 1.00 98.56 340 PHE A O 1
ATOM 2719 N N . ALA A 1 341 ? 2.710 2.405 2.150 1.00 98.19 341 ALA A N 1
ATOM 2720 C CA . ALA A 1 341 ? 1.407 2.885 2.599 1.00 98.19 341 ALA A CA 1
ATOM 2721 C C . ALA A 1 341 ? 0.481 3.219 1.417 1.00 98.19 341 ALA A C 1
ATOM 2723 O O . ALA A 1 341 ? -0.679 2.809 1.379 1.00 98.19 341 ALA A O 1
ATOM 2724 N N . GLU A 1 342 ? 1.026 3.853 0.383 1.00 98.31 342 GLU A N 1
ATOM 2725 C CA . GLU A 1 342 ? 0.292 4.198 -0.832 1.00 98.31 342 GLU A CA 1
ATOM 2726 C C . GLU A 1 342 ? -0.019 2.983 -1.705 1.00 98.31 342 GLU A C 1
ATOM 2728 O O . GLU A 1 342 ? -1.100 2.894 -2.283 1.00 98.31 342 GLU A O 1
ATOM 2733 N N . ALA A 1 343 ? 0.884 2.006 -1.780 1.00 98.56 343 ALA A N 1
ATOM 2734 C CA . ALA A 1 343 ? 0.606 0.730 -2.432 1.00 98.56 343 ALA A CA 1
ATOM 2735 C C . ALA A 1 343 ? -0.508 -0.042 -1.712 1.00 98.56 343 ALA A C 1
ATOM 2737 O O . ALA A 1 343 ? -1.340 -0.675 -2.366 1.00 98.56 343 ALA A O 1
ATOM 2738 N N . PHE A 1 344 ? -0.558 0.050 -0.383 1.00 98.56 344 PHE A N 1
ATOM 2739 C CA . PHE A 1 344 ? -1.597 -0.562 0.436 1.00 98.56 344 PHE A CA 1
ATOM 2740 C C . PHE A 1 344 ? -2.954 0.111 0.199 1.00 98.56 344 PHE A C 1
ATOM 2742 O O . PHE A 1 344 ? -3.945 -0.579 -0.053 1.00 98.56 344 PHE A O 1
ATOM 2749 N N . ALA A 1 345 ? -2.988 1.447 0.168 1.00 98.12 345 ALA A N 1
ATOM 2750 C CA . ALA A 1 345 ? -4.175 2.211 -0.204 1.00 98.12 345 ALA A CA 1
ATOM 2751 C C . ALA A 1 345 ? -4.626 1.915 -1.642 1.00 98.12 345 ALA A C 1
ATOM 2753 O O . ALA A 1 345 ? -5.803 1.647 -1.874 1.00 98.12 345 ALA A O 1
ATOM 2754 N N . GLN A 1 346 ? -3.703 1.874 -2.608 1.00 97.75 346 GLN A N 1
ATOM 2755 C CA . GLN A 1 346 ? -4.010 1.496 -3.989 1.00 97.75 346 GLN A CA 1
ATOM 2756 C C . GLN A 1 346 ? -4.606 0.086 -4.065 1.00 97.75 346 GLN A C 1
ATOM 2758 O O . GLN A 1 346 ? -5.605 -0.124 -4.750 1.00 97.75 346 GLN A O 1
ATOM 2763 N N . TRP A 1 347 ? -4.028 -0.885 -3.360 1.00 98.12 347 TRP A N 1
ATOM 2764 C CA . TRP A 1 347 ? -4.538 -2.253 -3.340 1.00 98.12 347 TRP A CA 1
ATOM 2765 C C . TRP A 1 347 ? -5.958 -2.338 -2.765 1.00 98.12 347 TRP A C 1
ATOM 2767 O O . TRP A 1 347 ? -6.829 -2.951 -3.381 1.00 98.12 347 TRP A O 1
ATOM 2777 N N . LEU A 1 348 ? -6.228 -1.705 -1.627 1.00 97.12 348 LEU A N 1
ATOM 2778 C CA . LEU A 1 348 ? -7.540 -1.814 -0.986 1.00 97.12 348 LEU A CA 1
ATOM 2779 C C . LEU A 1 348 ? -8.626 -0.985 -1.669 1.00 97.12 348 LEU A C 1
ATOM 2781 O O . LEU A 1 348 ? -9.772 -1.422 -1.719 1.00 97.12 348 LEU A O 1
ATOM 2785 N N . LEU A 1 349 ? -8.274 0.196 -2.180 1.00 96.44 349 LEU A N 1
ATOM 2786 C CA . LEU A 1 349 ? -9.249 1.222 -2.548 1.00 96.44 349 LEU A CA 1
ATOM 2787 C C . LEU A 1 349 ? -9.445 1.395 -4.056 1.00 96.44 349 LEU A C 1
ATOM 2789 O O . LEU A 1 349 ? -10.302 2.172 -4.468 1.00 96.44 349 LEU A O 1
ATOM 2793 N N . THR A 1 350 ? -8.679 0.706 -4.906 1.00 95.69 350 THR A N 1
ATOM 2794 C CA . THR A 1 350 ? -8.907 0.784 -6.359 1.00 95.69 350 THR A CA 1
ATOM 2795 C C . THR A 1 350 ? -10.267 0.160 -6.707 1.00 95.69 350 THR A C 1
ATOM 2797 O O . THR A 1 350 ? -10.462 -1.028 -6.429 1.00 95.69 350 THR A O 1
ATOM 2800 N N . PRO A 1 351 ? -11.199 0.904 -7.340 1.00 94.31 351 PRO A N 1
ATOM 2801 C CA . PRO A 1 351 ? -12.476 0.355 -7.796 1.00 94.31 351 PRO A CA 1
ATOM 2802 C C . PRO A 1 351 ? -12.275 -0.805 -8.770 1.00 94.31 351 PRO A C 1
ATOM 2804 O O . PRO A 1 351 ? -11.342 -0.780 -9.569 1.00 94.31 351 PRO A O 1
ATOM 2807 N N . ASP A 1 352 ? -13.178 -1.788 -8.774 1.00 95.00 352 ASP A N 1
ATOM 2808 C CA . ASP A 1 352 ? -13.020 -2.999 -9.596 1.00 95.00 352 ASP A CA 1
ATOM 2809 C C . ASP A 1 352 ? -12.819 -2.712 -11.089 1.00 95.00 352 ASP A C 1
ATOM 2811 O O . ASP A 1 352 ? -11.985 -3.340 -11.737 1.00 95.00 352 ASP A O 1
ATOM 2815 N N . SER A 1 353 ? -13.513 -1.705 -11.624 1.00 93.94 353 SER A N 1
ATOM 2816 C CA . SER A 1 353 ? -13.381 -1.277 -13.022 1.00 93.94 353 SER A CA 1
ATOM 2817 C C . SER A 1 353 ? -12.017 -0.664 -13.368 1.00 93.94 353 SER A C 1
ATOM 2819 O O . SER A 1 353 ? -11.689 -0.537 -14.547 1.00 93.94 353 SER A O 1
ATOM 2821 N N . GLN A 1 354 ? -11.224 -0.294 -12.360 1.00 94.88 354 GLN A N 1
ATOM 2822 C CA . GLN A 1 354 ? -9.892 0.296 -12.488 1.00 94.88 354 GLN A CA 1
ATOM 2823 C C . GLN A 1 354 ? -8.767 -0.677 -12.090 1.00 94.88 354 GLN A C 1
ATOM 2825 O O . GLN A 1 354 ? -7.594 -0.306 -12.127 1.00 94.88 354 GLN A O 1
ATOM 2830 N N . LYS A 1 355 ? -9.081 -1.927 -11.720 1.00 96.31 355 LYS A N 1
ATOM 2831 C CA . LYS A 1 355 ? -8.071 -2.916 -11.314 1.00 96.31 355 LYS A CA 1
ATOM 2832 C C . LYS A 1 355 ? -7.283 -3.433 -12.518 1.00 96.31 355 LYS A C 1
ATOM 2834 O O . LYS A 1 355 ? -7.769 -4.252 -13.301 1.00 96.31 355 LYS A O 1
ATOM 2839 N N . GLY A 1 356 ? -6.048 -2.954 -12.645 1.00 96.38 356 GLY A N 1
ATOM 2840 C CA . GLY A 1 356 ? -5.067 -3.430 -13.621 1.00 96.38 356 GLY A CA 1
ATOM 2841 C C . GLY A 1 356 ? -4.174 -4.564 -13.100 1.00 96.38 356 GLY A C 1
ATOM 2842 O O . GLY A 1 356 ? -4.279 -5.005 -11.952 1.00 96.38 356 GLY A O 1
ATOM 2843 N N . LEU A 1 357 ? -3.234 -5.017 -13.927 1.00 96.88 357 LEU A N 1
ATOM 2844 C CA . LEU A 1 357 ? -2.218 -5.997 -13.538 1.00 96.88 357 LEU A CA 1
ATOM 2845 C C . LEU A 1 357 ? -1.299 -5.484 -12.422 1.00 96.88 357 LEU A C 1
ATOM 2847 O O . LEU A 1 357 ? -0.851 -6.291 -11.609 1.00 96.88 357 LEU A O 1
ATOM 2851 N N . ASN A 1 358 ? -1.049 -4.171 -12.327 1.00 95.94 358 ASN A N 1
ATOM 2852 C CA . ASN A 1 358 ? -0.365 -3.608 -11.156 1.00 95.94 358 ASN A CA 1
ATOM 2853 C C . ASN A 1 358 ? -1.123 -3.913 -9.860 1.00 95.94 358 ASN A C 1
ATOM 2855 O O . ASN A 1 358 ? -0.521 -4.388 -8.900 1.00 95.94 358 ASN A O 1
ATOM 2859 N N . TRP A 1 359 ? -2.441 -3.695 -9.847 1.00 97.62 359 TRP A N 1
ATOM 2860 C CA . TRP A 1 359 ? -3.289 -4.034 -8.711 1.00 97.62 359 TRP A CA 1
ATOM 2861 C C . TRP A 1 359 ? -3.261 -5.537 -8.430 1.00 97.62 359 TRP A C 1
ATOM 2863 O O . TRP A 1 359 ? -3.129 -5.930 -7.276 1.00 97.62 359 TRP A O 1
ATOM 2873 N N . GLN A 1 360 ? -3.312 -6.387 -9.461 1.00 97.88 360 GLN A N 1
ATOM 2874 C CA . GLN A 1 360 ? -3.267 -7.840 -9.270 1.00 97.88 360 GLN A CA 1
ATOM 2875 C C . GLN A 1 360 ? -1.949 -8.299 -8.627 1.00 97.88 360 GLN A C 1
ATOM 2877 O O . GLN A 1 360 ? -1.960 -9.178 -7.769 1.00 97.88 360 GLN A O 1
ATOM 2882 N N . VAL A 1 361 ? -0.818 -7.700 -9.012 1.00 97.75 361 VAL A N 1
ATOM 2883 C CA . VAL A 1 361 ? 0.481 -7.992 -8.389 1.00 97.75 361 VAL A CA 1
ATOM 2884 C C . VAL A 1 361 ? 0.535 -7.487 -6.944 1.00 97.75 361 VAL A C 1
ATOM 2886 O O . VAL A 1 361 ? 1.035 -8.203 -6.080 1.00 97.75 361 VAL A O 1
ATOM 2889 N N . LEU A 1 362 ? -0.019 -6.306 -6.650 1.00 98.50 362 LEU A N 1
ATOM 2890 C CA . LEU A 1 362 ? -0.164 -5.838 -5.266 1.00 98.50 362 LEU A CA 1
ATOM 2891 C C . LEU A 1 362 ? -1.077 -6.764 -4.450 1.00 98.50 362 LEU A C 1
ATOM 2893 O O . LEU A 1 362 ? -0.784 -7.055 -3.294 1.00 98.50 362 LEU A O 1
ATOM 2897 N N . ASN A 1 363 ? -2.146 -7.279 -5.057 1.00 98.44 363 ASN A N 1
ATOM 2898 C CA . ASN A 1 363 ? -3.038 -8.230 -4.414 1.00 98.44 363 ASN A CA 1
ATOM 2899 C C . ASN A 1 363 ? -2.304 -9.518 -4.040 1.00 98.44 363 ASN A C 1
ATOM 2901 O O . ASN A 1 363 ? -2.409 -9.948 -2.896 1.00 98.44 363 ASN A O 1
ATOM 2905 N N . ASP A 1 364 ? -1.509 -10.097 -4.944 1.00 97.94 364 ASP A N 1
ATOM 2906 C CA . ASP A 1 364 ? -0.665 -11.251 -4.602 1.00 97.94 364 ASP A CA 1
ATOM 2907 C C . ASP A 1 364 ? 0.355 -10.916 -3.502 1.00 97.94 364 ASP A C 1
ATOM 2909 O O . ASP A 1 364 ? 0.554 -11.696 -2.568 1.00 97.94 364 ASP A O 1
ATOM 2913 N N . PHE A 1 365 ? 0.955 -9.724 -3.555 1.00 98.44 365 PHE A N 1
ATOM 2914 C CA . PHE A 1 365 ? 1.895 -9.284 -2.531 1.00 98.44 365 PHE A CA 1
ATOM 2915 C C . PHE A 1 365 ? 1.261 -9.269 -1.134 1.00 98.44 365 PHE A C 1
ATOM 2917 O O . PHE A 1 365 ? 1.759 -9.944 -0.232 1.00 98.44 365 PHE A O 1
ATOM 2924 N N . TYR A 1 366 ? 0.156 -8.542 -0.950 1.00 98.06 366 TYR A N 1
ATOM 2925 C CA . TYR A 1 366 ? -0.481 -8.388 0.361 1.00 98.06 366 TYR A CA 1
ATOM 2926 C C . TYR A 1 366 ? -1.200 -9.660 0.827 1.00 98.06 366 TYR A C 1
ATOM 2928 O O . TYR A 1 366 ? -1.216 -9.951 2.021 1.00 98.06 366 TYR A O 1
ATOM 2936 N N . THR A 1 367 ? -1.756 -10.457 -0.090 1.00 97.25 367 THR A N 1
ATOM 2937 C CA . THR A 1 367 ? -2.492 -11.673 0.293 1.00 97.25 367 THR A CA 1
ATOM 2938 C C . THR A 1 367 ? -1.604 -12.897 0.491 1.00 97.25 367 THR A C 1
ATOM 2940 O O . THR A 1 367 ? -1.971 -13.763 1.283 1.00 97.25 367 THR A O 1
ATOM 2943 N N . ASN A 1 368 ? -0.428 -12.956 -0.149 1.00 96.56 368 ASN A N 1
ATOM 2944 C CA . ASN A 1 368 ? 0.437 -14.138 -0.129 1.00 96.56 368 ASN A CA 1
ATOM 2945 C C . ASN A 1 368 ? 1.888 -13.815 0.241 1.00 96.56 368 ASN A C 1
ATOM 2947 O O . ASN A 1 368 ? 2.387 -14.305 1.259 1.00 96.56 368 ASN A O 1
ATOM 2951 N N . ALA A 1 369 ? 2.585 -13.019 -0.577 1.00 97.44 369 ALA A N 1
ATOM 2952 C CA . ALA A 1 369 ? 4.039 -12.864 -0.467 1.00 97.44 369 ALA A CA 1
ATOM 2953 C C . ALA A 1 369 ? 4.456 -12.274 0.887 1.00 97.44 369 ALA A C 1
ATOM 2955 O O . ALA A 1 369 ? 5.332 -12.812 1.566 1.00 97.44 369 ALA A O 1
ATOM 2956 N N . LEU A 1 370 ? 3.766 -11.218 1.317 1.00 96.06 370 LEU A N 1
ATOM 2957 C CA . LEU A 1 370 ? 4.016 -10.529 2.575 1.00 96.06 370 LEU A CA 1
ATOM 2958 C C . LEU A 1 370 ? 3.789 -11.452 3.781 1.00 96.06 370 LEU A C 1
ATOM 2960 O O . LEU A 1 370 ? 4.605 -11.488 4.701 1.00 96.06 370 LEU A O 1
ATOM 2964 N N . LYS A 1 371 ? 2.720 -12.255 3.759 1.00 94.06 371 LYS A N 1
ATOM 2965 C CA . LYS A 1 371 ? 2.423 -13.210 4.837 1.00 94.06 371 LYS A CA 1
ATOM 2966 C C . LYS A 1 371 ? 3.489 -14.291 4.949 1.00 94.06 371 LYS A C 1
ATOM 2968 O O . LYS A 1 371 ? 3.907 -14.635 6.053 1.00 94.06 371 LYS A O 1
ATOM 2973 N N . LYS A 1 372 ? 3.936 -14.803 3.801 1.00 94.56 372 LYS A N 1
ATOM 2974 C CA . LYS A 1 372 ? 4.973 -15.831 3.724 1.00 94.56 372 LYS A CA 1
ATOM 2975 C C . LYS A 1 372 ? 6.315 -15.318 4.245 1.00 94.56 372 LYS A C 1
ATOM 2977 O O . LYS A 1 372 ? 6.949 -16.012 5.032 1.00 94.56 372 LYS A O 1
ATOM 2982 N N . GLU A 1 373 ? 6.726 -14.122 3.828 1.00 95.19 373 GLU A N 1
ATOM 2983 C CA . GLU A 1 373 ? 8.013 -13.533 4.217 1.00 95.19 373 GLU A CA 1
ATOM 2984 C C . GLU A 1 373 ? 8.071 -13.218 5.720 1.00 95.19 373 GLU A C 1
ATOM 2986 O O . GLU A 1 373 ? 9.057 -13.520 6.391 1.00 95.19 373 GLU A O 1
ATOM 2991 N N . TYR A 1 374 ? 6.985 -12.670 6.274 1.00 95.19 374 TYR A N 1
ATOM 2992 C CA . TYR A 1 374 ? 6.943 -12.185 7.658 1.00 95.19 374 TYR A CA 1
ATOM 2993 C C . TYR A 1 374 ? 6.207 -13.123 8.626 1.00 95.19 374 TYR A C 1
ATOM 2995 O O . TYR A 1 374 ? 5.863 -12.701 9.731 1.00 95.19 374 TYR A O 1
ATOM 3003 N N . ALA A 1 375 ? 5.979 -14.383 8.239 1.00 89.31 375 ALA A N 1
ATOM 3004 C CA . ALA A 1 375 ? 5.348 -15.423 9.059 1.00 89.31 375 ALA A CA 1
ATOM 3005 C C . ALA A 1 375 ? 4.073 -14.934 9.781 1.00 89.31 375 ALA A C 1
ATOM 3007 O O . ALA A 1 375 ? 4.033 -14.847 11.015 1.00 89.31 375 ALA A O 1
ATOM 3008 N N . LEU A 1 376 ? 3.070 -14.533 8.994 1.00 83.88 376 LEU A N 1
ATOM 3009 C CA . LEU A 1 376 ? 1.738 -14.146 9.477 1.00 83.88 376 LEU A CA 1
ATOM 3010 C C . LEU A 1 376 ? 0.778 -15.322 9.616 1.00 83.88 376 LEU A C 1
ATOM 3012 O O . LEU A 1 376 ? 0.702 -16.132 8.663 1.00 83.88 376 LEU A O 1
#

Sequence (376 aa):
MAKKAFNWLMIITLVIGIVLVVLLGVVAWYVLKVKVEETGNKYSPCVLYEEHSPDKVSSDRGQKAELIYQLQNPNFKILQKQKLNYNDFTTDDFNLIRACESNMVYKASQAAINTFQDLSTPIVFNSIADLEGKLKNNYVLDFTSLVNSTTGDKVSFANNILDFFNKLNNLYGNKMLKSILYNLEEGSMVNNQVVAVTRFGGWNSYGVYQCMVLGPQAADVNLVRQQYDIGYWPTKIDINILVHEMGHAVSNYLWTYASDRQYFNKNLDGISTCQSLKYNNPTRVRFYNKSPNDYLVHYLGQRAGIGNGYPLQQKLAAWSFVQSGYGREGSDIGGNGELFAEAFAQWLLTPDSQKGLNWQVLNDFYTNALKKEYAL

Radius of gyration: 24.33 Å; chains: 1; bounding box: 67×86×56 Å